Protein AF-0000000082923156 (afdb_homodimer)

Secondary structure (DSSP, 8-state):
-----S----TTTTTSEEEEETBTTTBS--HHHHHHHHTT-HHHHHHHHHHIIIIIS-HHHHHHHHHHHH---HHHHHHHHHHS---BPTTHHHHHHHHHHTT-EEEEEEEEEHHHHHHHHHHTT--GGGEEEEPP--HHHHS-S-EEEEESSHHHHHHHHTTS-SEEEEE-SSS--HHHHTT-SEEESSHHHHHHHHHH-/-----S----TTTTTSEEEEETBTTTBS--HHHHHHHHTT-HHHHHHHHHHIIIIIS-HHHHHHHHHHHH---HHHHHHHHHHS---BPTTHHHHHHHHHHTT-EEEEEEEEEHHHHHHHHHHTT--GGGEEEEPP--HHHHS-S-EEEEESSHHHHHHHHTTS-SEEEEE-SSS--HHHHTT-SEEESSHHHHHHHHHH-

pLDDT: mean 82.15, std 15.85, range [26.16, 97.19]

Structure (mmCIF, N/CA/C/O backbone):
data_AF-0000000082923156-model_v1
#
loop_
_entity.id
_entity.type
_entity.pdbx_description
1 polymer 'phosphoserine phosphatase'
#
loop_
_atom_site.group_PDB
_atom_site.id
_atom_site.type_symbol
_atom_site.label_atom_id
_atom_site.label_alt_id
_atom_site.label_comp_id
_atom_site.label_asym_id
_atom_site.label_entity_id
_atom_site.label_seq_id
_atom_site.pdbx_PDB_ins_code
_atom_site.Cartn_x
_atom_site.Cartn_y
_atom_site.Cartn_z
_atom_site.occupancy
_atom_site.B_iso_or_equiv
_atom_site.auth_seq_id
_atom_site.auth_comp_id
_atom_site.auth_asym_id
_atom_site.auth_atom_id
_atom_site.pdbx_PDB_model_num
ATOM 1 N N . MET A 1 1 ? -6.281 37.625 8.742 1 26.16 1 MET A N 1
ATOM 2 C CA . MET A 1 1 ? -6.746 36.469 9.508 1 26.16 1 MET A CA 1
ATOM 3 C C . MET A 1 1 ? -7.918 35.781 8.812 1 26.16 1 MET A C 1
ATOM 5 O O . MET A 1 1 ? -9.047 36.281 8.867 1 26.16 1 MET A O 1
ATOM 9 N N . ASN A 1 2 ? -7.758 35.375 7.543 1 34.69 2 ASN A N 1
ATOM 10 C CA . ASN A 1 2 ? -8.828 35.188 6.57 1 34.69 2 ASN A CA 1
ATOM 11 C C . ASN A 1 2 ? -9.875 34.188 7.086 1 34.69 2 ASN A C 1
ATOM 13 O O . ASN A 1 2 ? -9.531 33.188 7.695 1 34.69 2 ASN A O 1
ATOM 17 N N . ALA A 1 3 ? -10.945 34.688 7.566 1 38.62 3 ALA A N 1
ATOM 18 C CA . ALA A 1 3 ? -12.148 33.969 7.977 1 38.62 3 ALA A CA 1
ATOM 19 C C . ALA A 1 3 ? -12.328 32.688 7.152 1 38.62 3 ALA A C 1
ATOM 21 O O . ALA A 1 3 ? -11.914 32.625 5.992 1 38.62 3 ALA A O 1
ATOM 22 N N . PRO A 1 4 ? -12.406 31.562 7.812 1 43.31 4 PRO A N 1
ATOM 23 C CA . PRO A 1 4 ? -12.75 30.422 6.977 1 43.31 4 PRO A CA 1
ATOM 24 C C . PRO A 1 4 ? -13.719 30.766 5.848 1 43.31 4 PRO A C 1
ATOM 26 O O . PRO A 1 4 ? -14.609 31.609 6.035 1 43.31 4 PRO A O 1
ATOM 29 N N . PRO A 1 5 ? -13.305 31.188 4.688 1 39.22 5 PRO A N 1
ATOM 30 C CA . PRO A 1 5 ? -14.367 31.578 3.762 1 39.22 5 PRO A CA 1
ATOM 31 C C . PRO A 1 5 ? -15.734 31.016 4.156 1 39.22 5 PRO A C 1
ATOM 33 O O . PRO A 1 5 ? -15.812 30.016 4.875 1 39.22 5 PRO A O 1
ATOM 36 N N . ARG A 1 6 ? -16.812 31.828 4.223 1 36.59 6 ARG A N 1
ATOM 37 C CA . ARG A 1 6 ? -18.172 31.297 4.367 1 36.59 6 ARG A CA 1
ATOM 38 C C . ARG A 1 6 ? -18.25 29.859 3.83 1 36.59 6 ARG A C 1
ATOM 40 O O . ARG A 1 6 ? -18.531 29.656 2.646 1 36.59 6 ARG A O 1
ATOM 47 N N . PHE A 1 7 ? -17.188 29.297 3.779 1 40.59 7 PHE A N 1
ATOM 48 C CA . PHE A 1 7 ? -17 27.906 3.371 1 40.59 7 PHE A CA 1
ATOM 49 C C . PHE A 1 7 ? -18.172 27.047 3.846 1 40.59 7 PHE A C 1
ATOM 51 O O . PHE A 1 7 ? -18.438 26.969 5.043 1 40.59 7 PHE A O 1
ATOM 58 N N . LYS A 1 8 ? -19.234 27.188 3.23 1 35.59 8 LYS A N 1
ATOM 59 C CA . LYS A 1 8 ? -20.344 26.25 3.439 1 35.59 8 LYS A CA 1
ATOM 60 C C . LYS A 1 8 ? -19.844 24.938 4.043 1 35.59 8 LYS A C 1
ATOM 62 O O . LYS A 1 8 ? -19.609 23.969 3.324 1 35.59 8 LYS A O 1
ATOM 67 N N . MET A 1 9 ? -18.797 25 4.801 1 42.22 9 MET A N 1
ATOM 68 C CA . MET A 1 9 ? -18.594 23.859 5.699 1 42.22 9 MET A CA 1
ATOM 69 C C . MET A 1 9 ? -19.922 23.297 6.18 1 42.22 9 MET A C 1
ATOM 71 O O . MET A 1 9 ? -20.172 23.234 7.383 1 42.22 9 MET A O 1
ATOM 75 N N . ARG A 1 10 ? -20.828 23.891 5.637 1 38.12 10 ARG A N 1
ATOM 76 C CA . ARG A 1 10 ? -22.078 23.266 6.043 1 38.12 10 ARG A CA 1
ATOM 77 C C . ARG A 1 10 ? -21.875 21.766 6.262 1 38.12 10 ARG A C 1
ATOM 79 O O . ARG A 1 10 ? -21.125 21.109 5.531 1 38.12 10 ARG A O 1
ATOM 86 N N . ASN A 1 11 ?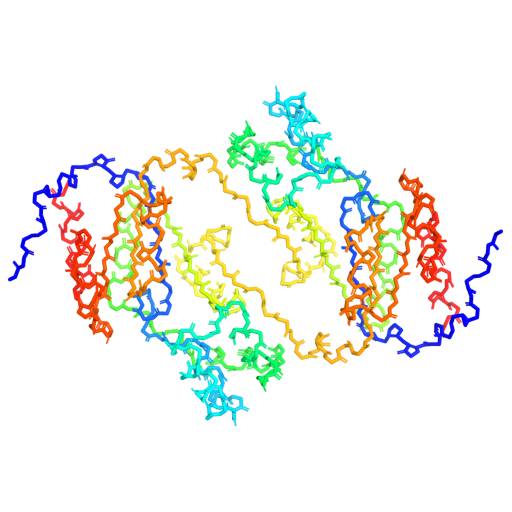 -22.281 21.359 7.41 1 43.94 11 ASN A N 1
ATOM 87 C CA . ASN A 1 11 ? -22.391 20.016 7.965 1 43.94 11 ASN A CA 1
ATOM 88 C C . ASN A 1 11 ? -22.281 18.953 6.871 1 43.94 11 ASN A C 1
ATOM 90 O O . ASN A 1 11 ? -21.766 17.859 7.113 1 43.94 11 ASN A O 1
ATOM 94 N N . THR A 1 12 ? -22.562 19.516 5.695 1 46.72 12 THR A N 1
ATOM 95 C CA . THR A 1 12 ? -22.828 18.484 4.691 1 46.72 12 THR A CA 1
ATOM 96 C C . THR A 1 12 ? -21.531 18.078 3.986 1 46.72 12 THR A C 1
ATOM 98 O O . THR A 1 12 ? -21.438 16.969 3.457 1 46.72 12 THR A O 1
ATOM 101 N N . LEU A 1 13 ? -20.641 19.047 3.885 1 45.72 13 LEU A N 1
ATOM 102 C CA . LEU A 1 13 ? -19.578 18.703 2.939 1 45.72 13 LEU A CA 1
ATOM 103 C C . LEU A 1 13 ? -18.625 17.688 3.539 1 45.72 13 LEU A C 1
ATOM 105 O O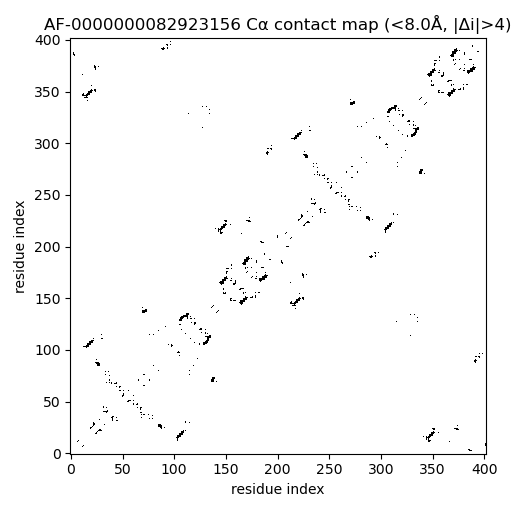 . LEU A 1 13 ? -18.125 16.812 2.834 1 45.72 13 LEU A O 1
ATOM 109 N N . ILE A 1 14 ? -18.188 18.125 4.879 1 52.34 14 ILE A N 1
ATOM 110 C CA . ILE A 1 14 ? -17.266 17.109 5.383 1 52.34 14 ILE A CA 1
ATOM 111 C C . ILE A 1 14 ? -18.062 15.852 5.773 1 52.34 14 ILE A C 1
ATOM 113 O O . ILE A 1 14 ? -18.359 15.641 6.953 1 52.34 14 ILE A O 1
ATOM 117 N N . GLN A 1 15 ? -18.906 15.578 5.035 1 57.66 15 GLN A N 1
ATOM 118 C CA . GLN A 1 15 ? -19.859 14.594 5.531 1 57.66 15 GLN A CA 1
ATOM 119 C C . GLN A 1 15 ? -19.219 13.211 5.656 1 57.66 15 GLN A C 1
ATOM 121 O O . GLN A 1 15 ? -19.609 12.414 6.504 1 57.66 15 GLN A O 1
ATOM 126 N N . HIS A 1 16 ? -17.969 13.203 5.047 1 71.19 16 HIS A N 1
ATOM 127 C CA . HIS A 1 16 ? -17.891 11.75 5.152 1 71.19 16 HIS A CA 1
ATOM 128 C C . HIS A 1 16 ? -16.469 11.305 5.48 1 71.19 16 HIS A C 1
ATOM 130 O O . HIS A 1 16 ? -16.266 10.352 6.242 1 71.19 16 HIS A O 1
ATOM 136 N N . ALA A 1 17 ? -15.445 12.172 5.078 1 84.62 17 ALA A N 1
ATOM 137 C CA . ALA A 1 17 ? -14.109 11.625 5.309 1 84.62 17 ALA A CA 1
ATOM 138 C C . ALA A 1 17 ? -13.055 12.727 5.293 1 84.62 17 ALA A C 1
ATOM 140 O O . ALA A 1 17 ? -13.188 13.711 4.559 1 84.62 17 ALA A O 1
ATOM 141 N N . VAL A 1 18 ? -12.133 12.617 6.188 1 89.69 18 VAL A N 1
ATOM 142 C CA . VAL A 1 18 ? -10.984 13.523 6.227 1 89.69 18 VAL A CA 1
ATOM 143 C C . VAL A 1 18 ? -9.703 12.727 6.008 1 89.69 18 VAL A C 1
ATOM 145 O O . VAL A 1 18 ? -9.461 11.719 6.672 1 89.69 18 VAL A O 1
ATOM 148 N N . ALA A 1 19 ? -8.93 13.117 5.027 1 89.62 19 ALA A N 1
ATOM 149 C CA . ALA A 1 19 ? -7.609 12.555 4.766 1 89.62 19 ALA A CA 1
ATOM 150 C C . ALA A 1 19 ? -6.504 13.5 5.223 1 89.62 19 ALA A C 1
ATOM 152 O O . ALA A 1 19 ? -6.555 14.703 4.941 1 89.62 19 ALA A O 1
ATOM 153 N N . PHE A 1 20 ? -5.551 12.93 5.895 1 94.88 20 PHE A N 1
ATOM 154 C CA . PHE A 1 20 ? -4.441 13.734 6.398 1 94.88 20 PHE A CA 1
ATOM 155 C C . PHE A 1 20 ? -3.129 13.32 5.742 1 94.88 20 PHE A C 1
ATOM 157 O O . PHE A 1 20 ? -2.812 12.133 5.676 1 94.88 20 PHE A O 1
ATOM 164 N N . ASP A 1 21 ? -2.41 14.336 5.277 1 93.19 21 ASP A N 1
ATOM 165 C CA . ASP A 1 21 ? -0.972 14.117 5.148 1 93.19 21 ASP A CA 1
ATOM 166 C C . ASP A 1 21 ? -0.342 13.789 6.496 1 93.19 21 ASP A C 1
ATOM 168 O O . ASP A 1 21 ? -0.844 14.211 7.543 1 93.19 21 ASP A O 1
ATOM 172 N N . VAL A 1 22 ? 0.739 13.023 6.457 1 94.75 22 VAL A N 1
ATOM 173 C CA . VAL A 1 22 ? 1.314 12.617 7.734 1 94.75 22 VAL A CA 1
ATOM 174 C C . VAL A 1 22 ? 2.461 13.555 8.109 1 94.75 22 VAL A C 1
ATOM 176 O O . VAL A 1 22 ? 2.359 14.312 9.078 1 94.75 22 VAL A O 1
ATOM 179 N N . ASP A 1 23 ? 3.504 13.586 7.27 1 91.88 23 ASP A N 1
ATOM 180 C CA . ASP A 1 23 ? 4.68 14.398 7.574 1 91.88 23 ASP A CA 1
ATOM 181 C C . ASP A 1 23 ? 4.344 15.883 7.531 1 91.88 23 ASP A C 1
ATOM 183 O O . ASP A 1 23 ? 3.742 16.359 6.57 1 91.88 23 ASP A O 1
ATOM 187 N N . SER A 1 24 ? 4.699 16.578 8.594 1 93.44 24 SER A N 1
ATOM 188 C CA . SER A 1 24 ? 4.535 18.031 8.719 1 93.44 24 SER A CA 1
ATOM 189 C C . SER A 1 24 ? 3.061 18.422 8.75 1 93.44 24 SER A C 1
ATOM 191 O O . SER A 1 24 ? 2.705 19.547 8.414 1 93.44 24 SER A O 1
ATOM 193 N N . THR A 1 25 ? 2.145 17.5 8.984 1 96.38 25 THR A N 1
ATOM 194 C CA . THR A 1 25 ? 0.715 17.75 9.109 1 96.38 25 THR A CA 1
ATOM 195 C C . THR A 1 25 ? 0.126 16.984 10.289 1 96.38 25 THR A C 1
ATOM 197 O O . THR A 1 25 ? -0.049 17.531 11.375 1 96.38 25 THR A O 1
ATOM 200 N N . PHE A 1 26 ? -0.085 15.664 10.047 1 96.94 26 PHE A N 1
ATOM 201 C CA . PHE A 1 26 ? -0.597 14.789 11.102 1 96.94 26 PHE A CA 1
ATOM 202 C C . PHE A 1 26 ? 0.431 14.625 12.211 1 96.94 26 PHE A C 1
ATOM 204 O O . PHE A 1 26 ? 0.071 14.539 13.391 1 96.94 26 PHE A O 1
ATOM 211 N N . CYS A 1 27 ? 1.636 14.57 11.883 1 96.38 27 CYS A N 1
ATOM 212 C CA . CYS A 1 27 ? 2.805 14.586 12.758 1 96.38 27 CYS A CA 1
ATOM 213 C C . CYS A 1 27 ? 3.746 15.727 12.391 1 96.38 27 CYS A C 1
ATOM 215 O O . CYS A 1 27 ? 3.791 16.156 11.242 1 96.38 27 CYS A O 1
ATOM 217 N N . GLU A 1 28 ? 4.484 16.094 13.359 1 95.69 28 GLU A N 1
ATOM 218 C CA . GLU A 1 28 ? 5.457 17.172 13.133 1 95.69 28 GLU A CA 1
ATOM 219 C C . GLU A 1 28 ? 6.707 16.641 12.438 1 95.69 28 GLU A C 1
ATOM 221 O O . GLU A 1 28 ? 7.52 17.406 11.93 1 95.69 28 GLU A O 1
ATOM 226 N N . ASP A 1 29 ? 6.781 15.414 12.281 1 92.06 29 ASP A N 1
ATOM 227 C CA . ASP A 1 29 ? 7.965 14.703 11.812 1 92.06 29 ASP A CA 1
ATOM 228 C C . ASP A 1 29 ? 8.141 14.867 10.305 1 92.06 29 ASP A C 1
ATOM 230 O O . ASP A 1 29 ? 7.199 15.234 9.602 1 92.06 29 ASP A O 1
ATOM 234 N N . GLU A 1 30 ? 9.359 14.734 9.867 1 88.69 30 GLU A N 1
ATOM 235 C CA . GLU A 1 30 ? 9.758 14.383 8.508 1 88.69 30 GLU A CA 1
ATOM 236 C C . GLU A 1 30 ? 10.391 13 8.461 1 88.69 30 GLU A C 1
ATOM 238 O O . GLU A 1 30 ? 11.609 12.867 8.586 1 88.69 30 GLU A O 1
ATOM 243 N N . SER A 1 31 ? 9.57 12.047 8.172 1 88.38 31 SER A N 1
ATOM 244 C CA . SER A 1 31 ? 9.914 10.648 8.43 1 88.38 31 SER A CA 1
ATOM 245 C C . SER A 1 31 ? 11.117 10.219 7.59 1 88.38 31 SER A C 1
ATOM 247 O O . SER A 1 31 ? 12.047 9.594 8.109 1 88.38 31 SER A O 1
ATOM 249 N N . ILE A 1 32 ? 11.094 10.547 6.344 1 86 32 ILE A N 1
ATOM 250 C CA . ILE A 1 32 ? 12.148 10.062 5.453 1 86 32 ILE A CA 1
ATOM 251 C C . ILE A 1 32 ? 13.484 10.703 5.836 1 86 32 ILE A C 1
ATOM 253 O O . ILE A 1 32 ? 14.492 10.016 5.977 1 86 32 ILE A O 1
ATOM 257 N N . ASP A 1 33 ? 13.492 12.016 6.066 1 89 33 ASP A N 1
ATOM 258 C CA . ASP A 1 33 ? 14.719 12.727 6.438 1 89 33 ASP A CA 1
ATOM 259 C C . ASP A 1 33 ? 15.25 12.242 7.785 1 89 33 ASP A C 1
ATOM 261 O O . ASP A 1 33 ? 16.453 12.086 7.965 1 89 33 ASP A O 1
ATOM 265 N N . GLU A 1 34 ? 14.344 12.047 8.664 1 93.44 34 GLU A N 1
ATOM 266 C CA . GLU A 1 34 ? 14.742 11.602 10 1 93.44 34 GLU A CA 1
ATOM 267 C C . GLU A 1 34 ? 15.297 10.18 9.969 1 93.44 34 GLU A C 1
ATOM 269 O O . GLU A 1 34 ? 16.266 9.867 10.664 1 93.44 34 GLU A O 1
ATOM 274 N N . LEU A 1 35 ? 14.672 9.336 9.203 1 93.06 35 LEU A N 1
ATOM 275 C CA . LEU A 1 35 ? 15.195 7.984 9.023 1 93.06 35 LEU A CA 1
ATOM 276 C C . LEU A 1 35 ? 16.578 8.016 8.383 1 93.06 35 LEU A C 1
ATOM 278 O O . LEU A 1 35 ? 17.484 7.289 8.812 1 93.06 35 LEU A O 1
ATOM 282 N N . ALA A 1 36 ? 16.75 8.828 7.402 1 93.5 36 ALA A N 1
ATOM 283 C CA . ALA A 1 36 ? 18.031 8.961 6.734 1 93.5 36 ALA A CA 1
ATOM 284 C C . ALA A 1 36 ? 19.125 9.406 7.715 1 93.5 36 ALA A C 1
ATOM 286 O O . ALA A 1 36 ? 20.234 8.867 7.703 1 93.5 36 ALA A O 1
ATOM 287 N N . ALA A 1 37 ? 18.797 10.344 8.539 1 94.31 37 ALA A N 1
ATOM 288 C CA . ALA A 1 37 ? 19.734 10.828 9.555 1 94.31 37 ALA A CA 1
ATOM 289 C C . ALA A 1 37 ? 20.094 9.711 10.539 1 94.31 37 ALA A C 1
ATOM 291 O O . ALA A 1 37 ? 21.266 9.547 10.891 1 94.31 37 ALA A O 1
ATOM 292 N N . PHE A 1 38 ? 19.141 9.008 10.922 1 95 38 PHE A N 1
ATOM 293 C CA . PHE A 1 38 ? 19.328 7.902 11.859 1 95 38 PHE A CA 1
ATOM 294 C C . PHE A 1 38 ? 20.25 6.848 11.258 1 95 38 PHE A C 1
ATOM 296 O O . PHE A 1 38 ? 21.062 6.234 11.969 1 95 38 PHE A O 1
ATOM 303 N N . LEU A 1 39 ? 20.156 6.637 9.953 1 93.75 39 LEU A N 1
ATOM 304 C CA . LEU A 1 39 ? 20.938 5.629 9.242 1 93.75 39 LEU A CA 1
ATOM 305 C C . LEU A 1 39 ? 22.312 6.168 8.883 1 93.75 39 LEU A C 1
ATOM 307 O O . LEU A 1 39 ? 23.141 5.441 8.32 1 93.75 39 LEU A O 1
ATOM 311 N N . GLY A 1 40 ? 22.547 7.461 9.109 1 94.31 40 GLY A N 1
ATOM 312 C CA . GLY A 1 40 ? 23.844 8.062 8.883 1 94.31 40 GLY A CA 1
ATOM 313 C C . GLY A 1 40 ? 24.031 8.586 7.473 1 94.31 40 GLY A C 1
ATOM 314 O O . GLY A 1 40 ? 25.156 8.883 7.055 1 94.31 40 GLY A O 1
ATOM 315 N N . VAL A 1 41 ? 22.922 8.648 6.73 1 93.69 41 VAL A N 1
ATOM 316 C CA . VAL A 1 41 ? 23.031 9.102 5.348 1 93.69 41 VAL A CA 1
ATOM 317 C C . VAL A 1 41 ? 22.172 10.344 5.145 1 93.69 41 VAL A C 1
ATOM 319 O O . VAL A 1 41 ? 21.688 10.602 4.039 1 93.69 41 VAL A O 1
ATOM 322 N N . GLY A 1 42 ? 21.938 11.062 6.172 1 93 42 GLY A N 1
ATOM 323 C CA . GLY A 1 42 ? 21.094 12.25 6.133 1 93 42 GLY A CA 1
ATOM 324 C C . GLY A 1 42 ? 21.547 13.266 5.102 1 93 42 GLY A C 1
ATOM 325 O O . GLY A 1 42 ? 20.734 13.789 4.344 1 93 42 GLY A O 1
ATOM 326 N N . ALA A 1 43 ? 22.781 13.477 5.039 1 91.81 43 ALA A N 1
ATOM 327 C CA . ALA A 1 43 ? 23.328 14.477 4.125 1 91.81 43 ALA A CA 1
ATOM 328 C C . ALA A 1 43 ? 23.125 14.062 2.672 1 91.81 43 ALA A C 1
ATOM 330 O O . ALA A 1 43 ? 22.781 14.891 1.825 1 91.81 43 ALA A O 1
ATOM 331 N N . GLN A 1 44 ? 23.391 12.852 2.426 1 90.81 44 GLN A N 1
ATOM 332 C CA . GLN A 1 44 ? 23.219 12.336 1.071 1 90.81 44 GLN A CA 1
ATOM 333 C 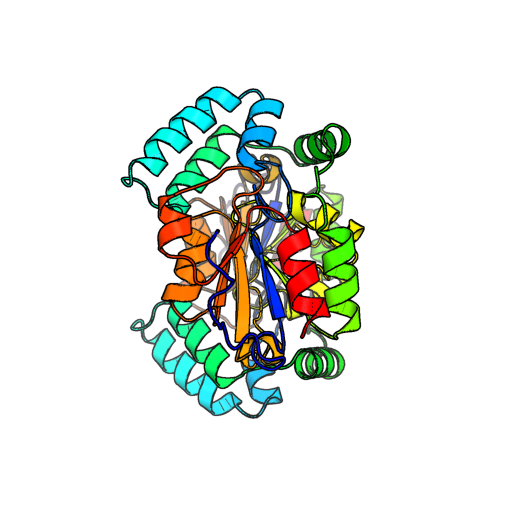C . GLN A 1 44 ? 21.766 12.445 0.624 1 90.81 44 GLN A C 1
ATOM 335 O O . GLN A 1 44 ? 21.484 12.859 -0.505 1 90.81 44 GLN A O 1
ATOM 340 N N . VAL A 1 45 ? 20.859 12.078 1.5 1 88.94 45 VAL A N 1
ATOM 341 C CA . VAL A 1 45 ? 19.438 12.125 1.182 1 88.94 45 VAL A CA 1
ATOM 342 C C . VAL A 1 45 ? 19 13.578 1.017 1 88.94 45 VAL A C 1
ATOM 344 O O . VAL A 1 45 ? 18.203 13.891 0.136 1 88.94 45 VAL A O 1
ATOM 347 N N . ALA A 1 46 ? 19.531 14.453 1.833 1 86.06 46 ALA A N 1
ATOM 348 C CA . ALA A 1 46 ? 19.203 15.875 1.719 1 86.06 46 ALA A CA 1
ATOM 349 C C . ALA A 1 46 ? 19.641 16.422 0.361 1 86.06 46 ALA A C 1
ATOM 351 O O . ALA A 1 46 ? 18.922 17.234 -0.237 1 86.06 46 ALA A O 1
ATOM 352 N N . ALA A 1 47 ? 20.734 16.047 -0.092 1 84.25 47 ALA A N 1
ATOM 353 C CA . ALA A 1 47 ? 21.234 16.484 -1.393 1 84.25 47 ALA A CA 1
ATOM 354 C C . ALA A 1 47 ? 20.312 16.016 -2.52 1 84.25 47 ALA A C 1
ATOM 356 O O . ALA A 1 47 ? 20.047 16.766 -3.463 1 84.25 47 ALA A O 1
ATOM 357 N N . LEU A 1 48 ? 19.891 14.797 -2.361 1 82 48 LEU A N 1
ATOM 358 C CA . LEU A 1 48 ? 18.984 14.242 -3.359 1 82 48 LEU A CA 1
ATOM 359 C C . LEU A 1 48 ? 17.641 14.977 -3.346 1 82 48 LEU A C 1
ATOM 361 O O . LEU A 1 48 ? 17.062 15.211 -4.402 1 82 48 LEU A O 1
ATOM 365 N N . THR A 1 49 ? 17.172 15.312 -2.121 1 74.25 49 THR A N 1
ATOM 366 C CA . THR A 1 49 ? 15.922 16.031 -1.973 1 74.25 49 THR A CA 1
ATOM 367 C C . THR A 1 49 ? 16.016 17.422 -2.609 1 74.25 49 THR A C 1
ATOM 369 O O . THR A 1 49 ? 15.086 17.859 -3.293 1 74.25 49 THR A O 1
ATOM 372 N N . ALA A 1 50 ? 17.047 18.047 -2.375 1 74.94 50 ALA A N 1
ATOM 373 C CA . ALA A 1 50 ? 17.281 19.375 -2.941 1 74.94 50 ALA A CA 1
ATOM 374 C C . ALA A 1 50 ? 17.297 19.328 -4.465 1 74.94 50 ALA A C 1
ATOM 376 O O . ALA A 1 50 ? 16.781 20.219 -5.129 1 74.94 50 ALA A O 1
ATOM 377 N N . GLN A 1 51 ? 17.797 18.312 -4.984 1 72.44 51 GLN A N 1
ATOM 378 C CA . GLN A 1 51 ? 17.812 18.109 -6.43 1 72.44 51 GLN A CA 1
ATOM 379 C C . GLN A 1 51 ? 16.422 17.859 -6.98 1 72.44 51 GLN A C 1
ATOM 381 O O . GLN A 1 51 ? 16.078 18.359 -8.055 1 72.44 51 GLN A O 1
ATOM 386 N N . ALA A 1 52 ? 15.711 17.156 -6.223 1 66.38 52 ALA A N 1
ATOM 387 C CA . ALA A 1 52 ? 14.367 16.797 -6.656 1 66.38 52 ALA A CA 1
ATOM 388 C C . ALA A 1 52 ? 13.43 18 -6.582 1 66.38 52 ALA A C 1
ATOM 390 O O . ALA A 1 52 ? 12.57 18.172 -7.449 1 66.38 52 ALA A O 1
ATOM 391 N N . MET A 1 53 ? 13.461 18.781 -5.531 1 64.62 53 MET A N 1
ATOM 392 C CA . MET A 1 53 ? 12.609 19.953 -5.336 1 64.62 53 MET A CA 1
ATOM 393 C C . MET A 1 53 ? 12.836 20.984 -6.441 1 64.62 53 MET A C 1
ATOM 395 O O . MET A 1 53 ? 11.961 21.797 -6.723 1 64.62 53 MET A O 1
ATOM 399 N N . GLY A 1 54 ? 13.93 20.906 -7.055 1 58.69 54 GLY A N 1
ATOM 400 C CA . GLY A 1 54 ? 14.203 21.797 -8.172 1 58.69 54 GLY A CA 1
ATOM 401 C C . GLY A 1 54 ? 13.43 21.422 -9.43 1 58.69 54 GLY A C 1
ATOM 402 O O . GLY A 1 54 ? 13.547 22.094 -10.453 1 58.69 54 GLY A O 1
ATOM 403 N N . GLY A 1 55 ? 12.516 20.516 -9.273 1 58.75 55 GLY A N 1
ATOM 404 C CA . GLY A 1 55 ? 11.531 20.219 -10.297 1 58.75 55 GLY A CA 1
ATOM 405 C C . GLY A 1 55 ? 12.047 19.266 -11.359 1 58.75 55 GLY A C 1
ATOM 406 O O . GLY A 1 55 ? 11.305 18.859 -12.258 1 58.75 55 GLY A O 1
ATOM 407 N N . SER A 1 56 ? 13.211 18.828 -11.305 1 60.38 56 SER A N 1
ATOM 408 C CA . SER A 1 56 ? 13.773 18.078 -12.422 1 60.38 56 SER A CA 1
ATOM 409 C C . SER A 1 56 ? 13.492 16.578 -12.273 1 60.38 56 SER A C 1
ATOM 411 O O . SER A 1 56 ? 13.531 15.836 -13.25 1 60.38 56 SER A O 1
ATOM 413 N N . VAL A 1 57 ? 13.164 16.188 -11.094 1 66.25 57 VAL A N 1
ATOM 414 C CA . VAL A 1 57 ? 13.008 14.75 -10.844 1 66.25 57 VAL A CA 1
ATOM 415 C C . VAL A 1 57 ? 11.609 14.469 -10.305 1 66.25 57 VAL A C 1
ATOM 417 O O . VAL A 1 57 ? 11.109 15.188 -9.438 1 66.25 57 VAL A O 1
ATOM 420 N N . ASP A 1 58 ? 10.969 13.633 -11.016 1 70.94 58 ASP A N 1
ATOM 421 C CA . ASP A 1 58 ? 9.641 13.281 -10.523 1 70.94 58 ASP A CA 1
ATOM 422 C C . ASP A 1 58 ? 9.734 12.594 -9.156 1 70.94 58 ASP A C 1
ATOM 424 O O . ASP A 1 58 ? 10.789 12.086 -8.781 1 70.94 58 ASP A O 1
ATOM 428 N N . PHE A 1 59 ? 8.703 12.656 -8.398 1 67.69 59 PHE A N 1
ATOM 429 C CA . PHE A 1 59 ? 8.641 12.195 -7.016 1 67.69 59 PHE A CA 1
ATOM 430 C C . PHE A 1 59 ? 9.094 10.742 -6.91 1 67.69 59 PHE A C 1
ATOM 432 O O . PHE A 1 59 ? 9.859 10.398 -6.012 1 67.69 59 PHE A O 1
ATOM 439 N N . LYS A 1 60 ? 8.531 9.922 -7.809 1 68 60 LYS A N 1
ATOM 440 C CA . LYS A 1 60 ? 8.844 8.5 -7.77 1 68 60 LYS A CA 1
ATOM 441 C C . LYS A 1 60 ? 10.344 8.258 -7.918 1 68 60 LYS A C 1
ATOM 443 O O . LYS A 1 60 ? 10.93 7.477 -7.164 1 68 60 LYS A O 1
ATOM 448 N N . THR A 1 61 ? 10.914 8.922 -8.836 1 73.12 61 THR A N 1
ATOM 449 C CA . THR A 1 61 ? 12.352 8.805 -9.062 1 73.12 61 THR A CA 1
ATOM 450 C C . THR A 1 61 ? 13.133 9.312 -7.852 1 73.12 61 THR A C 1
ATOM 452 O O . THR A 1 61 ? 14.094 8.672 -7.414 1 73.12 61 THR A O 1
ATOM 455 N N . ALA A 1 62 ? 12.672 10.445 -7.352 1 75.75 62 ALA A N 1
ATOM 456 C CA . ALA A 1 62 ? 13.336 11.023 -6.188 1 75.75 62 ALA A CA 1
ATOM 457 C C . ALA A 1 62 ? 13.289 10.07 -4.996 1 75.75 62 ALA A C 1
ATOM 459 O O . ALA A 1 62 ? 14.297 9.883 -4.305 1 75.75 62 ALA A O 1
ATOM 460 N N . LEU A 1 63 ? 12.172 9.492 -4.828 1 78.5 63 LEU A N 1
ATOM 461 C CA . LEU A 1 63 ? 12.008 8.57 -3.709 1 78.5 63 LEU A CA 1
ATOM 462 C C . LEU A 1 63 ? 12.883 7.332 -3.891 1 78.5 63 LEU A C 1
ATOM 464 O O . LEU A 1 63 ? 13.523 6.871 -2.941 1 78.5 63 LEU A O 1
ATOM 468 N N . THR A 1 64 ? 12.945 6.812 -5.078 1 74.94 64 THR A N 1
ATOM 469 C CA . THR A 1 64 ? 13.75 5.637 -5.395 1 74.94 64 THR A CA 1
ATOM 470 C C . THR A 1 64 ? 15.227 5.906 -5.113 1 74.94 64 THR A C 1
ATOM 472 O O . THR A 1 64 ? 15.922 5.055 -4.551 1 74.94 64 THR A O 1
ATOM 475 N N . GLN A 1 65 ? 15.617 7.039 -5.461 1 79 65 GLN A N 1
ATOM 476 C CA . GLN A 1 65 ? 17.016 7.41 -5.246 1 79 65 GLN A CA 1
ATOM 477 C C . GLN A 1 65 ? 17.328 7.516 -3.756 1 79 65 GLN A C 1
ATOM 479 O O . GLN A 1 65 ? 18.391 7.07 -3.309 1 79 65 GLN A O 1
ATOM 484 N N . ARG A 1 66 ? 16.422 8.094 -3.078 1 82.81 66 ARG A N 1
ATOM 485 C CA . ARG A 1 66 ? 16.594 8.227 -1.638 1 82.81 66 ARG A CA 1
ATOM 486 C C . ARG A 1 66 ? 16.641 6.855 -0.964 1 82.81 66 ARG A C 1
ATOM 488 O O . ARG A 1 66 ? 17.484 6.613 -0.096 1 82.81 66 ARG A O 1
ATOM 495 N N . LEU A 1 67 ? 15.875 6 -1.435 1 80.06 67 LEU A N 1
ATOM 496 C CA . LEU A 1 67 ? 15.82 4.664 -0.857 1 80.06 67 LEU A CA 1
ATOM 497 C C . LEU A 1 67 ? 17.094 3.881 -1.174 1 80.06 67 LEU A C 1
ATOM 499 O O . LEU A 1 67 ? 17.562 3.088 -0.352 1 80.06 67 LEU A O 1
ATOM 503 N N . ALA A 1 68 ? 17.578 4.109 -2.324 1 78.44 68 ALA A N 1
ATOM 504 C CA . ALA A 1 68 ? 18.781 3.42 -2.752 1 78.44 68 ALA A CA 1
ATOM 505 C C . ALA A 1 68 ? 19.969 3.795 -1.868 1 78.44 68 ALA A C 1
ATOM 507 O O . ALA A 1 68 ? 20.859 2.975 -1.633 1 78.44 68 ALA A O 1
ATOM 508 N N . VAL A 1 69 ? 19.891 4.949 -1.384 1 84.56 69 VAL A N 1
ATOM 509 C CA . VAL A 1 69 ? 20.969 5.441 -0.519 1 84.56 69 VAL A CA 1
ATOM 510 C C . VAL A 1 69 ? 20.75 4.934 0.906 1 84.56 69 VAL A C 1
ATOM 512 O O . VAL A 1 69 ? 21.703 4.559 1.59 1 84.56 69 VAL A O 1
ATOM 515 N N . MET A 1 70 ? 19.562 4.902 1.398 1 87.38 70 MET A N 1
ATOM 516 C CA . MET A 1 70 ? 19.25 4.574 2.785 1 87.38 70 MET A CA 1
ATOM 517 C C . MET A 1 70 ? 19.406 3.08 3.043 1 87.38 70 MET A C 1
ATOM 519 O O . MET A 1 70 ? 20.016 2.676 4.027 1 87.38 70 MET A O 1
ATOM 523 N N . GLN A 1 71 ? 18.844 2.207 2.191 1 80.38 71 GLN A N 1
ATOM 524 C CA . GLN A 1 71 ? 18.875 0.752 2.297 1 80.38 71 GLN A CA 1
ATOM 525 C C . GLN A 1 71 ? 18.594 0.3 3.729 1 80.38 71 GLN A C 1
ATOM 527 O O . GLN A 1 71 ? 19.406 -0.423 4.32 1 80.38 71 GLN A O 1
ATOM 532 N N . PRO A 1 72 ? 17.516 0.793 4.207 1 86.69 72 PRO A N 1
ATOM 533 C CA . PRO A 1 72 ? 17.234 0.464 5.605 1 86.69 72 PRO A CA 1
ATOM 534 C C . PRO A 1 72 ? 16.906 -1.015 5.812 1 86.69 72 PRO A C 1
ATOM 536 O O . PRO A 1 72 ? 16.266 -1.632 4.965 1 86.69 72 PRO A O 1
ATOM 539 N N . SER A 1 73 ? 17.438 -1.558 6.977 1 82.25 73 SER A N 1
ATOM 540 C CA . SER A 1 73 ? 17 -2.885 7.406 1 82.25 73 SER A CA 1
ATOM 541 C C . SER A 1 73 ? 15.758 -2.811 8.273 1 82.25 73 SER A C 1
ATOM 543 O O . SER A 1 73 ? 15.438 -1.754 8.82 1 82.25 73 SER A O 1
ATOM 545 N N . ARG A 1 74 ? 15.031 -3.91 8.359 1 81.88 74 ARG A N 1
ATOM 546 C CA . ARG A 1 74 ? 13.875 -3.984 9.242 1 81.88 74 ARG A CA 1
ATOM 547 C C . ARG A 1 74 ? 14.258 -3.639 10.68 1 81.88 74 ARG A C 1
ATOM 549 O O . ARG A 1 74 ? 13.547 -2.883 11.352 1 81.88 74 ARG A O 1
ATOM 556 N N . ALA A 1 75 ? 15.32 -4.223 11.039 1 87.12 75 ALA A N 1
ATOM 557 C CA . ALA A 1 75 ? 15.797 -3.975 12.398 1 87.12 75 ALA A CA 1
ATOM 558 C C . ALA A 1 75 ? 16.109 -2.496 12.609 1 87.12 75 ALA A C 1
ATOM 560 O O . ALA A 1 75 ? 15.836 -1.942 13.68 1 87.12 75 ALA A O 1
ATOM 561 N N . ALA A 1 76 ? 16.703 -1.9 11.672 1 89.69 76 ALA A N 1
ATOM 562 C CA . ALA A 1 76 ? 17.062 -0.486 11.766 1 89.69 76 ALA A CA 1
ATOM 563 C C . ALA A 1 76 ? 15.812 0.387 11.859 1 89.69 76 ALA A C 1
ATOM 565 O O . ALA A 1 76 ? 15.773 1.342 12.641 1 89.69 76 ALA A O 1
ATOM 566 N N . VAL A 1 77 ? 14.836 0.052 11.086 1 90.12 77 VAL A N 1
ATOM 567 C CA . VAL A 1 77 ? 13.602 0.828 11.094 1 90.12 77 VAL A CA 1
ATOM 568 C C . VAL A 1 77 ? 12.883 0.644 12.43 1 90.12 77 VAL A C 1
ATOM 570 O O . VAL A 1 77 ? 12.367 1.606 13.008 1 90.12 77 VAL A O 1
ATOM 573 N N . ALA A 1 78 ? 12.875 -0.571 12.891 1 90 78 ALA A N 1
ATOM 574 C CA . ALA A 1 78 ? 12.273 -0.833 14.203 1 90 78 ALA A CA 1
ATOM 575 C C . ALA A 1 78 ? 12.984 -0.044 15.297 1 90 78 ALA A C 1
ATOM 577 O O . ALA A 1 78 ? 12.336 0.545 16.172 1 90 78 ALA A O 1
ATOM 578 N N . LYS A 1 79 ? 14.25 -0.107 15.242 1 94.31 79 LYS A N 1
ATOM 579 C CA . LYS A 1 79 ? 15.047 0.639 16.219 1 94.31 79 LYS A CA 1
ATOM 580 C C . LYS A 1 79 ? 14.781 2.139 16.094 1 94.31 79 LYS A C 1
ATOM 582 O O . LYS A 1 79 ? 14.68 2.832 17.109 1 94.31 79 LYS A O 1
ATOM 587 N N . PHE A 1 80 ? 14.727 2.588 14.938 1 94.94 80 PHE A N 1
ATOM 588 C CA . PHE A 1 80 ? 14.43 3.99 14.688 1 94.94 80 PHE A CA 1
ATOM 589 C C . PHE A 1 80 ? 13.109 4.387 15.336 1 94.94 80 PHE A C 1
ATOM 591 O O . PHE A 1 80 ? 13.023 5.414 16.016 1 94.94 80 PHE A O 1
ATOM 598 N N . LEU A 1 81 ? 12.109 3.564 15.164 1 93.44 81 LEU A N 1
ATOM 599 C CA . LEU A 1 81 ? 10.773 3.873 15.664 1 93.44 81 LEU A CA 1
ATOM 600 C C . LEU A 1 81 ? 10.742 3.865 17.188 1 93.44 81 LEU A C 1
ATOM 602 O O . LEU A 1 81 ? 10 4.633 17.812 1 93.44 81 LEU A O 1
ATOM 606 N N . ILE A 1 82 ? 11.531 3.025 17.797 1 93.81 82 ILE A N 1
ATOM 607 C CA . ILE A 1 82 ? 11.625 2.953 19.25 1 93.81 82 ILE A CA 1
ATOM 608 C C . ILE A 1 82 ? 12.32 4.203 19.781 1 93.81 82 ILE A C 1
ATOM 610 O O . ILE A 1 82 ? 11.859 4.809 20.75 1 93.81 82 ILE A O 1
ATOM 614 N N . GLU A 1 83 ? 13.359 4.598 19.141 1 95.25 83 GLU A N 1
ATOM 615 C CA . GLU A 1 83 ? 14.188 5.699 19.625 1 95.25 83 GLU A CA 1
ATOM 616 C C . GLU A 1 83 ? 13.586 7.051 19.234 1 95.25 83 GLU A C 1
ATOM 618 O O . GLU A 1 83 ? 13.891 8.07 19.859 1 95.25 83 GLU A O 1
ATOM 623 N N . HIS A 1 84 ? 12.766 7.051 18.203 1 93.69 84 HIS A N 1
ATOM 624 C CA . HIS A 1 84 ? 12.172 8.281 17.688 1 93.69 84 HIS A CA 1
ATOM 625 C C . HIS A 1 84 ? 10.664 8.141 17.516 1 93.69 84 HIS A C 1
ATOM 627 O O . HIS A 1 84 ? 10.156 8.172 16.406 1 93.69 84 HIS A O 1
ATOM 633 N N . PRO A 1 85 ? 10 8.094 18.609 1 93.06 85 PRO A N 1
ATOM 634 C CA . PRO A 1 85 ? 8.539 8 18.484 1 93.06 85 PRO A CA 1
ATOM 635 C C . PRO A 1 85 ? 7.93 9.18 17.734 1 93.06 85 PRO A C 1
ATOM 637 O O . PRO A 1 85 ? 8.492 10.281 17.734 1 93.06 85 PRO A O 1
ATOM 640 N N . HIS A 1 86 ? 6.812 8.93 17.109 1 94.19 86 HIS A N 1
ATOM 641 C CA . HIS A 1 86 ? 6.137 9.961 16.328 1 94.19 86 HIS A CA 1
ATOM 642 C C . HIS A 1 86 ? 5.766 11.156 17.203 1 94.19 86 HIS A C 1
ATOM 644 O O . HIS A 1 86 ? 5.332 10.984 18.344 1 94.19 86 HIS A O 1
ATOM 650 N N . ARG A 1 87 ? 6.031 12.305 16.719 1 96.06 87 ARG A N 1
ATOM 651 C CA . ARG A 1 87 ? 5.559 13.531 17.344 1 96.06 87 ARG A CA 1
ATOM 652 C C . ARG A 1 87 ? 4.238 13.984 16.719 1 96.06 87 ARG A C 1
ATOM 654 O O . ARG A 1 87 ? 4.223 14.773 15.773 1 96.06 87 ARG A O 1
ATOM 661 N N . ILE A 1 88 ? 3.205 13.586 17.297 1 96.81 88 ILE A N 1
ATOM 662 C CA . ILE A 1 88 ? 1.867 13.891 16.797 1 96.81 88 ILE A CA 1
ATOM 663 C C . ILE A 1 88 ? 1.588 15.383 16.953 1 96.81 88 ILE A C 1
ATOM 665 O O . ILE A 1 88 ? 1.856 15.969 18 1 96.81 88 ILE A O 1
ATOM 669 N N . SER A 1 89 ? 1.055 16 15.859 1 96.62 89 SER A N 1
ATOM 670 C CA . SER A 1 89 ? 0.739 17.422 15.93 1 96.62 89 SER A CA 1
ATOM 671 C C . SER A 1 89 ? -0.273 17.719 17.031 1 96.62 89 SER A C 1
ATOM 673 O O . SER A 1 89 ? -1.249 16.984 17.188 1 96.62 89 SER A O 1
ATOM 675 N N . PRO A 1 90 ? -0.054 18.766 17.75 1 96.88 90 PRO A N 1
ATOM 676 C CA . PRO A 1 90 ? -1 19.109 18.812 1 96.88 90 PRO A CA 1
ATOM 677 C C . PRO A 1 90 ? -2.428 19.281 18.297 1 96.88 90 PRO A C 1
ATOM 679 O O . PRO A 1 90 ? -2.646 19.938 17.281 1 96.88 90 PRO A O 1
ATOM 682 N N . GLY A 1 91 ? -3.377 18.625 19.031 1 97.19 91 GLY A N 1
ATOM 683 C CA . GLY A 1 91 ? -4.781 18.75 18.672 1 97.19 91 GLY A CA 1
ATOM 684 C C . GLY A 1 91 ? -5.305 17.578 17.875 1 97.19 91 GLY A C 1
ATOM 685 O O . GLY A 1 91 ? -6.516 17.391 17.75 1 97.19 91 GLY A O 1
ATOM 686 N N . ILE A 1 92 ? -4.395 16.734 17.266 1 97.06 92 ILE A N 1
ATOM 687 C CA . ILE A 1 92 ? -4.793 15.641 16.375 1 97.06 92 ILE A CA 1
ATOM 688 C C . ILE A 1 92 ? -5.621 14.625 17.156 1 97.06 92 ILE A C 1
ATOM 690 O O . ILE A 1 92 ? -6.695 14.219 16.719 1 97.06 92 ILE A O 1
ATOM 694 N N . PRO A 1 93 ? -5.133 14.234 18.406 1 96.69 93 PRO A N 1
ATOM 695 C CA . PRO A 1 93 ? -5.941 13.258 19.141 1 96.69 93 PRO A CA 1
ATOM 696 C C . PRO A 1 93 ? -7.359 13.758 19.406 1 96.69 93 PRO A C 1
ATOM 698 O O . PRO A 1 93 ? -8.32 13.008 19.25 1 96.69 93 PRO A O 1
ATOM 701 N N . GLU A 1 94 ? -7.504 15.016 19.781 1 96.56 94 GLU A N 1
ATOM 702 C CA . GLU A 1 94 ? -8.812 15.617 20.016 1 96.56 94 GLU A CA 1
ATOM 703 C C . GLU A 1 94 ? -9.641 15.672 18.734 1 96.56 94 GLU A C 1
ATOM 705 O O . GLU A 1 94 ? -10.828 15.367 18.734 1 96.56 94 GLU A O 1
ATOM 710 N N . LEU A 1 95 ? -9.023 16.078 17.688 1 96.44 95 LEU A N 1
ATOM 711 C CA . LEU A 1 95 ? -9.703 16.141 16.391 1 96.44 95 LEU A CA 1
ATOM 712 C C . LEU A 1 95 ? -10.203 14.758 15.977 1 96.44 95 LEU A C 1
ATOM 714 O O . LEU A 1 95 ? -11.328 14.625 15.5 1 96.44 95 LEU A O 1
ATOM 718 N N . LEU A 1 96 ? -9.328 13.734 16.141 1 96.31 96 LEU A N 1
ATOM 719 C CA . LEU A 1 96 ? -9.703 12.375 15.781 1 96.31 96 LEU A CA 1
ATOM 720 C C . LEU A 1 96 ? -10.938 11.93 16.562 1 96.31 96 LEU A C 1
ATOM 722 O O . LEU A 1 96 ? -11.844 11.305 16 1 96.31 96 LEU A O 1
ATOM 726 N N . THR A 1 97 ? -10.93 12.227 17.828 1 95.56 97 THR A N 1
ATOM 727 C CA . THR A 1 97 ? -12.07 11.883 18.672 1 95.56 97 THR A CA 1
ATOM 728 C C . THR A 1 97 ? -13.336 12.547 18.156 1 95.56 97 THR A C 1
ATOM 730 O O . THR A 1 97 ? -14.383 11.898 18.031 1 95.56 97 THR A O 1
ATOM 733 N N . LEU A 1 98 ? -13.25 13.812 17.859 1 94.06 98 LEU A N 1
ATOM 734 C CA . LEU A 1 98 ? -14.391 14.57 17.344 1 94.06 98 LEU A CA 1
ATOM 735 C C . LEU A 1 98 ? -14.883 14 16.031 1 94.06 98 LEU A C 1
ATOM 737 O O . LEU A 1 98 ? -16.094 13.844 15.812 1 94.06 98 LEU A O 1
ATOM 741 N N . LEU A 1 99 ? -13.961 13.703 15.117 1 92.81 99 LEU A N 1
ATOM 742 C CA . LEU A 1 99 ? -14.32 13.141 13.82 1 92.81 99 LEU A CA 1
ATOM 743 C C . LEU A 1 99 ? -15.031 11.805 13.984 1 92.81 99 LEU A C 1
ATOM 745 O O . LEU A 1 99 ? -16.031 11.539 13.312 1 92.81 99 LEU A O 1
ATOM 749 N N . ARG A 1 100 ? -14.523 11 14.859 1 91.06 100 ARG A N 1
ATOM 750 C CA . ARG A 1 100 ? -15.141 9.703 15.133 1 91.06 100 ARG A CA 1
ATOM 751 C C . ARG A 1 100 ? -16.547 9.875 15.703 1 91.06 100 ARG A C 1
ATOM 753 O O . ARG A 1 100 ? -17.469 9.164 15.297 1 91.06 100 ARG A O 1
ATOM 760 N N . GLN A 1 101 ? -16.688 10.789 16.594 1 91.75 101 GLN A N 1
ATOM 761 C CA . GLN A 1 101 ? -17.984 11.07 17.188 1 91.75 101 GLN A CA 1
ATOM 762 C C . GLN A 1 101 ? -19 11.508 16.125 1 91.75 101 GLN A C 1
ATOM 764 O O . GLN A 1 101 ? -20.188 11.211 16.234 1 91.75 101 GLN A O 1
ATOM 769 N N . GLN A 1 102 ? -18.516 12.094 15.156 1 88.31 102 GLN A N 1
ATOM 770 C CA . GLN A 1 102 ? -19.375 12.602 14.102 1 88.31 102 GLN A CA 1
ATOM 771 C C . GLN A 1 102 ? -19.516 11.586 12.977 1 88.31 102 GLN A C 1
ATOM 773 O O . GLN A 1 102 ? -20.094 11.891 11.922 1 88.31 102 GLN A O 1
ATOM 778 N N . GLY A 1 103 ? -18.891 10.461 13.156 1 85.31 103 GLY A N 1
ATOM 779 C CA . GLY A 1 103 ? -19.047 9.375 12.203 1 85.31 103 GLY A CA 1
ATOM 780 C C . GLY A 1 103 ? -18.219 9.555 10.945 1 85.31 103 GLY A C 1
ATOM 781 O O . GLY A 1 103 ? -18.547 9.008 9.898 1 85.31 103 GLY A O 1
ATOM 782 N N . LYS A 1 104 ? -17.219 10.391 11.039 1 85.75 104 LYS A N 1
ATOM 783 C CA . LYS A 1 104 ? -16.375 10.641 9.875 1 85.75 104 LYS A CA 1
ATOM 784 C C . LYS A 1 104 ? -15.211 9.664 9.82 1 85.75 104 LYS A C 1
ATOM 786 O O . LYS A 1 104 ? -14.617 9.336 10.852 1 85.75 104 LYS A O 1
ATOM 791 N N . GLU A 1 105 ? -14.859 9.266 8.633 1 85.69 105 GLU A N 1
ATOM 792 C CA . GLU A 1 105 ? -13.711 8.383 8.43 1 85.69 105 GLU A CA 1
ATOM 793 C C . GLU A 1 105 ? -12.414 9.18 8.297 1 85.69 105 GLU A C 1
ATOM 795 O O . GLU A 1 105 ? -12.398 10.258 7.699 1 85.69 105 GLU A O 1
ATOM 800 N N . VAL A 1 106 ? -11.461 8.555 8.875 1 91 106 VAL A N 1
ATOM 801 C CA . VAL A 1 106 ? -10.156 9.211 8.828 1 91 106 VAL A CA 1
ATOM 802 C C . VAL A 1 106 ? -9.188 8.383 7.996 1 91 106 VAL A C 1
ATOM 804 O O . VAL A 1 106 ? -9.102 7.16 8.164 1 91 106 VAL A O 1
ATOM 807 N N . PHE A 1 107 ? -8.477 9.086 7.117 1 86.81 107 PHE A N 1
ATOM 808 C CA . PHE A 1 107 ? -7.449 8.453 6.297 1 86.81 107 PHE A CA 1
ATOM 809 C C . PHE A 1 107 ? -6.102 9.141 6.48 1 86.81 107 PHE A C 1
ATOM 811 O O . PHE A 1 107 ? -6.043 10.352 6.68 1 86.81 107 PHE A O 1
ATOM 818 N N . LEU A 1 108 ? -5.035 8.32 6.469 1 91.62 108 LEU A N 1
ATOM 819 C CA . LEU A 1 108 ? -3.674 8.836 6.398 1 91.62 108 LEU A CA 1
ATOM 820 C C . LEU A 1 108 ? -3.076 8.602 5.016 1 91.62 108 LEU A C 1
ATOM 822 O O . LEU A 1 108 ? -3.064 7.469 4.523 1 91.62 108 LEU A O 1
ATOM 826 N N . VAL A 1 109 ? -2.625 9.695 4.395 1 86.94 109 VAL A N 1
ATOM 827 C CA . VAL A 1 109 ? -2.006 9.633 3.076 1 86.94 109 VAL A CA 1
ATOM 828 C C . VAL A 1 109 ? -0.594 10.219 3.141 1 86.94 109 VAL A C 1
ATOM 830 O O . VAL A 1 109 ? -0.409 11.367 3.533 1 86.94 109 VAL A O 1
ATOM 833 N N . SER A 1 110 ? 0.349 9.398 2.748 1 87.12 110 SER A N 1
ATOM 834 C CA . SER A 1 110 ? 1.723 9.859 2.91 1 87.12 110 SER A CA 1
ATOM 835 C C . SER A 1 110 ? 2.633 9.281 1.831 1 87.12 110 SER A C 1
ATOM 837 O O . SER A 1 110 ? 2.432 8.156 1.382 1 87.12 110 SER A O 1
ATOM 839 N N . GLY A 1 111 ? 3.592 10.117 1.467 1 77.06 111 GLY A N 1
ATOM 840 C CA . GLY A 1 111 ? 4.664 9.602 0.629 1 77.06 111 GLY A CA 1
ATOM 841 C C . GLY A 1 111 ? 5.688 8.789 1.399 1 77.06 111 GLY A C 1
ATOM 842 O O . GLY A 1 111 ? 6.59 8.195 0.806 1 77.06 111 GLY A O 1
ATOM 843 N N . GLY A 1 112 ? 5.523 8.711 2.615 1 82.19 112 GLY A N 1
ATOM 844 C CA . GLY A 1 112 ? 6.422 7.914 3.436 1 82.19 112 GLY A CA 1
ATOM 845 C C . GLY A 1 112 ? 6.094 6.434 3.412 1 82.19 112 GLY A C 1
ATOM 846 O O . GLY A 1 112 ? 5.453 5.949 2.479 1 82.19 112 GLY A O 1
ATOM 847 N N . PHE A 1 113 ? 6.602 5.75 4.477 1 84.56 113 PHE A N 1
ATOM 848 C CA . PHE A 1 113 ? 6.547 4.293 4.402 1 84.56 113 PHE A CA 1
ATOM 849 C C . PHE A 1 113 ? 5.535 3.738 5.398 1 84.56 113 PHE A C 1
ATOM 851 O O . PHE A 1 113 ? 5.457 4.207 6.535 1 84.56 113 PHE A O 1
ATOM 858 N N . ARG A 1 114 ? 4.828 2.727 4.887 1 85.81 114 ARG A N 1
ATOM 859 C CA . ARG A 1 114 ? 3.789 2.1 5.699 1 85.81 114 ARG A CA 1
ATOM 860 C C . ARG A 1 114 ? 4.363 1.576 7.012 1 85.81 114 ARG A C 1
ATOM 862 O O . ARG A 1 114 ? 3.711 1.653 8.055 1 85.81 114 ARG A O 1
ATOM 869 N N . GLN A 1 115 ? 5.547 1.032 6.945 1 85.19 115 GLN A N 1
ATOM 870 C CA . GLN A 1 115 ? 6.176 0.444 8.125 1 85.19 115 GLN A CA 1
ATOM 871 C C . GLN A 1 115 ? 6.414 1.496 9.203 1 85.19 115 GLN A C 1
ATOM 873 O O . GLN A 1 115 ? 6.488 1.169 10.391 1 85.19 115 GLN A O 1
ATOM 878 N N . ILE A 1 116 ? 6.523 2.676 8.797 1 89.88 116 ILE A N 1
ATOM 879 C CA . ILE A 1 116 ? 6.734 3.777 9.727 1 89.88 116 ILE A CA 1
ATOM 880 C C . ILE A 1 116 ? 5.387 4.324 10.195 1 89.88 116 ILE A C 1
ATOM 882 O O . ILE A 1 116 ? 5.234 4.711 11.352 1 89.88 116 ILE A O 1
ATOM 886 N N . ILE A 1 117 ? 4.406 4.285 9.328 1 92.06 117 ILE A N 1
ATOM 887 C CA . ILE A 1 117 ? 3.143 4.973 9.578 1 92.06 117 ILE A CA 1
ATOM 888 C C . ILE A 1 117 ? 2.176 4.031 10.297 1 92.06 117 ILE A C 1
ATOM 890 O O . ILE A 1 117 ? 1.333 4.477 11.078 1 92.06 117 ILE A O 1
ATOM 894 N N . HIS A 1 118 ? 2.268 2.725 10.07 1 90.88 118 HIS A N 1
ATOM 895 C CA . HIS A 1 118 ? 1.328 1.758 10.625 1 90.88 118 HIS A CA 1
ATOM 896 C C . HIS A 1 118 ? 1.33 1.803 12.148 1 90.88 118 HIS A C 1
ATOM 898 O O . HIS A 1 118 ? 0.268 1.828 12.781 1 90.88 118 HIS A O 1
ATOM 904 N N . PRO A 1 119 ? 2.49 1.81 12.758 1 91.81 119 PRO A N 1
ATOM 905 C CA . PRO A 1 119 ? 2.469 1.918 14.219 1 91.81 119 PRO A CA 1
ATOM 906 C C . PRO A 1 119 ? 1.739 3.168 14.703 1 91.81 119 PRO A C 1
ATOM 908 O O . PRO A 1 119 ? 1.067 3.131 15.742 1 91.81 119 PRO A O 1
ATOM 911 N N . LEU A 1 120 ? 1.873 4.246 14.023 1 94.25 120 LEU A N 1
ATOM 912 C CA . LEU A 1 120 ? 1.159 5.48 14.328 1 94.25 120 LEU A CA 1
ATOM 913 C C . LEU A 1 120 ? -0.349 5.273 14.234 1 94.25 120 LEU A C 1
ATOM 915 O O . LEU A 1 120 ? -1.092 5.656 15.141 1 94.25 120 LEU A O 1
ATOM 919 N N . ALA A 1 121 ? -0.777 4.703 13.125 1 94.75 121 ALA A N 1
ATOM 920 C CA . ALA A 1 121 ? -2.197 4.445 12.898 1 94.75 121 ALA A CA 1
ATOM 921 C C . ALA A 1 121 ? -2.771 3.537 13.977 1 94.75 121 ALA A C 1
ATOM 923 O O . ALA A 1 121 ? -3.85 3.807 14.516 1 94.75 121 ALA A O 1
ATOM 924 N N . GLN A 1 122 ? -2.051 2.506 14.289 1 92.38 122 GLN A N 1
ATOM 925 C CA . GLN A 1 122 ? -2.486 1.573 15.328 1 92.38 122 GLN A CA 1
ATOM 926 C C . GLN A 1 122 ? -2.619 2.27 16.672 1 92.38 122 GLN A C 1
ATOM 928 O O . GLN A 1 122 ? -3.596 2.059 17.391 1 92.38 122 GLN A O 1
ATOM 933 N N . HIS A 1 123 ? -1.669 3.092 17 1 93.44 123 HIS A N 1
ATOM 934 C CA . HIS A 1 123 ? -1.664 3.834 18.25 1 93.44 123 HIS A CA 1
ATOM 935 C C . HIS A 1 123 ? -2.896 4.727 18.375 1 93.44 123 HIS A C 1
ATOM 937 O O . HIS A 1 123 ? -3.424 4.922 19.469 1 93.44 123 HIS A O 1
ATOM 943 N N . LEU A 1 124 ? -3.377 5.203 17.312 1 96.19 124 LEU A N 1
ATOM 944 C CA . LEU A 1 124 ? -4.477 6.164 17.312 1 96.19 124 LEU A CA 1
ATOM 945 C C . LEU A 1 124 ? -5.781 5.496 16.891 1 96.19 124 LEU A C 1
ATOM 947 O O . LEU A 1 124 ? -6.77 6.18 16.609 1 96.19 124 LEU A O 1
ATOM 951 N N . ASP A 1 125 ? -5.727 4.191 16.703 1 94.31 125 ASP A N 1
ATOM 952 C CA . ASP A 1 125 ? -6.887 3.365 16.375 1 94.31 125 ASP A CA 1
ATOM 953 C C . ASP A 1 125 ? -7.438 3.713 15 1 94.31 125 ASP A C 1
ATOM 955 O O . ASP A 1 125 ? -8.656 3.797 14.812 1 94.31 125 ASP A O 1
ATOM 959 N N . ILE A 1 126 ? -6.613 4.027 14.125 1 92.44 126 ILE A N 1
ATOM 960 C CA . ILE A 1 126 ? -6.965 4.18 12.719 1 92.44 126 ILE A CA 1
ATOM 961 C C . ILE A 1 126 ? -6.754 2.854 11.992 1 92.44 126 ILE A C 1
ATOM 963 O O . ILE A 1 126 ? -5.676 2.262 12.062 1 92.44 126 ILE A O 1
ATOM 967 N N . PRO A 1 127 ? -7.773 2.393 11.312 1 85.19 127 PRO A N 1
ATOM 968 C CA . PRO A 1 127 ? -7.605 1.125 10.602 1 85.19 127 PRO A CA 1
ATOM 969 C C . PRO A 1 127 ? -6.457 1.164 9.594 1 85.19 127 PRO A C 1
ATOM 971 O O . PRO A 1 127 ? -6.289 2.154 8.875 1 85.19 127 PRO A O 1
ATOM 974 N N . LEU A 1 128 ? -5.699 0.081 9.523 1 83.25 128 LEU A N 1
ATOM 975 C CA . LEU A 1 128 ? -4.555 0.02 8.625 1 83.25 128 LEU A CA 1
ATOM 976 C C . LEU A 1 128 ? -4.996 0.122 7.168 1 83.25 128 LEU A C 1
ATOM 978 O O . LEU A 1 128 ? -4.258 0.635 6.324 1 83.25 128 LEU A O 1
ATOM 982 N N . ASP A 1 129 ? -6.195 -0.244 6.871 1 75.25 129 ASP A N 1
ATOM 983 C CA . ASP A 1 129 ? -6.738 -0.145 5.523 1 75.25 129 ASP A CA 1
ATOM 984 C C . ASP A 1 129 ? -6.961 1.312 5.125 1 75.25 129 ASP A C 1
ATOM 986 O O . ASP A 1 129 ? -7.141 1.619 3.943 1 75.25 129 ASP A O 1
ATOM 990 N N . ASN A 1 130 ? -6.953 2.213 6.121 1 82.69 130 ASN A N 1
ATOM 991 C CA . ASN A 1 130 ? -7.145 3.633 5.852 1 82.69 130 ASN A CA 1
ATOM 992 C C . ASN A 1 130 ? -5.816 4.363 5.691 1 82.69 130 ASN A C 1
ATOM 994 O O . ASN A 1 130 ? -5.781 5.59 5.598 1 82.69 130 ASN A O 1
ATOM 998 N N . VAL A 1 131 ? -4.75 3.537 5.656 1 86.44 131 VAL A N 1
ATOM 999 C CA . VAL A 1 131 ? -3.424 4.125 5.484 1 86.44 131 VAL A CA 1
ATOM 1000 C C . VAL A 1 131 ? -2.943 3.906 4.055 1 86.44 131 VAL A C 1
ATOM 1002 O O . VAL A 1 131 ? -2.84 2.766 3.594 1 86.44 131 VAL A O 1
ATOM 1005 N N . PHE A 1 132 ? -2.693 5.031 3.424 1 80.5 132 PHE A N 1
ATOM 1006 C CA . PHE A 1 132 ? -2.156 5.02 2.068 1 80.5 132 PHE A CA 1
ATOM 1007 C C . PHE A 1 132 ? -0.737 5.574 2.041 1 80.5 132 PHE A C 1
ATOM 1009 O O . PHE A 1 132 ? -0.54 6.789 2.092 1 80.5 132 PHE A O 1
ATOM 1016 N N . ALA A 1 133 ? 0.188 4.672 2.039 1 83.38 133 ALA A N 1
ATOM 1017 C CA . ALA A 1 133 ? 1.61 5.004 2.07 1 83.38 133 ALA A CA 1
ATOM 1018 C C . ALA A 1 133 ? 2.424 4.016 1.239 1 83.38 133 ALA A C 1
ATOM 1020 O O . ALA A 1 133 ? 1.883 3.031 0.731 1 83.38 133 ALA A O 1
ATOM 1021 N N . ASN A 1 134 ? 3.643 4.344 1.069 1 74.81 134 ASN A N 1
ATOM 1022 C CA . ASN A 1 134 ? 4.516 3.502 0.258 1 74.81 134 ASN A CA 1
ATOM 1023 C C . ASN A 1 134 ? 5.098 2.348 1.07 1 74.81 134 ASN A C 1
ATOM 1025 O O . ASN A 1 134 ? 5.199 2.436 2.295 1 74.81 134 ASN A O 1
ATOM 1029 N N . ASN A 1 135 ? 5.391 1.251 0.328 1 70.62 135 ASN A N 1
ATOM 1030 C CA . ASN A 1 135 ? 6.078 0.124 0.952 1 70.62 135 ASN A CA 1
ATOM 1031 C C . ASN A 1 135 ? 7.594 0.297 0.912 1 70.62 135 ASN A C 1
ATOM 1033 O O . ASN A 1 135 ? 8.148 0.685 -0.117 1 70.62 135 ASN A O 1
ATOM 1037 N N . LEU A 1 136 ? 8.156 0.126 2.094 1 70.25 136 LEU A N 1
ATOM 1038 C CA . LEU A 1 136 ? 9.609 0.158 2.182 1 70.25 136 LEU A CA 1
ATOM 1039 C C . LEU A 1 136 ? 10.211 -1.194 1.807 1 70.25 136 LEU A C 1
ATOM 1041 O O . LEU A 1 136 ? 9.812 -2.227 2.354 1 70.25 136 LEU A O 1
ATOM 1045 N N . LEU A 1 137 ? 11.07 -1.106 0.745 1 65.25 137 LEU A N 1
ATOM 1046 C CA . LEU A 1 137 ? 11.844 -2.307 0.454 1 65.25 137 LEU A CA 1
ATOM 1047 C C . LEU A 1 137 ? 13.102 -2.365 1.319 1 65.25 137 LEU A C 1
ATOM 1049 O O . LEU A 1 137 ? 13.977 -1.504 1.208 1 65.25 137 LEU A O 1
ATOM 1053 N N . PHE A 1 138 ? 13.156 -3.289 2.162 1 66.19 138 PHE A N 1
ATOM 1054 C CA . PHE A 1 138 ? 14.258 -3.4 3.109 1 66.19 138 PHE A CA 1
ATOM 1055 C C . PHE A 1 138 ? 15.516 -3.916 2.42 1 66.19 138 PHE A C 1
ATOM 1057 O O . PHE A 1 138 ? 15.438 -4.574 1.381 1 66.19 138 PHE A O 1
ATOM 1064 N N . GLN A 1 139 ? 16.547 -3.471 3.004 1 61.44 139 GLN A N 1
ATOM 1065 C CA . GLN A 1 139 ? 17.859 -3.922 2.539 1 61.44 139 GLN A CA 1
ATOM 1066 C C . GLN A 1 139 ? 17.891 -5.441 2.387 1 61.44 139 GLN A C 1
ATOM 1068 O O . GLN A 1 139 ? 18.5 -5.961 1.453 1 61.44 139 GLN A O 1
ATOM 1073 N N . GLU A 1 140 ? 17.266 -6.012 3.4 1 60.44 140 GLU A N 1
ATOM 1074 C CA . GLU A 1 140 ? 17.203 -7.469 3.332 1 60.44 140 GLU A CA 1
ATOM 1075 C C . GLU A 1 140 ? 16.594 -7.93 2.016 1 60.44 140 GLU A C 1
ATOM 1077 O O . GLU A 1 140 ? 16.984 -8.961 1.464 1 60.44 140 GLU A O 1
ATOM 1082 N N . THR A 1 141 ? 15.711 -7.023 1.645 1 57.66 141 THR A N 1
ATOM 1083 C CA . THR A 1 141 ? 15.039 -7.344 0.389 1 57.66 141 THR A CA 1
ATOM 1084 C C . THR A 1 141 ? 15.898 -6.926 -0.803 1 57.66 141 THR A C 1
ATOM 1086 O O . THR A 1 141 ? 15.938 -7.621 -1.819 1 57.66 141 THR A O 1
ATOM 1089 N N . TRP A 1 142 ? 16.469 -5.77 -0.54 1 53.5 142 TRP A N 1
ATOM 1090 C CA . TRP A 1 142 ? 17.359 -5.266 -1.583 1 53.5 142 TRP A CA 1
ATOM 1091 C C . TRP A 1 142 ? 18.594 -6.156 -1.727 1 53.5 142 TRP A C 1
ATOM 1093 O O . TRP A 1 142 ? 19.078 -6.375 -2.838 1 53.5 142 TRP A O 1
ATOM 1103 N N . GLY A 1 143 ? 19.078 -6.309 -0.562 1 53.06 143 GLY A N 1
ATOM 1104 C CA . GLY A 1 143 ? 20.25 -7.18 -0.566 1 53.06 143 GLY A CA 1
ATOM 1105 C C . GLY A 1 143 ? 19.938 -8.586 -1.048 1 53.06 143 GLY A C 1
ATOM 1106 O O . GLY A 1 143 ? 20.844 -9.406 -1.203 1 53.06 143 GLY A O 1
ATOM 1107 N N . LEU A 1 144 ? 18.656 -8.648 -1.018 1 53 144 LEU A N 1
ATOM 1108 C CA . LEU A 1 144 ? 18.328 -9.969 -1.53 1 53 144 LEU A CA 1
ATOM 1109 C C . LEU A 1 144 ? 18.734 -10.109 -2.992 1 53 144 LEU A C 1
ATOM 1111 O O . LEU A 1 144 ? 18.125 -9.492 -3.873 1 53 144 LEU A O 1
ATOM 1115 N N . ARG A 1 145 ? 20 -10 -3.166 1 53.56 145 ARG A N 1
ATOM 1116 C CA . ARG A 1 145 ? 20.656 -10.18 -4.465 1 53.56 145 ARG A CA 1
ATOM 1117 C C . ARG A 1 145 ? 19.922 -11.234 -5.289 1 53.56 145 ARG A C 1
ATOM 1119 O O . ARG A 1 145 ? 20.094 -11.305 -6.508 1 53.56 145 ARG A O 1
ATOM 1126 N N . GLN A 1 146 ? 19.078 -11.992 -4.609 1 66.25 146 GLN A N 1
ATOM 1127 C CA . GLN A 1 146 ? 18.547 -13.07 -5.434 1 66.25 146 GLN A CA 1
ATOM 1128 C C . GLN A 1 146 ? 17.094 -13.367 -5.098 1 66.25 146 GLN A C 1
ATOM 1130 O O . GLN A 1 146 ? 16.812 -14.156 -4.191 1 66.25 146 GLN A O 1
ATOM 1135 N N . ILE A 1 147 ? 16.188 -12.562 -5.723 1 77.88 147 ILE A N 1
ATOM 1136 C CA . ILE A 1 147 ? 14.773 -12.836 -5.555 1 77.88 147 ILE A CA 1
ATOM 1137 C C . ILE A 1 147 ? 14.281 -13.727 -6.691 1 77.88 147 ILE A C 1
ATOM 1139 O O . ILE A 1 147 ? 14.633 -13.508 -7.852 1 77.88 147 ILE A O 1
ATOM 1143 N N . VAL A 1 148 ? 13.617 -14.766 -6.23 1 87.44 148 VAL A N 1
ATOM 1144 C CA . VAL A 1 148 ? 12.938 -15.594 -7.215 1 87.44 148 VAL A CA 1
ATOM 1145 C C . VAL A 1 148 ? 11.492 -15.148 -7.359 1 87.44 148 VAL A C 1
ATOM 1147 O O . VAL A 1 148 ? 10.758 -15.047 -6.371 1 87.44 148 VAL A O 1
ATOM 1150 N N . MET A 1 149 ? 11.141 -14.781 -8.531 1 89.88 149 MET A N 1
ATOM 1151 C CA . MET A 1 149 ? 9.75 -14.445 -8.812 1 89.88 149 MET A CA 1
ATOM 1152 C C . MET A 1 149 ? 9.008 -15.648 -9.383 1 89.88 149 MET A C 1
ATOM 1154 O O . MET A 1 149 ? 9.5 -16.312 -10.305 1 89.88 149 MET A O 1
ATOM 1158 N N . VAL A 1 150 ? 7.871 -16 -8.758 1 94.5 150 VAL A N 1
ATOM 1159 C CA . VAL A 1 150 ? 6.996 -17.047 -9.273 1 94.5 150 VAL A CA 1
ATOM 1160 C C . VAL A 1 150 ? 5.68 -16.422 -9.75 1 94.5 150 VAL A C 1
ATOM 1162 O O . VAL A 1 150 ? 4.996 -15.75 -8.977 1 94.5 150 VAL A O 1
ATOM 1165 N N . GLY A 1 151 ? 5.344 -16.594 -10.953 1 94.81 151 GLY A N 1
ATOM 1166 C CA . GLY A 1 151 ? 4.117 -15.992 -11.461 1 94.81 151 GLY A CA 1
ATOM 1167 C C . GLY A 1 151 ? 3.67 -16.594 -12.781 1 94.81 151 GLY A C 1
ATOM 1168 O O . GLY A 1 151 ? 4.395 -17.375 -13.391 1 94.81 151 GLY A O 1
ATOM 1169 N N . ASP A 1 152 ? 2.477 -16.156 -13.195 1 93.44 152 ASP A N 1
ATOM 1170 C CA . ASP A 1 152 ? 1.899 -16.781 -14.375 1 93.44 152 ASP A CA 1
ATOM 1171 C C . ASP A 1 152 ? 1.885 -15.828 -15.562 1 93.44 152 ASP A C 1
ATOM 1173 O O . ASP A 1 152 ? 1.606 -16.219 -16.688 1 93.44 152 ASP A O 1
ATOM 1177 N N . GLY A 1 153 ? 2.199 -14.594 -15.305 1 88.19 153 GLY A N 1
ATOM 1178 C CA . GLY A 1 153 ? 1.913 -13.633 -16.359 1 88.19 153 GLY A CA 1
ATOM 1179 C C . GLY A 1 153 ? 3.125 -12.82 -16.766 1 88.19 153 GLY A C 1
ATOM 1180 O O . GLY A 1 153 ? 4.219 -13.008 -16.234 1 88.19 153 GLY A O 1
ATOM 1181 N N . ALA A 1 154 ? 2.807 -11.898 -17.703 1 81.5 154 ALA A N 1
ATOM 1182 C CA . ALA A 1 154 ? 3.844 -11.055 -18.281 1 81.5 154 ALA A CA 1
ATOM 1183 C C . ALA A 1 154 ? 4.398 -10.07 -17.266 1 81.5 154 ALA A C 1
ATOM 1185 O O . ALA A 1 154 ? 5.594 -9.773 -17.266 1 81.5 154 ALA A O 1
ATOM 1186 N N . THR A 1 155 ? 3.553 -9.625 -16.438 1 78.38 155 THR A N 1
ATOM 1187 C CA . THR A 1 155 ? 3.998 -8.656 -15.438 1 78.38 155 THR A CA 1
ATOM 1188 C C . THR A 1 155 ? 4.996 -9.297 -14.469 1 78.38 155 THR A C 1
ATOM 1190 O O . THR A 1 155 ? 5.941 -8.641 -14.023 1 78.38 155 THR A O 1
ATOM 1193 N N . ASP A 1 156 ? 4.793 -10.461 -14.156 1 85.88 156 ASP A N 1
ATOM 1194 C CA . ASP A 1 156 ? 5.738 -11.188 -13.312 1 85.88 156 ASP A CA 1
ATOM 1195 C C . ASP A 1 156 ? 7.082 -11.359 -14.016 1 85.88 156 ASP A C 1
ATOM 1197 O O . ASP A 1 156 ? 8.133 -11.172 -13.406 1 85.88 156 ASP A O 1
ATOM 1201 N N . LEU A 1 157 ? 6.977 -11.703 -15.258 1 82.5 157 LEU A N 1
ATOM 1202 C CA . LEU A 1 157 ? 8.172 -11.852 -16.078 1 82.5 157 LEU A CA 1
ATOM 1203 C C . LEU A 1 157 ? 8.953 -10.547 -16.156 1 82.5 157 LEU A C 1
ATOM 1205 O O . LEU A 1 157 ? 10.188 -10.562 -16.109 1 82.5 157 LEU A O 1
ATOM 1209 N N . GLU A 1 158 ? 8.281 -9.484 -16.219 1 76.06 158 GLU A N 1
ATOM 1210 C CA . GLU A 1 158 ? 8.906 -8.172 -16.328 1 76.06 158 GLU A CA 1
ATOM 1211 C C . GLU A 1 158 ? 9.75 -7.863 -15.094 1 76.06 158 GLU A C 1
ATOM 1213 O O . GLU A 1 158 ? 10.781 -7.195 -15.188 1 76.06 158 GLU A O 1
ATOM 1218 N N . ALA A 1 159 ? 9.359 -8.375 -13.961 1 71.38 159 ALA A N 1
ATOM 1219 C CA . ALA A 1 159 ? 10.141 -8.195 -12.742 1 71.38 159 ALA A CA 1
ATOM 1220 C C . ALA A 1 159 ? 11.555 -8.75 -12.914 1 71.38 159 ALA A C 1
ATOM 1222 O O . ALA A 1 159 ? 12.523 -8.172 -12.422 1 71.38 159 ALA A O 1
ATOM 1223 N N . ARG A 1 160 ? 11.68 -9.852 -13.609 1 69.31 160 ARG A N 1
ATOM 1224 C CA . ARG A 1 160 ? 12.977 -10.453 -13.914 1 69.31 160 ARG A CA 1
ATOM 1225 C C . ARG A 1 160 ? 13.719 -9.656 -14.977 1 69.31 160 ARG A C 1
ATOM 1227 O O . ARG A 1 160 ? 14.914 -9.398 -14.844 1 69.31 160 ARG A O 1
ATOM 1234 N N . LEU A 1 161 ? 12.953 -9.219 -15.906 1 65.5 161 LEU A N 1
ATOM 1235 C CA . LEU A 1 161 ? 13.562 -8.516 -17.031 1 65.5 161 LEU A CA 1
ATOM 1236 C C . LEU A 1 161 ? 14.094 -7.152 -16.594 1 65.5 161 LEU A C 1
ATOM 1238 O O . LEU A 1 161 ? 15.125 -6.691 -17.094 1 65.5 161 LEU A O 1
ATOM 1242 N N . GLU A 1 162 ? 13.461 -6.641 -15.602 1 62.53 162 GLU A N 1
ATOM 1243 C CA . GLU A 1 162 ? 13.852 -5.32 -15.117 1 62.53 162 GLU A CA 1
ATOM 1244 C C . GLU A 1 162 ? 14.875 -5.422 -13.992 1 62.53 162 GLU A C 1
ATOM 1246 O O . GLU A 1 162 ? 15.305 -4.406 -13.445 1 62.53 162 GLU A O 1
ATOM 1251 N N . GLY A 1 163 ? 15.242 -6.629 -13.695 1 66.69 163 GLY A N 1
ATOM 1252 C CA . GLY A 1 163 ? 16.312 -6.828 -12.734 1 66.69 163 GLY A CA 1
ATOM 1253 C C . GLY A 1 163 ? 15.828 -6.906 -11.297 1 66.69 163 GLY A C 1
ATOM 1254 O O . GLY A 1 163 ? 16.625 -6.961 -10.367 1 66.69 163 GLY A O 1
ATOM 1255 N N . ALA A 1 164 ? 14.562 -6.91 -11.117 1 66.06 164 ALA A N 1
ATOM 1256 C CA . ALA A 1 164 ? 14 -6.988 -9.773 1 66.06 164 ALA A CA 1
ATOM 1257 C C . ALA A 1 164 ? 14.094 -8.406 -9.219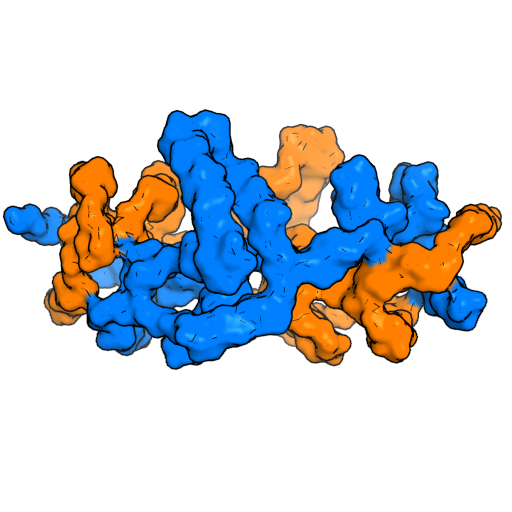 1 66.06 164 ALA A C 1
ATOM 1259 O O . ALA A 1 164 ? 14.164 -8.609 -8.008 1 66.06 164 ALA A O 1
ATOM 1260 N N . ALA A 1 165 ? 14.102 -9.32 -10.117 1 76.62 165 ALA A N 1
ATOM 1261 C CA . ALA A 1 165 ? 14.242 -10.727 -9.734 1 76.62 165 ALA A CA 1
ATOM 1262 C C . ALA A 1 165 ? 15.445 -11.359 -10.422 1 76.62 165 ALA A C 1
ATOM 1264 O O . ALA A 1 165 ? 15.766 -11.023 -11.562 1 76.62 165 ALA A O 1
ATOM 1265 N N . SER A 1 166 ? 16.109 -12.211 -9.688 1 79.31 166 SER A N 1
ATOM 1266 C CA . SER A 1 166 ? 17.25 -12.922 -10.25 1 79.31 166 SER A CA 1
ATOM 1267 C C . SER A 1 166 ? 16.812 -14.125 -11.07 1 79.31 166 SER A C 1
ATOM 1269 O O . SER A 1 166 ? 17.516 -14.547 -11.992 1 79.31 166 SER A O 1
ATOM 1271 N N . LEU A 1 167 ? 15.711 -14.68 -10.727 1 84 167 LEU A N 1
ATOM 1272 C CA . LEU A 1 167 ? 15.141 -15.836 -11.391 1 84 167 LEU A CA 1
ATOM 1273 C C . LEU A 1 167 ? 13.625 -15.711 -11.5 1 84 167 LEU A C 1
ATOM 1275 O O . LEU A 1 167 ? 12.969 -15.234 -10.57 1 84 167 LEU A O 1
ATOM 1279 N N . PHE A 1 168 ? 13.125 -16.109 -12.602 1 90 168 PHE A N 1
ATOM 1280 C CA . PHE A 1 168 ? 11.688 -16.156 -12.805 1 90 168 PHE A CA 1
ATOM 1281 C C . PHE A 1 168 ? 11.219 -17.594 -13.047 1 90 168 PHE A C 1
ATOM 1283 O O . PHE A 1 168 ? 11.641 -18.234 -14.008 1 90 168 PHE A O 1
ATOM 1290 N N . ILE A 1 169 ? 10.398 -18.031 -12.18 1 93.19 169 ILE A N 1
ATOM 1291 C CA . ILE A 1 169 ? 9.719 -19.312 -12.352 1 93.19 169 ILE A CA 1
ATOM 1292 C C . ILE A 1 169 ? 8.297 -19.078 -12.859 1 93.19 169 ILE A C 1
ATOM 1294 O O . ILE A 1 169 ? 7.434 -18.609 -12.117 1 93.19 169 ILE A O 1
ATOM 1298 N N . GLY A 1 170 ? 8.109 -19.344 -14.094 1 95.19 170 GLY A N 1
ATOM 1299 C CA . GLY A 1 170 ? 6.762 -19.312 -14.625 1 95.19 170 GLY A CA 1
ATOM 1300 C C . GLY A 1 170 ? 5.879 -20.422 -14.109 1 95.19 170 GLY A C 1
ATOM 1301 O O . GLY A 1 170 ? 6.324 -21.562 -13.977 1 95.19 170 GLY A O 1
ATOM 1302 N N . TYR A 1 171 ? 4.648 -20.062 -13.781 1 96.06 171 TYR A N 1
ATOM 1303 C CA . TYR A 1 171 ? 3.719 -21.047 -13.266 1 96.06 171 TYR A CA 1
ATOM 1304 C C . TYR A 1 171 ? 2.541 -21.25 -14.211 1 96.06 171 TYR A C 1
ATOM 1306 O O . TYR A 1 171 ? 1.812 -20.297 -14.508 1 96.06 171 TYR A O 1
ATOM 1314 N N . GLY A 1 172 ? 2.334 -22.453 -14.641 1 96.12 172 GLY A N 1
ATOM 1315 C CA . GLY A 1 172 ? 1.253 -22.797 -15.555 1 96.12 172 GLY A CA 1
ATOM 1316 C C . GLY A 1 172 ? 0.273 -23.797 -14.969 1 96.12 172 GLY A C 1
ATOM 1317 O O . GLY A 1 172 ? -0.402 -24.516 -15.711 1 96.12 172 GLY A O 1
ATOM 1318 N N . GLY A 1 173 ? 0.275 -23.906 -13.641 1 95 173 GLY A N 1
ATOM 1319 C CA . GLY A 1 173 ? -0.583 -24.891 -12.992 1 95 173 GLY A CA 1
ATOM 1320 C C . GLY A 1 173 ? -2.057 -24.547 -13.086 1 95 173 GLY A C 1
ATOM 1321 O O . GLY A 1 173 ? -2.912 -25.438 -13.047 1 95 173 GLY A O 1
ATOM 1322 N N . VAL A 1 174 ? -2.393 -23.297 -13.156 1 93.44 174 VAL A N 1
ATOM 1323 C CA . VAL A 1 174 ? -3.781 -22.875 -13.305 1 93.44 174 VAL A CA 1
ATOM 1324 C C . VAL A 1 174 ? -4.098 -22.641 -14.781 1 93.44 174 VAL A C 1
ATOM 1326 O O . VAL A 1 174 ? -5.047 -23.219 -15.312 1 93.44 174 VAL A O 1
ATOM 1329 N N . VAL A 1 175 ? -3.35 -21.828 -15.422 1 91.5 175 VAL A N 1
ATOM 1330 C CA . VAL A 1 175 ? -3.471 -21.578 -16.859 1 91.5 175 VAL A CA 1
ATOM 1331 C C . VAL A 1 175 ? -2.09 -21.625 -17.5 1 91.5 175 VAL A C 1
ATOM 1333 O O . VAL A 1 175 ? -1.182 -20.891 -17.094 1 91.5 175 VAL A O 1
ATOM 1336 N N . MET A 1 176 ? -1.897 -22.422 -18.422 1 94.06 176 MET A N 1
ATOM 1337 C CA . MET A 1 176 ? -0.641 -22.484 -19.156 1 94.06 176 MET A CA 1
ATOM 1338 C C . MET A 1 176 ? -0.562 -21.375 -20.188 1 94.06 176 MET A C 1
ATOM 1340 O O . MET A 1 176 ? -1.502 -21.156 -20.969 1 94.06 176 MET A O 1
ATOM 1344 N N . ARG A 1 177 ? 0.51 -20.672 -20.172 1 93.06 177 ARG A N 1
ATOM 1345 C CA . ARG A 1 177 ? 0.755 -19.594 -21.109 1 93.06 177 ARG A CA 1
ATOM 1346 C C . ARG A 1 177 ? 2.072 -19.797 -21.859 1 93.06 177 ARG A C 1
ATOM 1348 O O . ARG A 1 177 ? 3.141 -19.469 -21.344 1 93.06 177 ARG A O 1
ATOM 1355 N N . PRO A 1 178 ? 1.948 -20.234 -23.078 1 94.19 178 PRO A N 1
ATOM 1356 C CA . PRO A 1 178 ? 3.146 -20.609 -23.828 1 94.19 178 PRO A CA 1
ATOM 1357 C C . PRO A 1 178 ? 4.141 -19.469 -23.969 1 94.19 178 PRO A C 1
ATOM 1359 O O . PRO A 1 178 ? 5.355 -19.688 -23.938 1 94.19 178 PRO A O 1
ATOM 1362 N N . ASN A 1 179 ? 3.596 -18.281 -24.156 1 91.88 179 ASN A N 1
ATOM 1363 C CA . ASN A 1 179 ? 4.48 -17.125 -24.297 1 91.88 179 ASN A CA 1
ATOM 1364 C C . ASN A 1 179 ? 5.273 -16.875 -23.016 1 91.88 179 ASN A C 1
ATOM 1366 O O . ASN A 1 179 ? 6.398 -16.375 -23.078 1 91.88 179 ASN A O 1
ATOM 1370 N N . ILE A 1 180 ? 4.695 -17.156 -21.938 1 92.19 180 ILE A N 1
ATOM 1371 C CA . ILE A 1 180 ? 5.387 -17.016 -20.656 1 92.19 180 ILE A CA 1
ATOM 1372 C C . ILE A 1 180 ? 6.363 -18.172 -20.453 1 92.19 180 ILE A C 1
ATOM 1374 O O . ILE A 1 180 ? 7.5 -17.953 -20.031 1 92.19 180 ILE A O 1
ATOM 1378 N N . ALA A 1 181 ? 5.938 -19.312 -20.828 1 93.94 181 ALA A N 1
ATOM 1379 C CA . ALA A 1 181 ? 6.77 -20.516 -20.703 1 93.94 181 ALA A CA 1
ATOM 1380 C C . ALA A 1 181 ? 8.07 -20.359 -21.5 1 93.94 181 ALA A C 1
ATOM 1382 O O . ALA A 1 181 ? 9.141 -20.75 -21.031 1 93.94 181 ALA A O 1
ATOM 1383 N N . ALA A 1 182 ? 8.016 -19.781 -22.609 1 93.94 182 ALA A N 1
ATOM 1384 C CA . ALA A 1 182 ? 9.148 -19.625 -23.516 1 93.94 182 ALA A CA 1
ATOM 1385 C C . ALA A 1 182 ? 10.195 -18.672 -22.938 1 93.94 182 ALA A C 1
ATOM 1387 O O . ALA A 1 182 ? 11.375 -18.766 -23.281 1 93.94 182 ALA A O 1
ATOM 1388 N N . LYS A 1 183 ? 9.773 -17.844 -22.109 1 92.19 183 LYS A N 1
ATOM 1389 C CA . LYS A 1 183 ? 10.672 -16.797 -21.641 1 92.19 183 LYS A CA 1
ATOM 1390 C C . LYS A 1 183 ? 11.102 -17.031 -20.188 1 92.19 183 LYS A C 1
ATOM 1392 O O . LYS A 1 183 ? 12.008 -16.359 -19.688 1 92.19 183 LYS A O 1
ATOM 1397 N N . ALA A 1 184 ? 10.453 -17.906 -19.531 1 93.12 184 ALA A N 1
ATOM 1398 C CA . ALA A 1 184 ? 10.75 -18.156 -18.125 1 93.12 184 ALA A CA 1
ATOM 1399 C C . ALA A 1 184 ? 12.094 -18.875 -17.969 1 93.12 184 ALA A C 1
ATOM 1401 O O . ALA A 1 184 ? 12.516 -19.625 -18.859 1 93.12 184 ALA A O 1
ATOM 1402 N N . ASP A 1 185 ? 12.82 -18.609 -16.859 1 89.88 185 ASP A N 1
ATOM 1403 C CA . ASP A 1 185 ? 14.031 -19.359 -16.547 1 89.88 185 ASP A CA 1
ATOM 1404 C C . ASP A 1 185 ? 13.711 -20.812 -16.234 1 89.88 185 ASP A C 1
ATOM 1406 O O . ASP A 1 185 ? 14.5 -21.719 -16.531 1 89.88 185 ASP A O 1
ATOM 1410 N N . TRP A 1 186 ? 12.625 -21.031 -15.586 1 92.56 186 TRP A N 1
ATOM 1411 C CA . TRP A 1 186 ? 12.031 -22.312 -15.25 1 92.56 186 TRP A CA 1
ATOM 1412 C C . TRP A 1 186 ? 10.508 -22.25 -15.297 1 92.56 186 TRP A C 1
ATOM 1414 O O . TRP A 1 186 ? 9.914 -21.266 -14.836 1 92.56 186 TRP A O 1
ATOM 1424 N N . TYR A 1 187 ? 9.922 -23.141 -15.992 1 95.44 187 TYR A N 1
ATOM 1425 C CA . TYR A 1 187 ? 8.469 -23.156 -16.109 1 95.44 187 TYR A CA 1
ATOM 1426 C C . TYR A 1 187 ? 7.895 -24.422 -15.477 1 95.44 187 TYR A C 1
ATOM 1428 O O . TYR A 1 187 ? 8.219 -25.531 -15.906 1 95.44 187 TYR A O 1
ATOM 1436 N N . ILE A 1 188 ? 7.078 -24.25 -14.5 1 95.94 188 ILE A N 1
ATOM 1437 C CA . ILE A 1 188 ? 6.535 -25.406 -13.781 1 95.94 188 ILE A CA 1
ATOM 1438 C C . ILE A 1 188 ? 5.016 -25.438 -13.938 1 95.94 188 ILE A C 1
ATOM 1440 O O . ILE A 1 188 ? 4.383 -24.391 -14.148 1 95.94 188 ILE A O 1
ATOM 1444 N N . THR A 1 189 ? 4.398 -26.625 -13.789 1 96.69 189 THR A N 1
ATOM 1445 C CA . THR A 1 189 ? 2.953 -26.781 -13.898 1 96.69 189 THR A CA 1
ATOM 1446 C C . THR A 1 189 ? 2.373 -27.344 -12.602 1 96.69 189 THR A C 1
ATOM 1448 O O . THR A 1 189 ? 1.174 -27.625 -12.523 1 96.69 189 THR A O 1
ATOM 1451 N N . SER A 1 190 ? 3.283 -27.516 -11.68 1 96.56 190 SER A N 1
ATOM 1452 C CA . SER A 1 190 ? 2.906 -27.922 -10.328 1 96.56 190 SER A CA 1
ATOM 1453 C C . SER A 1 190 ? 3.889 -27.391 -9.297 1 96.56 190 SER A C 1
ATOM 1455 O O . SER A 1 190 ? 5.102 -27.391 -9.523 1 96.56 190 SER A O 1
ATOM 1457 N N . ILE A 1 191 ? 3.303 -26.984 -8.164 1 96.31 191 ILE A N 1
ATOM 1458 C CA . ILE A 1 191 ? 4.133 -26.453 -7.082 1 96.31 191 ILE A CA 1
ATOM 1459 C C . ILE A 1 191 ? 5.047 -27.547 -6.547 1 96.31 191 ILE A C 1
ATOM 1461 O O . ILE A 1 191 ? 6.16 -27.281 -6.098 1 96.31 191 ILE A O 1
ATOM 1465 N N . GLN A 1 192 ? 4.645 -28.734 -6.68 1 95.38 192 GLN A N 1
ATOM 1466 C CA . GLN A 1 192 ? 5.438 -29.859 -6.227 1 95.38 192 GLN A CA 1
ATOM 1467 C C . GLN A 1 192 ? 6.805 -29.891 -6.906 1 95.38 192 GLN A C 1
ATOM 1469 O O . GLN A 1 192 ? 7.801 -30.297 -6.301 1 95.38 192 GLN A O 1
ATOM 1474 N N . GLN A 1 193 ? 6.883 -29.453 -8.141 1 94.75 193 GLN A N 1
ATOM 1475 C CA . GLN A 1 193 ? 8.156 -29.406 -8.852 1 94.75 193 GLN A CA 1
ATOM 1476 C C . GLN A 1 193 ? 9.133 -28.453 -8.156 1 94.75 193 GLN A C 1
ATOM 1478 O O . GLN A 1 193 ? 10.328 -28.734 -8.078 1 94.75 193 GLN A O 1
ATOM 1483 N N . PHE A 1 194 ? 8.609 -27.375 -7.691 1 92.88 194 PHE A N 1
ATOM 1484 C CA . PHE A 1 194 ? 9.43 -26.406 -6.965 1 92.88 194 PHE A CA 1
ATOM 1485 C C . PHE A 1 194 ? 9.891 -26.984 -5.633 1 92.88 194 PHE A C 1
ATOM 1487 O O . PHE A 1 194 ? 11.062 -26.859 -5.266 1 92.88 194 PHE A O 1
ATOM 1494 N N . ILE A 1 195 ? 9.039 -27.656 -4.934 1 93.5 195 ILE A N 1
ATOM 1495 C CA . ILE A 1 195 ? 9.352 -28.297 -3.662 1 93.5 195 ILE A CA 1
ATOM 1496 C C . ILE A 1 195 ? 10.469 -29.312 -3.859 1 93.5 195 ILE A C 1
ATOM 1498 O O . ILE A 1 195 ? 11.453 -29.312 -3.121 1 93.5 195 ILE A O 1
ATOM 1502 N N . ASP A 1 196 ? 10.305 -30.094 -4.875 1 92.75 196 ASP A N 1
ATOM 1503 C CA . ASP A 1 196 ? 11.289 -31.141 -5.156 1 92.75 196 ASP A CA 1
ATOM 1504 C C . ASP A 1 196 ? 12.664 -30.531 -5.438 1 92.75 196 ASP A C 1
ATOM 1506 O O . ASP A 1 196 ? 13.68 -31.047 -4.98 1 92.75 196 ASP A O 1
ATOM 1510 N N . ALA A 1 197 ? 12.656 -29.5 -6.125 1 88.19 197 ALA A N 1
ATOM 1511 C CA . ALA A 1 197 ? 13.914 -28.844 -6.461 1 88.19 197 ALA A CA 1
ATOM 1512 C C . ALA A 1 197 ? 14.594 -28.297 -5.211 1 88.19 197 ALA A C 1
ATOM 1514 O O . ALA A 1 197 ? 15.82 -28.344 -5.094 1 88.19 197 ALA A O 1
ATOM 1515 N N . LEU A 1 198 ? 13.797 -27.75 -4.312 1 87.12 198 LEU A N 1
ATOM 1516 C CA . LEU A 1 198 ? 14.336 -27.172 -3.084 1 87.12 198 LEU A CA 1
ATOM 1517 C C . LEU A 1 198 ? 14.883 -28.266 -2.168 1 87.12 198 LEU A C 1
ATOM 1519 O O . LEU A 1 198 ? 15.875 -28.047 -1.473 1 87.12 198 LEU A O 1
ATOM 1523 N N . GLU A 1 199 ? 14.242 -29.344 -2.16 1 87.12 199 GLU A N 1
ATOM 1524 C CA . GLU A 1 199 ? 14.664 -30.453 -1.3 1 87.12 199 GLU A CA 1
ATOM 1525 C C . GLU A 1 199 ? 15.953 -31.078 -1.812 1 87.12 199 GLU A C 1
ATOM 1527 O O . GLU A 1 199 ? 16.719 -31.656 -1.034 1 87.12 199 GLU A O 1
ATOM 1532 N N . GLN A 1 200 ? 16.125 -30.969 -3.072 1 79.44 200 GLN A N 1
ATOM 1533 C CA . GLN A 1 200 ? 17.328 -31.531 -3.672 1 79.44 200 GLN A CA 1
ATOM 1534 C C . GLN A 1 200 ? 18.5 -30.562 -3.531 1 79.44 200 GLN A C 1
ATOM 1536 O O . GLN A 1 200 ? 19.656 -30.969 -3.676 1 79.44 200 GLN A O 1
ATOM 1541 N N . ALA A 1 201 ? 18.219 -29.422 -3.283 1 68.06 201 ALA A N 1
ATOM 1542 C CA . ALA A 1 201 ? 19.281 -28.453 -3.111 1 68.06 201 ALA A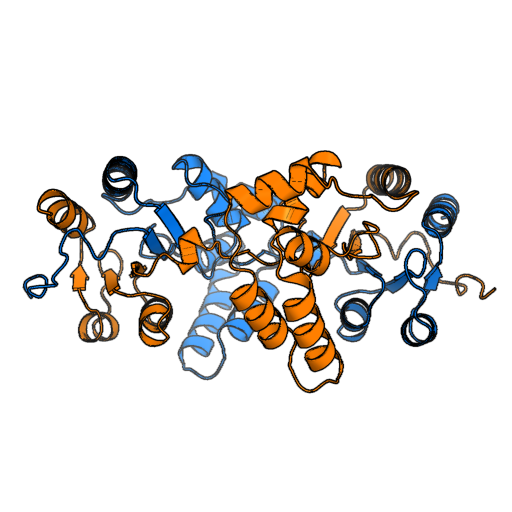 CA 1
ATOM 1543 C C . ALA A 1 201 ? 19.859 -28.516 -1.701 1 68.06 201 ALA A C 1
ATOM 1545 O O . ALA A 1 201 ? 19.156 -28.844 -0.747 1 68.06 201 ALA A O 1
ATOM 1546 N N . MET B 1 1 ? 10.125 -32.031 -21.875 1 26.39 1 MET B N 1
ATOM 1547 C CA . MET B 1 1 ? 10.023 -31.969 -20.422 1 26.39 1 MET B CA 1
ATOM 1548 C C . MET B 1 1 ? 11.195 -31.188 -19.828 1 26.39 1 MET B C 1
ATOM 1550 O O . MET B 1 1 ? 12.305 -31.719 -19.719 1 26.39 1 MET B O 1
ATOM 1554 N N . ASN B 1 2 ? 11.422 -29.938 -20.25 1 34.91 2 ASN B N 1
ATOM 1555 C CA . ASN B 1 2 ? 12.711 -29.25 -20.188 1 34.91 2 ASN B CA 1
ATOM 1556 C C . ASN B 1 2 ? 13.266 -29.219 -18.766 1 34.91 2 ASN B C 1
ATOM 1558 O O . ASN B 1 2 ? 12.516 -29.016 -17.812 1 34.91 2 ASN B O 1
ATOM 1562 N N . ALA B 1 3 ? 14.172 -30.078 -18.484 1 38.62 3 ALA B N 1
ATOM 1563 C CA . ALA B 1 3 ? 14.961 -30.172 -17.25 1 38.62 3 ALA B CA 1
ATOM 1564 C C . ALA B 1 3 ? 15.172 -28.797 -16.641 1 38.62 3 ALA B C 1
ATOM 1566 O O . ALA B 1 3 ? 15.219 -27.781 -17.359 1 38.62 3 ALA B O 1
ATOM 1567 N N . PRO B 1 4 ? 14.766 -28.609 -15.406 1 43.31 4 PRO B N 1
ATOM 1568 C CA . PRO B 1 4 ? 15.164 -27.312 -14.844 1 43.31 4 PRO B CA 1
ATOM 1569 C C . PRO B 1 4 ? 16.531 -26.844 -15.344 1 43.31 4 PRO B C 1
ATOM 1571 O O . PRO B 1 4 ? 17.422 -27.672 -15.578 1 43.31 4 PRO B O 1
ATOM 1574 N N . PRO B 1 5 ? 16.688 -26.109 -16.406 1 39.84 5 PRO B N 1
ATOM 1575 C CA . PRO B 1 5 ? 18.078 -25.859 -16.797 1 39.84 5 PRO B CA 1
ATOM 1576 C C . PRO B 1 5 ? 19.062 -26.094 -15.656 1 39.84 5 PRO B C 1
ATOM 1578 O O . PRO B 1 5 ? 18.688 -26.062 -14.484 1 39.84 5 PRO B O 1
ATOM 1581 N N . ARG B 1 6 ? 20.188 -26.828 -15.844 1 36.66 6 ARG B N 1
ATOM 1582 C CA . ARG B 1 6 ? 21.266 -26.875 -14.859 1 36.66 6 ARG B CA 1
ATOM 1583 C C . ARG B 1 6 ? 21.266 -25.625 -13.992 1 36.66 6 ARG B C 1
ATOM 1585 O O . ARG B 1 6 ? 21.859 -24.609 -14.352 1 36.66 6 ARG B O 1
ATOM 1592 N N . PHE B 1 7 ? 20.203 -25.094 -13.906 1 41.06 7 PHE B N 1
ATOM 1593 C CA . PHE B 1 7 ? 19.875 -23.938 -13.086 1 41.06 7 PHE B CA 1
ATOM 1594 C C . PHE B 1 7 ? 20.672 -23.969 -11.773 1 41.06 7 PHE B C 1
ATOM 1596 O O . PHE B 1 7 ? 20.531 -24.906 -10.984 1 41.06 7 PHE B O 1
ATOM 1603 N N . LYS B 1 8 ? 21.906 -23.797 -11.883 1 35.75 8 LYS B N 1
ATOM 1604 C CA . LYS B 1 8 ? 22.672 -23.578 -10.648 1 35.75 8 LYS B CA 1
ATOM 1605 C C . LYS B 1 8 ? 21.75 -23.109 -9.523 1 35.75 8 LYS B C 1
ATOM 1607 O O . LYS B 1 8 ? 21.609 -21.906 -9.289 1 35.75 8 LYS B O 1
ATOM 1612 N N . MET B 1 9 ? 20.516 -23.531 -9.523 1 42.22 9 MET B N 1
ATOM 1613 C CA . MET B 1 9 ? 19.781 -23.5 -8.266 1 42.22 9 MET B CA 1
ATOM 1614 C C . MET B 1 9 ? 20.703 -23.703 -7.074 1 42.22 9 MET B C 1
ATOM 1616 O O . MET B 1 9 ? 20.484 -24.578 -6.242 1 42.22 9 MET B O 1
ATOM 1620 N N . ARG B 1 10 ? 21.859 -23.812 -7.492 1 38.69 10 ARG B N 1
ATOM 1621 C CA . ARG B 1 10 ? 22.734 -23.906 -6.332 1 38.69 10 ARG B CA 1
ATOM 1622 C C . ARG B 1 10 ? 22.188 -23.109 -5.156 1 38.69 10 ARG B C 1
ATOM 1624 O O . ARG B 1 10 ? 21.656 -22.016 -5.344 1 38.69 10 ARG B O 1
ATOM 1631 N N . ASN B 1 11 ? 22.078 -23.766 -4.117 1 44.56 11 ASN B N 1
ATOM 1632 C CA . ASN B 1 11 ? 21.703 -23.344 -2.77 1 44.56 11 ASN B CA 1
ATOM 1633 C C . ASN B 1 11 ? 21.797 -21.828 -2.6 1 44.56 11 ASN B C 1
ATOM 1635 O O . ASN B 1 11 ? 21.031 -21.25 -1.827 1 44.56 11 ASN B O 1
ATOM 1639 N N . THR B 1 12 ? 22.547 -21.312 -3.551 1 46.88 12 THR B N 1
ATOM 1640 C CA . THR B 1 12 ? 22.953 -19.953 -3.221 1 46.88 12 THR B CA 1
ATOM 1641 C C . THR B 1 12 ? 21.953 -18.938 -3.777 1 46.88 12 THR B C 1
ATOM 1643 O O . THR B 1 12 ? 21.828 -17.828 -3.256 1 46.88 12 THR B O 1
ATOM 1646 N N . LEU B 1 13 ? 21.391 -19.297 -4.902 1 45.66 13 LEU B N 1
ATOM 1647 C CA . LEU B 1 13 ? 20.703 -18.188 -5.559 1 45.66 13 LEU B CA 1
ATOM 1648 C C . LEU B 1 13 ? 19.406 -17.828 -4.828 1 45.66 13 LEU B C 1
ATOM 1650 O O . LEU B 1 13 ? 19.047 -16.656 -4.746 1 45.66 13 LEU B O 1
ATOM 1654 N N . ILE B 1 14 ? 18.609 -19.031 -4.602 1 52 14 ILE B N 1
ATOM 1655 C CA . ILE B 1 14 ? 17.391 -18.625 -3.906 1 52 14 ILE B CA 1
ATOM 1656 C C . ILE B 1 14 ? 17.719 -18.266 -2.459 1 52 14 ILE B C 1
ATOM 1658 O O . ILE B 1 14 ? 17.516 -19.078 -1.554 1 52 14 ILE B O 1
ATOM 1662 N N . GLN B 1 15 ? 18.719 -17.703 -2.312 1 57.34 15 GLN B N 1
ATOM 1663 C CA . GLN B 1 15 ? 19.219 -17.641 -0.941 1 57.34 15 GLN B CA 1
ATOM 1664 C C . GLN B 1 15 ? 18.328 -16.75 -0.075 1 57.34 15 GLN B C 1
ATOM 1666 O O . GLN B 1 15 ? 18.219 -16.969 1.135 1 57.34 15 GLN B O 1
ATOM 1671 N N . HIS B 1 16 ? 17.422 -16.031 -0.857 1 70.88 16 HIS B N 1
ATOM 1672 C CA . HIS B 1 16 ? 17.031 -15.211 0.279 1 70.88 16 HIS B CA 1
ATOM 1673 C C . HIS B 1 16 ? 15.531 -14.922 0.262 1 70.88 16 HIS B C 1
ATOM 1675 O O . HIS B 1 16 ? 14.891 -14.891 1.315 1 70.88 16 HIS B O 1
ATOM 1681 N N . ALA B 1 17 ? 14.914 -14.961 -0.999 1 84.38 17 ALA B N 1
ATOM 1682 C CA . ALA B 1 17 ? 13.516 -14.562 -0.955 1 84.38 17 ALA B CA 1
ATOM 1683 C C . ALA B 1 17 ? 12.766 -15.039 -2.195 1 84.38 17 ALA B C 1
ATOM 1685 O O . ALA B 1 17 ? 13.344 -15.117 -3.283 1 84.38 17 ALA B O 1
ATOM 1686 N N . VAL B 1 18 ? 11.57 -15.484 -1.977 1 89.5 18 VAL B N 1
ATOM 1687 C CA . VAL B 1 18 ? 10.688 -15.867 -3.068 1 89.5 18 VAL B CA 1
ATOM 1688 C C . VAL B 1 18 ? 9.445 -14.977 -3.066 1 89.5 18 VAL B C 1
ATOM 1690 O O . VAL B 1 18 ? 8.789 -14.812 -2.033 1 89.5 18 VAL B O 1
ATOM 1693 N N . ALA B 1 19 ? 9.188 -14.344 -4.18 1 89.5 19 ALA B N 1
ATOM 1694 C CA . ALA B 1 19 ? 7.973 -13.555 -4.383 1 89.5 19 ALA B CA 1
ATOM 1695 C C . ALA B 1 19 ? 6.977 -14.289 -5.27 1 89.5 19 ALA B C 1
ATOM 1697 O O . ALA B 1 19 ? 7.352 -14.836 -6.309 1 89.5 19 ALA B O 1
ATOM 1698 N N . PHE B 1 20 ? 5.754 -14.266 -4.832 1 94.75 20 PHE B N 1
ATOM 1699 C CA . PHE B 1 20 ? 4.707 -14.945 -5.586 1 94.75 20 PHE B CA 1
ATOM 1700 C C . PHE B 1 20 ? 3.68 -13.953 -6.109 1 94.75 20 PHE B C 1
ATOM 1702 O O . PHE B 1 20 ? 3.197 -13.094 -5.359 1 94.75 20 PHE B O 1
ATOM 1709 N N . ASP B 1 21 ? 3.371 -14.102 -7.387 1 93.12 21 ASP B N 1
ATOM 1710 C CA . ASP B 1 21 ? 2.07 -13.602 -7.828 1 93.12 21 ASP B CA 1
ATOM 1711 C C . ASP B 1 21 ? 0.935 -14.312 -7.09 1 93.12 21 ASP B C 1
ATOM 1713 O O . ASP B 1 21 ? 1.082 -15.453 -6.664 1 93.12 21 ASP B O 1
ATOM 1717 N N . VAL B 1 22 ? -0.175 -13.602 -6.941 1 94.75 22 VAL B N 1
ATOM 1718 C CA . VAL B 1 22 ? -1.247 -14.211 -6.164 1 94.75 22 VAL B CA 1
ATOM 1719 C C . VAL B 1 22 ? -2.252 -14.875 -7.102 1 94.75 22 VAL B C 1
ATOM 1721 O O . VAL B 1 22 ? -2.371 -16.109 -7.125 1 94.75 22 VAL B O 1
ATOM 1724 N N . ASP B 1 23 ? -2.889 -14.062 -7.969 1 91.88 23 ASP B N 1
ATOM 1725 C CA . ASP B 1 23 ? -3.92 -14.586 -8.852 1 91.88 23 ASP B CA 1
ATOM 1726 C C . ASP B 1 23 ? -3.322 -15.547 -9.883 1 91.88 23 ASP B C 1
ATOM 1728 O O . ASP B 1 23 ? -2.33 -15.219 -10.539 1 91.88 23 ASP B O 1
ATOM 1732 N N . SER B 1 24 ? -3.896 -16.734 -9.977 1 93.44 24 SER B N 1
ATOM 1733 C CA . SER B 1 24 ? -3.529 -17.75 -10.945 1 93.44 24 SER B CA 1
ATOM 1734 C C . SER B 1 24 ? -2.125 -18.281 -10.672 1 93.44 24 SER B C 1
ATOM 1736 O O . SER B 1 24 ? -1.473 -18.812 -11.578 1 93.44 24 SER B O 1
ATOM 1738 N N . THR B 1 25 ? -1.555 -18.047 -9.516 1 96.31 25 THR B N 1
ATOM 1739 C CA . THR B 1 25 ? -0.253 -18.578 -9.117 1 96.31 25 THR B CA 1
ATOM 1740 C C . THR B 1 25 ? -0.298 -19.094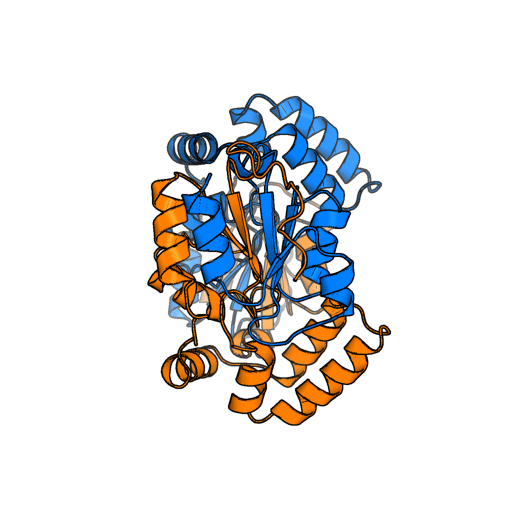 -7.68 1 96.31 25 THR B C 1
ATOM 1742 O O . THR B 1 25 ? -0.448 -20.297 -7.457 1 96.31 25 THR B O 1
ATOM 1745 N N . PHE B 1 26 ? -0.271 -18.125 -6.715 1 96.94 26 PHE B N 1
ATOM 1746 C CA . PHE B 1 26 ? -0.354 -18.469 -5.305 1 96.94 26 PHE B CA 1
ATOM 1747 C C . PHE B 1 26 ? -1.731 -19.031 -4.965 1 96.94 26 PHE B C 1
ATOM 1749 O O . PHE B 1 26 ? -1.854 -19.938 -4.141 1 96.94 26 PHE B O 1
ATOM 1756 N N . CYS B 1 27 ? -2.717 -18.531 -5.559 1 96.38 27 CYS B N 1
ATOM 1757 C CA . CYS B 1 27 ? -4.102 -18.984 -5.535 1 96.38 27 CYS B CA 1
ATOM 1758 C C . CYS B 1 27 ? -4.613 -19.266 -6.945 1 96.38 27 CYS B C 1
ATOM 1760 O O . CYS B 1 27 ? -4.148 -18.641 -7.906 1 96.38 27 CYS B O 1
ATOM 1762 N N . GLU B 1 28 ? -5.566 -20.078 -6.988 1 95.62 28 GLU B N 1
ATOM 1763 C CA . GLU B 1 28 ? -6.168 -20.391 -8.281 1 95.62 28 GLU B CA 1
ATOM 1764 C C . GLU B 1 28 ? -7.145 -19.312 -8.719 1 95.62 28 GLU B C 1
ATOM 1766 O O . GLU B 1 28 ? -7.547 -19.266 -9.883 1 95.62 28 GLU B O 1
ATOM 1771 N N . ASP B 1 29 ? -7.391 -18.422 -7.898 1 92.06 29 ASP B N 1
ATOM 1772 C CA . ASP B 1 29 ? -8.43 -17.406 -8.055 1 92.06 29 ASP B CA 1
ATOM 1773 C C . ASP B 1 29 ? -7.996 -16.328 -9.047 1 92.06 29 ASP B C 1
ATOM 1775 O O . ASP B 1 29 ? -6.809 -16.188 -9.336 1 92.06 29 ASP B O 1
ATOM 1779 N N . GLU B 1 30 ? -8.961 -15.695 -9.633 1 88.44 30 GLU B N 1
ATOM 1780 C CA . GLU B 1 30 ? -8.883 -14.375 -10.242 1 88.44 30 GLU B CA 1
ATOM 1781 C C . GLU B 1 30 ? -9.695 -13.352 -9.453 1 88.44 30 GLU B C 1
ATOM 1783 O O . GLU B 1 30 ? -10.883 -13.141 -9.742 1 88.44 30 GLU B O 1
ATOM 1788 N N . SER B 1 31 ? -9.031 -12.688 -8.578 1 88.31 31 SER B N 1
ATOM 1789 C CA . SER B 1 31 ? -9.695 -11.945 -7.512 1 88.31 31 SER B CA 1
ATOM 1790 C C . SER B 1 31 ? -10.562 -10.828 -8.078 1 88.31 31 SER B C 1
ATOM 1792 O O . SER B 1 31 ? -11.711 -10.656 -7.672 1 88.31 31 SER B O 1
ATOM 1794 N N . ILE B 1 32 ? -10.016 -10.094 -8.984 1 86 32 ILE B N 1
ATOM 1795 C CA . ILE B 1 32 ? -10.734 -8.93 -9.492 1 86 32 ILE B CA 1
ATOM 1796 C C . ILE B 1 32 ? -11.969 -9.375 -10.273 1 86 32 ILE B C 1
ATOM 1798 O O . ILE B 1 32 ? -13.07 -8.867 -10.055 1 86 32 ILE B O 1
ATOM 1802 N N . ASP B 1 33 ? -11.82 -10.375 -11.141 1 89.06 33 ASP B N 1
ATOM 1803 C CA . ASP B 1 33 ? -12.938 -10.875 -11.938 1 89.06 33 ASP B CA 1
ATOM 1804 C C . ASP B 1 33 ? -14.016 -11.5 -11.047 1 89.06 33 ASP B C 1
ATOM 1806 O O . ASP B 1 33 ? -15.211 -11.312 -11.281 1 89.06 33 ASP B O 1
ATOM 1810 N N . GLU B 1 34 ? -13.547 -12.203 -10.086 1 93.38 34 GLU B N 1
ATOM 1811 C CA . GLU B 1 34 ? -14.492 -12.867 -9.188 1 93.38 34 GLU B CA 1
ATOM 1812 C C . GLU B 1 34 ? -15.242 -11.852 -8.336 1 93.38 34 GLU B C 1
ATOM 1814 O O . GLU B 1 34 ? -16.438 -12.008 -8.094 1 93.38 34 GLU B O 1
ATOM 1819 N N . LEU B 1 35 ? -14.555 -10.844 -7.879 1 93.06 35 LEU B N 1
ATOM 1820 C CA . LEU B 1 35 ? -15.211 -9.773 -7.141 1 93.06 35 LEU B CA 1
ATOM 1821 C C . LEU B 1 35 ? -16.234 -9.055 -8.016 1 93.06 35 LEU B C 1
ATOM 1823 O O . LEU B 1 35 ? -17.344 -8.766 -7.574 1 93.06 35 LEU B O 1
ATOM 1827 N N . ALA B 1 36 ? -15.875 -8.797 -9.227 1 93.56 36 ALA B N 1
ATOM 1828 C CA . ALA B 1 36 ? -16.781 -8.133 -10.164 1 93.56 36 ALA B CA 1
ATOM 1829 C C . ALA B 1 36 ? -18.047 -8.961 -10.375 1 93.56 36 ALA B C 1
ATOM 1831 O O . ALA B 1 36 ? -19.156 -8.414 -10.383 1 93.56 36 ALA B O 1
ATOM 1832 N N . ALA B 1 37 ? -17.875 -10.242 -10.531 1 94.25 37 ALA B N 1
ATOM 1833 C CA . ALA B 1 37 ? -19.016 -11.141 -10.695 1 94.25 37 ALA B CA 1
ATOM 1834 C C . ALA B 1 37 ? -19.906 -11.117 -9.461 1 94.25 37 ALA B C 1
ATOM 1836 O O . ALA B 1 37 ? -21.141 -11.07 -9.578 1 94.25 37 ALA B O 1
ATOM 1837 N N . PHE B 1 38 ? -19.312 -11.141 -8.367 1 95 38 PHE B N 1
ATOM 1838 C CA . PHE B 1 38 ? -20.047 -11.125 -7.102 1 95 38 PHE B CA 1
ATOM 1839 C C . PHE B 1 38 ? -20.859 -9.836 -6.965 1 95 38 PHE B C 1
ATOM 1841 O O . PHE B 1 38 ? -21.969 -9.852 -6.418 1 95 38 PHE B O 1
ATOM 1848 N N . LEU B 1 39 ? -20.312 -8.734 -7.457 1 93.75 39 LEU B N 1
ATOM 1849 C CA . LEU B 1 39 ? -20.953 -7.426 -7.363 1 93.75 39 LEU B CA 1
ATOM 1850 C C . LEU B 1 39 ? -21.984 -7.234 -8.477 1 93.75 39 LEU B C 1
ATOM 1852 O O . LEU B 1 39 ? -22.656 -6.211 -8.531 1 93.75 39 LEU B O 1
ATOM 1856 N N . GLY B 1 40 ? -22.031 -8.18 -9.43 1 94.25 40 GLY B N 1
ATOM 1857 C CA . GLY B 1 40 ? -23.016 -8.141 -10.492 1 94.25 40 GLY B CA 1
ATOM 1858 C C . GLY B 1 40 ? -22.562 -7.367 -11.711 1 94.25 40 GLY B C 1
ATOM 1859 O O . GLY B 1 40 ? -23.375 -7.027 -12.578 1 94.25 40 GLY B O 1
ATOM 1860 N N . VAL B 1 41 ? -21.266 -7.051 -11.727 1 93.62 41 VAL B N 1
ATOM 1861 C CA . VAL B 1 41 ? -20.766 -6.262 -12.852 1 93.62 41 VAL B CA 1
ATOM 1862 C C . VAL B 1 41 ? -19.688 -7.043 -13.594 1 93.62 41 VAL B C 1
ATOM 1864 O O . VAL B 1 41 ? -18.781 -6.449 -14.188 1 93.62 41 VAL B O 1
ATOM 1867 N N . GLY B 1 42 ? -19.719 -8.312 -13.5 1 92.94 42 GLY B N 1
ATOM 1868 C CA . GLY B 1 42 ? -18.719 -9.18 -14.109 1 92.94 42 GLY B CA 1
ATOM 1869 C C . GLY B 1 42 ? -18.562 -8.945 -15.602 1 92.94 42 GLY B C 1
ATOM 1870 O O . GLY B 1 42 ? -17.438 -8.844 -16.109 1 92.94 42 GLY B O 1
ATOM 1871 N N . ALA B 1 43 ? -19.625 -8.805 -16.266 1 91.75 43 ALA B N 1
ATOM 1872 C CA . ALA B 1 43 ? -19.594 -8.633 -17.719 1 91.75 43 ALA B CA 1
ATOM 1873 C C . ALA B 1 43 ? -18.953 -7.312 -18.094 1 91.75 43 ALA B C 1
ATOM 1875 O O . ALA B 1 43 ? -18.172 -7.25 -19.062 1 91.75 43 ALA B O 1
ATOM 1876 N N . GLN B 1 44 ? -19.312 -6.324 -17.406 1 90.75 44 GLN B N 1
ATOM 1877 C CA . GLN B 1 44 ? -18.75 -5.008 -17.672 1 90.75 44 GLN B CA 1
ATOM 1878 C C . GLN B 1 44 ? -17.234 -5.004 -17.469 1 90.75 44 GLN B C 1
ATOM 1880 O O . GLN B 1 44 ? -16.484 -4.461 -18.281 1 90.75 44 GLN B O 1
ATOM 1885 N N . VAL B 1 45 ? -16.828 -5.605 -16.375 1 88.94 45 VAL B N 1
ATOM 1886 C CA . VAL B 1 45 ? -15.398 -5.656 -16.047 1 88.94 45 VAL B CA 1
ATOM 1887 C C . VAL B 1 45 ? -14.672 -6.52 -17.078 1 88.94 45 VAL B C 1
ATOM 1889 O O . VAL B 1 45 ? -13.555 -6.195 -17.484 1 88.94 45 VAL B O 1
ATOM 1892 N N . ALA B 1 46 ? -15.289 -7.578 -17.5 1 85.88 46 ALA B N 1
ATOM 1893 C CA . ALA B 1 46 ? -14.695 -8.438 -18.516 1 85.88 46 ALA B CA 1
ATOM 1894 C C . ALA B 1 46 ? -14.469 -7.676 -19.828 1 85.88 46 ALA B C 1
ATOM 1896 O O . ALA B 1 46 ? -13.445 -7.859 -20.484 1 85.88 46 ALA B O 1
ATOM 1897 N N . ALA B 1 47 ? -15.367 -6.902 -20.188 1 84.25 47 ALA B N 1
ATOM 1898 C CA . ALA B 1 47 ? -15.266 -6.094 -21.391 1 84.25 47 ALA B CA 1
ATOM 1899 C C . ALA B 1 47 ? -14.102 -5.113 -21.297 1 84.25 47 ALA B C 1
ATOM 1901 O O . ALA B 1 47 ? -13.359 -4.922 -22.266 1 84.25 47 ALA B O 1
ATOM 1902 N N . LEU B 1 48 ? -13.984 -4.551 -20.141 1 82 48 LEU B N 1
ATOM 1903 C CA . LEU B 1 48 ? -12.891 -3.613 -19.922 1 82 48 LEU B CA 1
ATOM 1904 C C . LEU B 1 48 ? -11.539 -4.328 -19.969 1 82 48 LEU B C 1
ATOM 1906 O O . LEU B 1 48 ? -10.562 -3.785 -20.484 1 82 48 LEU B O 1
ATOM 1910 N N . THR B 1 49 ? -11.516 -5.551 -19.391 1 74.38 49 THR B N 1
ATOM 1911 C CA . THR B 1 49 ? -10.297 -6.344 -19.391 1 74.38 49 THR B CA 1
ATOM 1912 C C . THR B 1 49 ? -9.891 -6.715 -20.812 1 74.38 49 THR B C 1
ATOM 1914 O O . THR B 1 49 ? -8.711 -6.641 -21.172 1 74.38 49 THR B O 1
ATOM 1917 N N . ALA B 1 50 ? -10.797 -7.094 -21.547 1 75 50 ALA B N 1
ATOM 1918 C CA . ALA B 1 50 ? -10.547 -7.453 -22.938 1 75 50 ALA B CA 1
ATOM 1919 C C . ALA B 1 50 ? -10 -6.262 -23.719 1 75 50 ALA B C 1
ATOM 1921 O O . ALA B 1 50 ? -9.109 -6.418 -24.562 1 75 50 ALA B O 1
ATOM 1922 N N . GLN B 1 51 ? -10.453 -5.152 -23.406 1 72.38 51 GLN B N 1
ATOM 1923 C CA . GLN B 1 51 ? -9.977 -3.93 -24.047 1 72.38 51 GLN B CA 1
ATOM 1924 C C . GLN B 1 51 ? -8.547 -3.613 -23.641 1 72.38 51 GLN B C 1
ATOM 1926 O O . GLN B 1 51 ? -7.734 -3.178 -24.453 1 72.38 51 GLN B O 1
ATOM 1931 N N . ALA B 1 52 ? -8.312 -3.863 -22.422 1 66.69 52 ALA B N 1
ATOM 1932 C CA . ALA B 1 52 ? -6.992 -3.555 -21.891 1 66.69 52 ALA B CA 1
ATOM 1933 C C . ALA B 1 52 ? -5.941 -4.535 -22.406 1 66.69 52 ALA B C 1
ATOM 1935 O O . ALA B 1 52 ? -4.805 -4.145 -22.672 1 66.69 52 ALA B O 1
ATOM 1936 N N . MET B 1 53 ? -6.223 -5.809 -22.438 1 65.31 53 MET B N 1
ATOM 1937 C CA . MET B 1 53 ? -5.305 -6.844 -22.906 1 65.31 53 MET B CA 1
ATOM 1938 C C . MET B 1 53 ? -4.91 -6.609 -24.359 1 65.31 53 MET B C 1
ATOM 1940 O O . MET B 1 53 ? -3.855 -7.066 -24.812 1 65.31 53 MET B O 1
ATOM 1944 N N . GLY B 1 54 ? -5.684 -5.902 -25.047 1 58.91 54 GLY B N 1
ATOM 1945 C CA . GLY B 1 54 ? -5.355 -5.555 -26.422 1 58.91 54 GLY B CA 1
ATOM 1946 C C . GLY B 1 54 ? -4.258 -4.516 -26.531 1 58.91 54 GLY B C 1
ATOM 1947 O O . GLY B 1 54 ? -3.867 -4.129 -27.625 1 58.91 54 GLY B O 1
ATOM 1948 N N . GLY B 1 55 ? -3.654 -4.219 -25.406 1 59.16 55 GLY B N 1
ATOM 1949 C CA . GLY B 1 55 ? -2.436 -3.428 -25.375 1 59.16 55 GLY B CA 1
ATOM 1950 C C . GLY B 1 55 ? -2.693 -1.933 -25.406 1 59.16 55 GLY B C 1
ATOM 1951 O O . GLY B 1 55 ? -1.759 -1.134 -25.312 1 59.16 55 GLY B O 1
ATOM 1952 N N . SER B 1 56 ? -3.859 -1.491 -25.469 1 60.84 56 SER B N 1
ATOM 1953 C CA . SER B 1 56 ? -4.102 -0.073 -25.703 1 60.84 56 SER B CA 1
ATOM 1954 C C . SER B 1 56 ? -4.18 0.703 -24.391 1 60.84 56 SER B C 1
ATOM 1956 O O . SER B 1 56 ? -3.986 1.921 -24.375 1 60.84 56 SER B O 1
ATOM 1958 N N . VAL B 1 57 ? -4.398 0.005 -23.344 1 66.44 57 VAL B N 1
ATOM 1959 C CA . VAL B 1 57 ? -4.617 0.685 -22.062 1 66.44 57 VAL B CA 1
ATOM 1960 C C . VAL B 1 57 ? -3.594 0.207 -21.047 1 66.44 57 VAL B C 1
ATOM 1962 O O . VAL B 1 57 ? -3.332 -0.993 -20.922 1 66.44 57 VAL B O 1
ATOM 1965 N N . ASP B 1 58 ? -2.896 1.149 -20.562 1 71.38 58 ASP B N 1
ATOM 1966 C CA . ASP B 1 58 ? -1.94 0.756 -19.531 1 71.38 58 ASP B CA 1
ATOM 1967 C C . ASP B 1 58 ? -2.654 0.166 -18.312 1 71.38 58 ASP B C 1
ATOM 1969 O O . ASP B 1 58 ? -3.848 0.398 -18.109 1 71.38 58 ASP B O 1
ATOM 1973 N N . PHE B 1 59 ? -1.989 -0.634 -17.562 1 68.38 59 PHE B N 1
ATOM 1974 C CA . PHE B 1 59 ? -2.529 -1.401 -16.453 1 68.38 59 PHE B CA 1
ATOM 1975 C C . PHE B 1 59 ? -3.254 -0.49 -15.461 1 68.38 59 PHE B C 1
ATOM 1977 O O . PHE B 1 59 ? -4.352 -0.812 -15.008 1 68.38 59 PHE B O 1
ATOM 1984 N N . LYS B 1 60 ? -2.557 0.604 -15.125 1 68.5 60 LYS B N 1
ATOM 1985 C CA . LYS B 1 60 ? -3.121 1.522 -14.141 1 68.5 60 LYS B CA 1
ATOM 1986 C C . LYS B 1 60 ? -4.477 2.055 -14.602 1 68.5 60 LYS B C 1
ATOM 1988 O O . LYS B 1 60 ? -5.434 2.082 -13.82 1 68.5 60 LYS B O 1
ATOM 1993 N N . THR B 1 61 ? -4.531 2.43 -15.805 1 73.44 61 THR B N 1
ATOM 1994 C CA . THR B 1 61 ? -5.777 2.938 -16.375 1 73.44 61 THR B CA 1
ATOM 1995 C C . THR B 1 61 ? -6.844 1.844 -16.406 1 73.44 61 THR B C 1
ATOM 1997 O O . THR B 1 61 ? -7.996 2.082 -16.031 1 73.44 61 THR B O 1
ATOM 2000 N N . ALA B 1 62 ? -6.395 0.671 -16.797 1 75.81 62 ALA B N 1
ATOM 2001 C CA . ALA B 1 62 ? -7.324 -0.455 -16.875 1 75.81 62 ALA B CA 1
ATOM 2002 C C . ALA B 1 62 ? -7.902 -0.773 -15.492 1 75.81 62 ALA B C 1
ATOM 2004 O O . ALA B 1 62 ? -9.102 -1.001 -15.359 1 75.81 62 ALA B O 1
ATOM 2005 N N . LEU B 1 63 ? -7.066 -0.74 -14.555 1 78.56 63 LEU B N 1
ATOM 2006 C CA . LEU B 1 63 ? -7.5 -1.046 -13.195 1 78.56 63 LEU B CA 1
ATOM 2007 C C . LEU B 1 63 ? -8.453 0.025 -12.68 1 78.56 63 LEU B C 1
ATOM 2009 O O . LEU B 1 63 ? -9.477 -0.293 -12.062 1 78.56 63 LEU B O 1
ATOM 2013 N N . THR B 1 64 ? -8.156 1.262 -12.945 1 75.19 64 THR B N 1
ATOM 2014 C CA . THR B 1 64 ? -8.992 2.379 -12.523 1 75.19 64 THR B CA 1
ATOM 2015 C C . THR B 1 64 ? -10.391 2.268 -13.125 1 75.19 64 THR B C 1
ATOM 2017 O O . THR B 1 64 ? -11.391 2.49 -12.43 1 75.19 64 THR B O 1
ATOM 2020 N N . GLN B 1 65 ? -10.414 1.896 -14.312 1 79.12 65 GLN B N 1
ATOM 2021 C CA . GLN B 1 65 ? -11.695 1.753 -15 1 79.12 65 GLN B CA 1
ATOM 2022 C C . GLN B 1 65 ? -12.516 0.611 -14.406 1 79.12 65 GLN B C 1
ATOM 2024 O O . GLN B 1 65 ? -13.727 0.74 -14.219 1 79.12 65 GLN B O 1
ATOM 2029 N N . ARG B 1 66 ? -11.82 -0.427 -14.133 1 82.81 66 ARG B N 1
ATOM 2030 C CA . ARG B 1 66 ? -12.5 -1.572 -13.539 1 82.81 66 ARG B CA 1
ATOM 2031 C C . ARG B 1 66 ? -13.047 -1.226 -12.156 1 82.81 66 ARG B C 1
ATOM 2033 O O . ARG B 1 66 ? -14.18 -1.582 -11.828 1 82.81 66 ARG B O 1
ATOM 2040 N N . LEU B 1 67 ? -12.328 -0.472 -11.477 1 80.12 67 LEU B N 1
ATOM 2041 C CA . LEU B 1 67 ? -12.742 -0.086 -10.133 1 80.12 67 LEU B CA 1
ATOM 2042 C C . LEU B 1 67 ? -13.93 0.874 -10.18 1 80.12 67 LEU B C 1
ATOM 2044 O O . LEU B 1 67 ? -14.805 0.827 -9.32 1 80.12 67 LEU B O 1
ATOM 2048 N N . ALA B 1 68 ? -13.891 1.692 -11.148 1 78.5 68 ALA B N 1
ATOM 2049 C CA . ALA B 1 68 ? -14.969 2.67 -11.305 1 78.5 68 ALA B CA 1
ATOM 2050 C C . ALA B 1 68 ? -16.312 1.979 -11.555 1 78.5 68 ALA B C 1
ATOM 2052 O O . ALA B 1 68 ? -17.359 2.477 -11.141 1 78.5 68 ALA B O 1
ATOM 2053 N N . VAL B 1 69 ? -16.203 0.876 -12.148 1 84.56 69 VAL B N 1
ATOM 2054 C CA . VAL B 1 69 ? -17.406 0.106 -12.453 1 84.56 69 VAL B CA 1
ATOM 2055 C C . VAL B 1 69 ? -17.828 -0.701 -11.227 1 84.56 69 VAL B C 1
ATOM 2057 O O . VAL B 1 69 ? -19.016 -0.813 -10.938 1 84.56 69 VAL B O 1
ATOM 2060 N N . MET B 1 70 ? -16.953 -1.259 -10.5 1 87.44 70 MET B N 1
ATOM 2061 C CA . MET B 1 70 ? -17.234 -2.168 -9.391 1 87.44 70 MET B CA 1
ATOM 2062 C C . MET B 1 70 ? -17.75 -1.401 -8.172 1 87.44 70 MET B C 1
ATOM 2064 O O . MET B 1 70 ? -18.75 -1.778 -7.578 1 87.44 70 MET B O 1
ATOM 2068 N N . GLN B 1 71 ? -17.094 -0.309 -7.758 1 80.44 71 GLN B N 1
ATOM 2069 C CA . GLN B 1 71 ? -17.406 0.525 -6.605 1 80.44 71 GLN B CA 1
ATOM 2070 C C . GLN B 1 71 ? -17.781 -0.328 -5.395 1 80.44 71 GLN B C 1
ATOM 2072 O O . GLN B 1 71 ? -18.875 -0.179 -4.832 1 80.44 71 GLN B O 1
ATOM 2077 N N . PRO B 1 72 ? -16.875 -1.201 -5.102 1 86.69 72 PRO B N 1
ATOM 2078 C CA . PRO B 1 72 ? -17.203 -2.109 -4 1 86.69 72 PRO B CA 1
ATOM 2079 C C . PRO B 1 72 ? -17.266 -1.402 -2.648 1 86.69 72 PRO B C 1
ATOM 2081 O O . PRO B 1 72 ? -16.469 -0.495 -2.393 1 86.69 72 PRO B O 1
ATOM 2084 N N . SER B 1 73 ? -18.266 -1.837 -1.811 1 82.31 73 SER B N 1
ATOM 2085 C CA . SER B 1 73 ? -18.281 -1.411 -0.415 1 82.31 73 SER B CA 1
ATOM 2086 C C . SER B 1 73 ? -17.453 -2.346 0.457 1 82.31 73 SER B C 1
ATOM 2088 O O . SER B 1 73 ? -17.156 -3.479 0.066 1 82.31 73 SER B O 1
ATOM 2090 N N . ARG B 1 74 ? -17.031 -1.861 1.605 1 82 74 ARG B N 1
ATOM 2091 C CA . ARG B 1 74 ? -16.312 -2.697 2.566 1 82 74 ARG B CA 1
ATOM 2092 C C . ARG B 1 74 ? -17.141 -3.934 2.926 1 82 74 ARG B C 1
ATOM 2094 O O . ARG B 1 74 ? -16.594 -5.043 2.977 1 82 74 ARG B O 1
ATOM 2101 N N . ALA B 1 75 ? -18.344 -3.658 3.156 1 87.31 75 ALA B N 1
ATOM 2102 C CA . ALA B 1 75 ? -19.234 -4.758 3.514 1 87.31 75 ALA B CA 1
ATOM 2103 C C . ALA B 1 75 ? -19.328 -5.781 2.387 1 87.31 75 ALA B C 1
ATOM 2105 O O . ALA B 1 75 ? -19.359 -6.988 2.637 1 87.31 75 ALA B O 1
ATOM 2106 N N . ALA B 1 76 ? -19.406 -5.332 1.22 1 89.75 76 ALA B N 1
ATOM 2107 C CA . ALA B 1 76 ? -19.5 -6.219 0.065 1 89.75 76 ALA B CA 1
ATOM 2108 C C . ALA B 1 76 ? -18.234 -7.066 -0.079 1 89.75 76 ALA B C 1
ATOM 2110 O O . ALA B 1 76 ? -18.312 -8.266 -0.371 1 89.75 76 ALA B O 1
ATOM 2111 N N . VAL B 1 77 ? -17.125 -6.449 0.124 1 90.06 77 VAL B N 1
ATOM 2112 C CA . VAL B 1 77 ? -15.867 -7.164 0.004 1 90.06 77 VAL B CA 1
ATOM 2113 C C . VAL B 1 77 ? -15.742 -8.195 1.124 1 90.06 77 VAL B C 1
ATOM 2115 O O . VAL B 1 77 ? -15.312 -9.328 0.892 1 90.06 77 VAL B O 1
ATOM 2118 N N . ALA B 1 78 ? -16.141 -7.797 2.291 1 90 78 ALA B N 1
ATOM 2119 C CA . ALA B 1 78 ? -16.125 -8.734 3.412 1 90 78 ALA B CA 1
ATOM 2120 C C . ALA B 1 78 ? -17.031 -9.93 3.139 1 90 78 ALA B C 1
ATOM 2122 O O . ALA B 1 78 ? -16.656 -11.07 3.395 1 90 78 ALA B O 1
ATOM 2123 N N . LYS B 1 79 ? -18.172 -9.617 2.684 1 94.31 79 LYS B N 1
ATOM 2124 C CA . LYS B 1 79 ? -19.109 -10.672 2.342 1 94.31 79 LYS B CA 1
ATOM 2125 C C . LYS B 1 79 ? -18.562 -11.578 1.242 1 94.31 79 LYS B C 1
ATOM 2127 O O . LYS B 1 79 ? -18.703 -12.797 1.299 1 94.31 79 LYS B O 1
ATOM 2132 N N . PHE B 1 80 ? -18 -10.992 0.296 1 94.94 80 PHE B N 1
ATOM 2133 C CA . PHE B 1 80 ? -17.359 -11.727 -0.791 1 94.94 80 PHE B CA 1
ATOM 2134 C C . PHE B 1 80 ? -16.328 -12.711 -0.251 1 94.94 80 PHE B C 1
ATOM 2136 O O . PHE B 1 80 ? -16.312 -13.883 -0.637 1 94.94 80 PHE B O 1
ATOM 2143 N N . LEU B 1 81 ? -15.516 -12.242 0.66 1 93.38 81 LEU B N 1
ATOM 2144 C CA . LEU B 1 81 ? -14.422 -13.055 1.189 1 93.38 81 LEU B CA 1
ATOM 2145 C C . LEU B 1 81 ? -14.969 -14.211 2.02 1 93.38 81 LEU B C 1
ATOM 2147 O O . LEU B 1 81 ? -14.375 -15.297 2.041 1 93.38 81 LEU B O 1
ATOM 2151 N N . ILE B 1 82 ? -16.062 -14.008 2.684 1 93.81 82 ILE B N 1
ATOM 2152 C CA . ILE B 1 82 ? -16.703 -15.047 3.482 1 93.81 82 ILE B CA 1
ATOM 2153 C C . ILE B 1 82 ? -17.297 -16.109 2.562 1 93.81 82 ILE B C 1
ATOM 2155 O O . ILE B 1 82 ? -17.125 -17.312 2.793 1 93.81 82 ILE B O 1
ATOM 2159 N N . GLU B 1 83 ? -17.938 -15.695 1.54 1 95.25 83 GLU B N 1
ATOM 2160 C CA . GLU B 1 83 ? -18.672 -16.594 0.654 1 95.25 83 GLU B CA 1
ATOM 2161 C C . GLU B 1 83 ? -17.734 -17.25 -0.355 1 95.25 83 GLU B C 1
ATOM 2163 O O . GLU B 1 83 ? -18.047 -18.312 -0.914 1 95.25 83 GLU B O 1
ATOM 2168 N N . HIS B 1 84 ? -16.594 -16.625 -0.601 1 93.69 84 HIS B N 1
ATOM 2169 C CA . HIS B 1 84 ? -15.641 -17.109 -1.592 1 93.69 84 HIS B CA 1
ATOM 2170 C C . HIS B 1 84 ? -14.227 -17.156 -1.016 1 93.69 84 HIS B C 1
ATOM 2172 O O . HIS B 1 84 ? -13.344 -16.422 -1.449 1 93.69 84 HIS B O 1
ATOM 2178 N N . PRO B 1 85 ? -14.016 -18.078 -0.151 1 92.94 85 PRO B N 1
ATOM 2179 C CA . PRO B 1 85 ? -12.664 -18.188 0.398 1 92.94 85 PRO B CA 1
ATOM 2180 C C . PRO B 1 85 ? -11.609 -18.453 -0.675 1 92.94 85 PRO B C 1
ATOM 2182 O O . PRO B 1 85 ? -11.914 -19.062 -1.709 1 92.94 85 PRO B O 1
ATOM 2185 N N . HIS B 1 86 ? -10.406 -18.031 -0.419 1 94.19 86 HIS B N 1
ATOM 2186 C CA . HIS B 1 86 ? -9.312 -18.203 -1.369 1 94.19 86 HIS B CA 1
ATOM 2187 C C . HIS B 1 86 ? -9.078 -19.688 -1.664 1 94.19 86 HIS B C 1
ATOM 2189 O O . HIS B 1 86 ? -9.133 -20.516 -0.759 1 94.19 86 HIS B O 1
ATOM 2195 N N . ARG B 1 87 ? -8.93 -19.984 -2.887 1 96.12 87 ARG B N 1
ATOM 2196 C CA . ARG B 1 87 ? -8.5 -21.312 -3.305 1 96.12 87 ARG B CA 1
ATOM 2197 C C . ARG B 1 87 ? -6.988 -21.375 -3.48 1 96.12 87 ARG B C 1
ATOM 2199 O O . ARG B 1 87 ? -6.477 -21.141 -4.578 1 96.12 87 ARG B O 1
ATOM 2206 N N . ILE B 1 88 ? -6.34 -21.75 -2.496 1 96.81 88 ILE B N 1
ATOM 2207 C CA . ILE B 1 88 ? -4.879 -21.797 -2.49 1 96.81 88 ILE B CA 1
ATOM 2208 C C . ILE B 1 88 ? -4.402 -22.906 -3.438 1 96.81 88 ILE B C 1
ATOM 2210 O O . ILE B 1 88 ? -4.922 -24.016 -3.416 1 96.81 88 ILE B O 1
ATOM 2214 N N . SER B 1 89 ? -3.4 -22.547 -4.281 1 96.62 89 SER B N 1
ATOM 2215 C CA . SER B 1 89 ? -2.873 -23.547 -5.211 1 96.62 89 SER B CA 1
ATOM 2216 C C . SER B 1 89 ? -2.303 -24.75 -4.465 1 96.62 8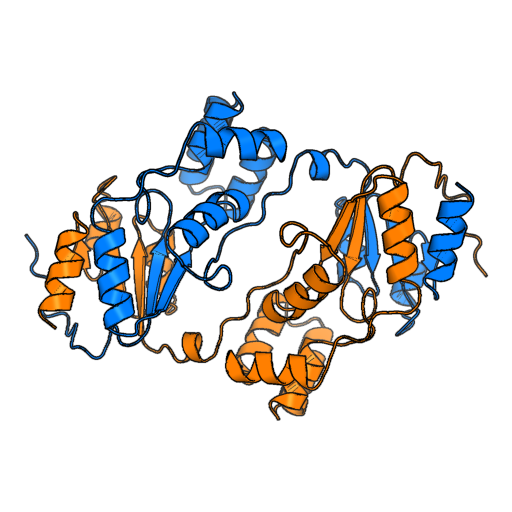9 SER B C 1
ATOM 2218 O O . SER B 1 89 ? -1.616 -24.594 -3.455 1 96.62 89 SER B O 1
ATOM 2220 N N . PRO B 1 90 ? -2.576 -25.922 -4.961 1 96.81 90 PRO B N 1
ATOM 2221 C CA . PRO B 1 90 ? -2.049 -27.109 -4.297 1 96.81 90 PRO B CA 1
ATOM 2222 C C . PRO B 1 90 ? -0.526 -27.094 -4.164 1 96.81 90 PRO B C 1
ATOM 2224 O O . PRO B 1 90 ? 0.175 -26.781 -5.129 1 96.81 90 PRO B O 1
ATOM 2227 N N . GLY B 1 91 ? -0.055 -27.406 -2.924 1 97.12 91 GLY B N 1
ATOM 2228 C CA . GLY B 1 91 ? 1.379 -27.469 -2.688 1 97.12 91 GLY B CA 1
ATOM 2229 C C . GLY B 1 91 ? 1.933 -26.219 -2.031 1 97.12 91 GLY B C 1
ATOM 2230 O O . GLY B 1 91 ? 3.041 -26.234 -1.49 1 97.12 91 GLY B O 1
ATOM 2231 N N . ILE B 1 92 ? 1.183 -25.062 -2.059 1 97.06 92 ILE B N 1
ATOM 2232 C CA . ILE B 1 92 ? 1.671 -23.781 -1.555 1 97.06 92 ILE B CA 1
ATOM 2233 C C . ILE B 1 92 ? 1.941 -23.891 -0.056 1 97.06 92 ILE B C 1
ATOM 2235 O O . ILE B 1 92 ? 3.008 -23.5 0.419 1 97.06 92 ILE B O 1
ATOM 2239 N N . PRO B 1 93 ? 0.973 -24.5 0.719 1 96.69 93 PRO B N 1
ATOM 2240 C CA . PRO B 1 93 ? 1.254 -24.609 2.152 1 96.69 93 PRO B CA 1
ATOM 2241 C C . PRO B 1 93 ? 2.533 -25.375 2.453 1 96.69 93 PRO B C 1
ATOM 2243 O O . PRO B 1 93 ? 3.328 -24.969 3.299 1 96.69 93 PRO B O 1
ATOM 2246 N N . GLU B 1 94 ? 2.771 -26.453 1.749 1 96.5 94 GLU B N 1
ATOM 2247 C CA . GLU B 1 94 ? 3.988 -27.25 1.912 1 96.5 94 GLU B CA 1
ATOM 2248 C C . GLU B 1 94 ? 5.223 -26.453 1.488 1 96.5 94 GLU B C 1
ATOM 2250 O O . GLU B 1 94 ? 6.25 -26.484 2.168 1 96.5 94 GLU B O 1
ATOM 2255 N N . LEU B 1 95 ? 5.125 -25.812 0.396 1 96.38 95 LEU B N 1
ATOM 2256 C CA . LEU B 1 95 ? 6.227 -25 -0.092 1 96.38 95 LEU B CA 1
ATOM 2257 C C . LEU B 1 95 ? 6.586 -23.906 0.917 1 96.38 95 LEU B C 1
ATOM 2259 O O . LEU B 1 95 ? 7.766 -23.672 1.185 1 96.38 95 LEU B O 1
ATOM 2263 N N . LEU B 1 96 ? 5.539 -23.234 1.453 1 96.31 96 LEU B N 1
ATOM 2264 C CA . LEU B 1 96 ? 5.762 -22.188 2.438 1 96.31 96 LEU B CA 1
ATOM 2265 C C . LEU B 1 96 ? 6.512 -22.719 3.65 1 96.31 96 LEU B C 1
ATOM 2267 O O . LEU B 1 96 ? 7.426 -22.078 4.16 1 96.31 96 LEU B O 1
ATOM 2271 N N . THR B 1 97 ? 6.09 -23.859 4.098 1 95.56 97 THR B N 1
ATOM 2272 C CA . THR B 1 97 ? 6.754 -24.5 5.234 1 95.56 97 THR B CA 1
ATOM 2273 C C . THR B 1 97 ? 8.227 -24.75 4.926 1 95.56 97 THR B C 1
ATOM 2275 O O . THR B 1 97 ? 9.094 -24.438 5.738 1 95.56 97 THR B O 1
ATOM 2278 N N . LEU B 1 98 ? 8.484 -25.297 3.781 1 94 98 LEU B N 1
ATOM 2279 C CA . LEU B 1 98 ? 9.844 -25.594 3.365 1 94 98 LEU B CA 1
ATOM 2280 C C . LEU B 1 98 ? 10.68 -24.312 3.266 1 94 98 LEU B C 1
ATOM 2282 O O . LEU B 1 98 ? 11.82 -24.281 3.721 1 94 98 LEU B O 1
ATOM 2286 N N . LEU B 1 99 ? 10.125 -23.297 2.652 1 92.69 99 LEU B N 1
ATOM 2287 C CA . LEU B 1 99 ? 10.828 -22.016 2.518 1 92.69 99 LEU B CA 1
ATOM 2288 C C . LEU B 1 99 ? 11.164 -21.438 3.885 1 92.69 99 LEU B C 1
ATOM 2290 O O . LEU B 1 99 ? 12.273 -20.953 4.098 1 92.69 99 LEU B O 1
ATOM 2294 N N . ARG B 1 100 ? 10.25 -21.5 4.781 1 91 100 ARG B N 1
ATOM 2295 C CA . ARG B 1 100 ? 10.461 -21.016 6.137 1 91 100 ARG B CA 1
ATOM 2296 C C . ARG B 1 100 ? 11.562 -21.812 6.836 1 91 100 ARG B C 1
ATOM 2298 O O . ARG B 1 100 ? 12.422 -21.234 7.504 1 91 100 ARG B O 1
ATOM 2305 N N . GLN B 1 101 ? 11.539 -23.062 6.672 1 91.5 101 GLN B N 1
ATOM 2306 C CA . GLN B 1 101 ? 12.555 -23.922 7.262 1 91.5 101 GLN B CA 1
ATOM 2307 C C . GLN B 1 101 ? 13.945 -23.578 6.734 1 91.5 101 GLN B C 1
ATOM 2309 O O . GLN B 1 101 ? 14.938 -23.688 7.457 1 91.5 101 GLN B O 1
ATOM 2314 N N . GLN B 1 102 ? 13.969 -23.141 5.59 1 88.19 102 GLN B N 1
ATOM 2315 C CA . GLN B 1 102 ? 15.242 -22.812 4.957 1 88.19 102 GLN B CA 1
ATOM 2316 C C . GLN B 1 102 ? 15.602 -21.344 5.188 1 88.19 102 GLN B C 1
ATOM 2318 O O . GLN B 1 102 ? 16.562 -20.844 4.605 1 88.19 102 GLN B O 1
ATOM 2323 N N . GLY B 1 103 ? 14.75 -20.672 5.902 1 85.25 103 GLY B N 1
ATOM 2324 C CA . GLY B 1 103 ? 15.047 -19.297 6.273 1 85.25 103 GLY B CA 1
ATOM 2325 C C . GLY B 1 103 ? 14.789 -18.297 5.152 1 85.25 103 GLY B C 1
ATOM 2326 O O . GLY B 1 103 ? 15.375 -17.219 5.125 1 85.25 103 GLY B O 1
ATOM 2327 N N . LYS B 1 104 ? 13.992 -18.703 4.195 1 85.62 104 LYS B N 1
ATOM 2328 C CA . LYS B 1 104 ? 13.695 -17.828 3.064 1 85.62 104 LYS B CA 1
ATOM 2329 C C . LYS B 1 104 ? 12.469 -16.969 3.34 1 85.62 104 LYS B C 1
ATOM 2331 O O . LYS B 1 104 ? 11.484 -17.438 3.912 1 85.62 104 LYS B O 1
ATOM 2336 N N . GLU B 1 105 ? 12.523 -15.758 2.875 1 85.56 105 GLU B N 1
ATOM 2337 C CA . GLU B 1 105 ? 11.391 -14.852 3.016 1 85.56 105 GLU B CA 1
ATOM 2338 C C . GLU B 1 105 ? 10.406 -15.008 1.858 1 85.56 105 GLU B C 1
ATOM 2340 O O . GLU B 1 105 ? 10.82 -15.227 0.716 1 85.56 105 GLU B O 1
ATOM 2345 N N . VAL B 1 106 ? 9.211 -14.875 2.279 1 90.88 106 VAL B N 1
ATOM 2346 C CA . VAL B 1 106 ? 8.164 -15.016 1.267 1 90.88 106 VAL B CA 1
ATOM 2347 C C . VAL B 1 106 ? 7.434 -13.688 1.095 1 90.88 106 VAL B C 1
ATOM 2349 O O . VAL B 1 106 ? 7.066 -13.039 2.078 1 90.88 106 VAL B O 1
ATOM 2352 N N . PHE B 1 107 ? 7.238 -13.336 -0.18 1 86.81 107 PHE B N 1
ATOM 2353 C CA . PHE B 1 107 ? 6.492 -12.125 -0.514 1 86.81 107 PHE B CA 1
ATOM 2354 C C . PHE B 1 107 ? 5.324 -12.453 -1.439 1 86.81 107 PHE B C 1
ATOM 2356 O O . PHE B 1 107 ? 5.418 -13.352 -2.271 1 86.81 107 PHE B O 1
ATOM 2363 N N . LEU B 1 108 ? 4.215 -11.719 -1.224 1 91.44 108 LEU B N 1
ATOM 2364 C CA . LEU B 1 108 ? 3.1 -11.742 -2.16 1 91.44 108 LEU B CA 1
ATOM 2365 C C . LEU B 1 108 ? 3.023 -10.438 -2.945 1 91.44 108 LEU B C 1
ATOM 2367 O O . LEU B 1 108 ? 2.982 -9.352 -2.355 1 91.44 108 LEU B O 1
ATOM 2371 N N . VAL B 1 109 ? 3.041 -10.57 -4.266 1 86.88 109 VAL B N 1
ATOM 2372 C CA . VAL B 1 109 ? 2.953 -9.422 -5.16 1 86.88 109 VAL B CA 1
ATOM 2373 C C . VAL B 1 109 ? 1.752 -9.578 -6.09 1 86.88 109 VAL B C 1
ATOM 2375 O O . VAL B 1 109 ? 1.651 -10.562 -6.824 1 86.88 109 VAL B O 1
ATOM 2378 N N . SER B 1 110 ? 0.879 -8.594 -6.027 1 87.12 110 SER B N 1
ATOM 2379 C CA . SER B 1 110 ? -0.348 -8.758 -6.801 1 87.12 110 SER B CA 1
ATOM 2380 C C . SER B 1 110 ? -0.879 -7.41 -7.285 1 87.12 110 SER B C 1
ATOM 2382 O O . SER B 1 110 ? -0.738 -6.395 -6.598 1 87.12 110 SER B O 1
ATOM 2384 N N . GLY B 1 111 ? -1.46 -7.477 -8.469 1 77 111 GLY B N 1
ATOM 2385 C CA . GLY B 1 111 ? -2.217 -6.328 -8.93 1 77 111 GLY B CA 1
ATOM 2386 C C . GLY B 1 111 ? -3.586 -6.211 -8.289 1 77 111 GLY B C 1
ATOM 2387 O O . GLY B 1 111 ? -4.297 -5.227 -8.5 1 77 111 GLY B O 1
ATOM 2388 N N . GLY B 1 112 ? -3.904 -7.109 -7.508 1 82.19 112 GLY B N 1
ATOM 2389 C CA . GLY B 1 112 ? -5.176 -7.062 -6.801 1 82.19 112 GLY B CA 1
ATOM 2390 C C . GLY B 1 112 ? -5.137 -6.184 -5.566 1 82.19 112 GLY B C 1
ATOM 2391 O O . GLY B 1 112 ? -4.289 -5.297 -5.453 1 82.19 112 GLY B O 1
ATOM 2392 N N . PHE B 1 113 ? -6.121 -6.473 -4.664 1 84.5 113 PHE B N 1
ATOM 2393 C CA . PHE B 1 113 ? -6.312 -5.523 -3.576 1 84.5 113 PHE B CA 1
ATOM 2394 C C . PHE B 1 113 ? -5.863 -6.121 -2.248 1 84.5 113 PHE B C 1
ATOM 2396 O O . PHE B 1 113 ? -6.125 -7.293 -1.969 1 84.5 113 PHE B O 1
ATOM 2403 N N . ARG B 1 114 ? -5.223 -5.227 -1.49 1 85.62 114 ARG B N 1
ATOM 2404 C CA . ARG B 1 114 ? -4.695 -5.641 -0.193 1 85.62 114 ARG B CA 1
ATOM 2405 C C . ARG B 1 114 ? -5.805 -6.211 0.689 1 85.62 114 ARG B C 1
ATOM 2407 O O . ARG B 1 114 ? -5.586 -7.172 1.428 1 85.62 114 ARG B O 1
ATOM 2414 N N . GLN B 1 115 ? -6.953 -5.609 0.634 1 85 115 GLN B N 1
ATOM 2415 C CA . GLN B 1 115 ? -8.07 -6.023 1.476 1 85 115 GLN B CA 1
ATOM 2416 C C . GLN B 1 115 ? -8.492 -7.457 1.164 1 85 115 GLN B C 1
ATOM 2418 O O . GLN B 1 115 ? -9.055 -8.141 2.018 1 85 115 GLN B O 1
ATOM 2423 N N . ILE B 1 116 ? -8.227 -7.855 0.003 1 89.75 116 ILE B N 1
ATOM 2424 C CA . ILE B 1 116 ? -8.555 -9.211 -0.415 1 89.75 116 ILE B CA 1
ATOM 2425 C C . ILE B 1 116 ? -7.402 -10.156 -0.076 1 89.75 116 ILE B C 1
ATOM 2427 O O . ILE B 1 116 ? -7.625 -11.305 0.311 1 89.75 116 ILE B O 1
ATOM 2431 N N . ILE B 1 117 ? -6.191 -9.656 -0.139 1 92.06 117 ILE B N 1
ATOM 2432 C CA . ILE B 1 117 ? -5.004 -10.5 -0.055 1 92.06 117 ILE B CA 1
ATOM 2433 C C . ILE B 1 117 ? -4.57 -10.633 1.402 1 92.06 117 ILE B C 1
ATOM 2435 O O . ILE B 1 117 ? -4.016 -11.664 1.799 1 92.06 117 ILE B O 1
ATOM 2439 N N . HIS B 1 118 ? -4.816 -9.633 2.232 1 90.81 118 HIS B N 1
ATOM 2440 C CA . HIS B 1 118 ? -4.348 -9.625 3.615 1 90.81 118 HIS B CA 1
ATOM 2441 C C . HIS B 1 118 ? -4.906 -10.805 4.395 1 90.81 118 HIS B C 1
ATOM 2443 O O . HIS B 1 118 ? -4.168 -11.492 5.105 1 90.81 118 HIS B O 1
ATOM 2449 N N . PRO B 1 119 ? -6.18 -11.062 4.277 1 91.62 119 PRO B N 1
ATOM 2450 C CA . PRO B 1 119 ? -6.684 -12.242 4.984 1 91.62 119 PRO B CA 1
ATOM 2451 C C . PRO B 1 119 ? -5.969 -13.523 4.574 1 91.62 119 PRO B C 1
ATOM 2453 O O . PRO B 1 119 ? -5.75 -14.406 5.406 1 91.62 119 PRO B O 1
ATOM 2456 N N . LEU B 1 120 ? -5.629 -13.664 3.34 1 94.25 120 LEU B N 1
ATOM 2457 C CA . LEU B 1 120 ? -4.863 -14.797 2.838 1 94.25 120 LEU B CA 1
ATOM 2458 C C . LEU B 1 120 ? -3.496 -14.867 3.508 1 94.25 120 LEU B C 1
ATOM 2460 O O . LEU B 1 120 ? -3.084 -15.93 3.979 1 94.25 120 LEU B O 1
ATOM 2464 N N . ALA B 1 121 ? -2.807 -13.75 3.5 1 94.69 121 ALA B N 1
ATOM 2465 C CA . ALA B 1 121 ? -1.48 -13.672 4.105 1 94.69 121 ALA B CA 1
ATOM 2466 C C . ALA B 1 121 ? -1.53 -14.031 5.59 1 94.69 121 ALA B C 1
ATOM 2468 O O . ALA B 1 121 ? -0.7 -14.805 6.074 1 94.69 121 ALA B O 1
ATOM 2469 N N . GLN B 1 122 ? -2.5 -13.492 6.266 1 92.38 122 GLN B N 1
ATOM 2470 C CA . GLN B 1 122 ? -2.662 -13.773 7.688 1 92.38 122 GLN B CA 1
ATOM 2471 C C . GLN B 1 122 ? -2.912 -15.258 7.934 1 92.38 122 GLN B C 1
ATOM 2473 O O . GLN B 1 122 ? -2.33 -15.852 8.844 1 92.38 122 GLN B O 1
ATOM 2478 N N . HIS B 1 123 ? -3.732 -15.844 7.125 1 93.44 123 HIS B N 1
ATOM 2479 C CA . HIS B 1 123 ? -4.062 -17.25 7.23 1 93.44 123 HIS B CA 1
ATOM 2480 C C . HIS B 1 123 ? -2.82 -18.125 7.082 1 93.44 123 HIS B C 1
ATOM 2482 O O . HIS B 1 123 ? -2.715 -19.172 7.715 1 93.44 123 HIS B O 1
ATOM 2488 N N . LEU B 1 124 ? -1.888 -17.703 6.332 1 96.12 124 LEU B N 1
ATOM 2489 C CA . LEU B 1 124 ? -0.712 -18.516 6.02 1 96.12 124 LEU B CA 1
ATOM 2490 C C . LEU B 1 124 ? 0.511 -18 6.777 1 96.12 124 LEU B C 1
ATOM 2492 O O . LEU B 1 124 ? 1.64 -18.391 6.48 1 96.12 124 LEU B O 1
ATOM 2496 N N . ASP B 1 125 ? 0.286 -17.047 7.652 1 94.25 125 ASP B N 1
ATOM 2497 C CA . ASP B 1 125 ? 1.308 -16.484 8.539 1 94.25 125 ASP B CA 1
ATOM 2498 C C . ASP B 1 125 ? 2.387 -15.758 7.738 1 94.25 125 ASP B C 1
ATOM 2500 O O . ASP B 1 125 ? 3.576 -15.891 8.031 1 94.25 125 ASP B O 1
ATOM 2504 N N . ILE B 1 126 ? 2.014 -15.141 6.723 1 92.38 126 ILE B N 1
ATOM 2505 C CA . ILE B 1 126 ? 2.885 -14.227 5.988 1 92.38 126 ILE B CA 1
ATOM 2506 C C . ILE B 1 126 ? 2.717 -12.812 6.523 1 92.38 126 ILE B C 1
ATOM 2508 O O . ILE B 1 126 ? 1.597 -12.297 6.605 1 92.38 126 ILE B O 1
ATOM 2512 N N . PRO B 1 127 ? 3.803 -12.195 6.895 1 85.06 127 PRO B N 1
ATOM 2513 C CA . PRO B 1 127 ? 3.678 -10.828 7.41 1 85.06 127 PRO B CA 1
ATOM 2514 C C . PRO B 1 127 ? 3.012 -9.883 6.418 1 85.06 127 PRO B C 1
ATOM 2516 O O . PRO B 1 127 ? 3.312 -9.93 5.219 1 85.06 127 PRO B O 1
ATOM 2519 N N . LEU B 1 128 ? 2.162 -9.008 6.914 1 83.19 128 LEU B N 1
ATOM 2520 C CA . LEU B 1 128 ? 1.438 -8.078 6.055 1 83.19 128 LEU B CA 1
ATOM 2521 C C . LEU B 1 128 ? 2.402 -7.121 5.359 1 83.19 128 LEU B C 1
ATOM 2523 O O . LEU B 1 128 ? 2.141 -6.676 4.242 1 83.19 128 LEU B O 1
ATOM 2527 N N . ASP B 1 129 ? 3.527 -6.887 5.914 1 75.31 129 ASP B N 1
ATOM 2528 C CA . ASP B 1 129 ? 4.543 -6.023 5.32 1 75.31 129 ASP B CA 1
ATOM 2529 C C . ASP B 1 129 ? 5.164 -6.672 4.086 1 75.31 129 ASP B C 1
ATOM 2531 O O . ASP B 1 129 ? 5.82 -6 3.289 1 75.31 129 ASP B O 1
ATOM 2535 N N . ASN B 1 130 ? 4.953 -7.996 3.938 1 82.62 130 ASN B N 1
ATOM 2536 C CA . ASN B 1 130 ? 5.492 -8.719 2.789 1 82.62 130 ASN B CA 1
ATOM 2537 C C . ASN B 1 130 ? 4.477 -8.805 1.654 1 82.62 130 ASN B C 1
ATOM 2539 O O . ASN B 1 130 ? 4.711 -9.492 0.66 1 82.62 130 ASN B O 1
ATOM 2543 N N . VAL B 1 131 ? 3.367 -8.062 1.86 1 86.44 131 VAL B N 1
ATOM 2544 C CA . VAL B 1 131 ? 2.334 -8.055 0.829 1 86.44 131 VAL B CA 1
ATOM 2545 C C . VAL B 1 131 ? 2.391 -6.746 0.048 1 86.44 131 VAL B C 1
ATOM 2547 O O . VAL B 1 131 ? 2.264 -5.664 0.628 1 86.44 131 VAL B O 1
ATOM 2550 N N . PHE B 1 132 ? 2.6 -6.93 -1.237 1 80.62 132 PHE B N 1
ATOM 2551 C CA . PHE B 1 132 ? 2.611 -5.793 -2.15 1 80.62 132 PHE B CA 1
ATOM 2552 C C . PHE B 1 132 ? 1.431 -5.863 -3.113 1 80.62 132 PHE B C 1
ATOM 2554 O O . PHE B 1 132 ? 1.454 -6.629 -4.078 1 80.62 132 PHE B O 1
ATOM 2561 N N . ALA B 1 133 ? 0.417 -5.121 -2.775 1 83.38 133 ALA B N 1
ATOM 2562 C CA . ALA B 1 133 ? -0.829 -5.094 -3.535 1 83.38 133 ALA B CA 1
ATOM 2563 C C . ALA B 1 133 ? -1.443 -3.695 -3.531 1 83.38 133 ALA B C 1
ATOM 2565 O O . ALA B 1 133 ? -0.943 -2.793 -2.855 1 83.38 133 ALA B O 1
ATOM 2566 N N . ASN B 1 134 ? -2.434 -3.547 -4.316 1 74.69 134 ASN B N 1
ATOM 2567 C CA . ASN B 1 134 ? -3.084 -2.246 -4.434 1 74.69 134 ASN B CA 1
ATOM 2568 C C . ASN B 1 134 ? -4.125 -2.039 -3.338 1 74.69 134 ASN B C 1
ATOM 2570 O O . ASN B 1 134 ? -4.656 -3.008 -2.789 1 74.69 134 ASN B O 1
ATOM 2574 N N . ASN B 1 135 ? -4.328 -0.74 -3.016 1 70.62 135 ASN B N 1
ATOM 2575 C CA . ASN B 1 135 ? -5.391 -0.389 -2.082 1 70.62 135 ASN B CA 1
ATOM 2576 C C . ASN B 1 135 ? -6.723 -0.182 -2.799 1 70.62 135 ASN B C 1
ATOM 2578 O O . ASN B 1 135 ? -6.773 0.465 -3.846 1 70.62 135 ASN B O 1
ATOM 2582 N N . LEU B 1 136 ? -7.715 -0.863 -2.25 1 70.38 136 LEU B N 1
ATOM 2583 C CA . LEU B 1 136 ? -9.062 -0.681 -2.771 1 70.38 136 LEU B CA 1
ATOM 2584 C C . LEU B 1 136 ? -9.719 0.553 -2.162 1 70.38 136 LEU B C 1
ATOM 2586 O O . LEU B 1 136 ? -9.758 0.7 -0.939 1 70.38 136 LEU B O 1
ATOM 2590 N N . LEU B 1 137 ? -10.094 1.466 -3.115 1 65.44 137 LEU B N 1
ATOM 2591 C CA . LEU B 1 137 ? -10.922 2.574 -2.646 1 65.44 137 LEU B CA 1
ATOM 2592 C C . LEU B 1 137 ? -12.391 2.176 -2.605 1 65.44 137 LEU B C 1
ATOM 2594 O O . LEU B 1 137 ? -12.984 1.874 -3.643 1 65.44 137 LEU B O 1
ATOM 2598 N N . PHE B 1 138 ? -12.922 2.127 -1.474 1 66.44 138 PHE B N 1
ATOM 2599 C CA . PHE B 1 138 ? -14.297 1.675 -1.288 1 66.44 138 PHE B CA 1
ATOM 2600 C C . PHE B 1 138 ? -15.281 2.746 -1.735 1 66.44 138 PHE B C 1
ATOM 2602 O O . PHE B 1 138 ? -14.953 3.934 -1.765 1 66.44 138 PHE B O 1
ATOM 2609 N N . GLN B 1 139 ? -16.359 2.213 -2.137 1 61.5 139 GLN B N 1
ATOM 2610 C CA . GLN B 1 139 ? -17.469 3.082 -2.529 1 61.5 139 GLN B CA 1
ATOM 2611 C C . GLN B 1 139 ? -17.719 4.152 -1.475 1 61.5 139 GLN B C 1
ATOM 2613 O O . GLN B 1 139 ? -18.031 5.301 -1.808 1 61.5 139 GLN B O 1
ATOM 2618 N N . GLU B 1 140 ? -17.641 3.631 -0.264 1 60.62 140 GLU B N 1
ATOM 2619 C CA . GLU B 1 140 ? -17.828 4.582 0.828 1 60.62 140 GLU B CA 1
ATOM 2620 C C . GLU B 1 140 ? -16.859 5.758 0.707 1 60.62 140 GLU B C 1
ATOM 2622 O O . GLU B 1 140 ? -17.219 6.891 1.044 1 60.62 140 GLU B O 1
ATOM 2627 N N . THR B 1 141 ? -15.766 5.309 0.144 1 58.03 141 THR B N 1
ATOM 2628 C CA . THR B 1 141 ? -14.75 6.34 -0.034 1 58.03 141 THR B CA 1
ATOM 2629 C C . THR B 1 141 ? -15.008 7.141 -1.308 1 58.03 141 THR B C 1
ATOM 2631 O O . THR B 1 141 ? -14.797 8.352 -1.338 1 58.03 141 THR B O 1
ATOM 2634 N N . TRP B 1 142 ? -15.43 6.32 -2.246 1 53.53 142 TRP B N 1
ATOM 2635 C CA . TRP B 1 142 ? -15.766 6.965 -3.514 1 53.53 142 TRP B CA 1
ATOM 2636 C C . TRP B 1 142 ? -16.984 7.863 -3.367 1 53.53 142 TRP B C 1
ATOM 2638 O O . TRP B 1 142 ? -17.047 8.93 -3.979 1 53.53 142 TRP B O 1
ATOM 2648 N N . GLY B 1 143 ? -17.875 7.172 -2.791 1 53.16 143 GLY B N 1
ATOM 2649 C CA . GLY B 1 143 ? -19.094 7.945 -2.551 1 53.16 143 GLY B CA 1
ATOM 2650 C C . GLY B 1 143 ? -18.859 9.133 -1.633 1 53.16 143 GLY B C 1
ATOM 2651 O O . GLY B 1 143 ? -19.766 9.953 -1.437 1 53.16 143 GLY B O 1
ATOM 2652 N N . LEU B 1 144 ? -17.734 8.914 -1.101 1 53.53 144 LEU B N 1
ATOM 2653 C CA . LEU B 1 144 ? -17.453 10.062 -0.248 1 53.53 144 LEU B CA 1
ATOM 2654 C C . LEU B 1 144 ? -17.297 11.328 -1.08 1 53.53 144 LEU B C 1
ATOM 2656 O O . LEU B 1 144 ? -16.312 11.492 -1.791 1 53.53 144 LEU B O 1
ATOM 2660 N N . ARG B 1 145 ? -18.375 11.633 -1.733 1 53.84 145 ARG B N 1
ATOM 2661 C CA . ARG B 1 145 ? -18.484 12.844 -2.537 1 53.84 145 ARG B CA 1
ATOM 2662 C C . ARG B 1 145 ? -17.703 14 -1.914 1 53.84 145 ARG B C 1
ATOM 2664 O O . ARG B 1 145 ? -17.406 14.984 -2.586 1 53.84 145 ARG B O 1
ATOM 2671 N N . GLN B 1 146 ? -17.328 13.789 -0.658 1 66.56 146 GLN B N 1
ATOM 2672 C CA . GLN B 1 146 ? -16.734 15 -0.09 1 66.56 146 GLN B CA 1
ATOM 2673 C C . GLN B 1 146 ? -15.594 14.656 0.861 1 66.56 146 GLN B C 1
ATOM 2675 O O . GLN B 1 146 ? -15.82 14.414 2.049 1 66.56 146 GLN B O 1
ATOM 2680 N N . ILE B 1 147 ? -14.398 14.477 0.244 1 78.12 147 ILE B N 1
ATOM 2681 C CA . ILE B 1 147 ? -13.219 14.258 1.076 1 78.12 147 ILE B CA 1
ATOM 2682 C C . ILE B 1 147 ? -12.508 15.586 1.328 1 78.12 147 ILE B C 1
ATOM 2684 O O . ILE B 1 147 ? -12.359 16.406 0.414 1 78.12 147 ILE B O 1
ATOM 2688 N N . VAL B 1 148 ? -12.273 15.773 2.609 1 87.75 148 VAL B N 1
ATOM 2689 C CA . VAL B 1 148 ? -11.445 16.922 2.969 1 87.75 148 VAL B CA 1
ATOM 2690 C C . VAL B 1 148 ? -9.984 16.469 3.088 1 87.75 148 VAL B C 1
ATOM 2692 O O . VAL B 1 148 ? -9.672 15.531 3.814 1 87.75 148 VAL B O 1
ATOM 2695 N N . MET B 1 149 ? -9.164 17.062 2.301 1 90.06 149 MET B N 1
ATOM 2696 C CA . MET B 1 149 ? -7.727 16.812 2.414 1 90.06 149 MET B CA 1
ATOM 2697 C C . MET B 1 149 ? -7.062 17.859 3.297 1 90.06 149 MET B C 1
ATOM 2699 O O . MET B 1 149 ? -7.281 19.062 3.119 1 90.06 149 MET B O 1
ATOM 2703 N N . VAL B 1 150 ? -6.332 17.391 4.316 1 94.69 150 VAL B N 1
ATOM 2704 C CA . VAL B 1 150 ? -5.531 18.266 5.16 1 94.69 150 VAL B CA 1
ATOM 2705 C C . VAL B 1 150 ? -4.047 18 4.926 1 94.69 150 VAL B C 1
ATOM 2707 O O . VAL B 1 150 ? -3.584 16.859 5.074 1 94.69 150 VAL B O 1
ATOM 2710 N N . GLY B 1 151 ? -3.312 18.938 4.527 1 95 151 GLY B N 1
ATOM 2711 C CA . GLY B 1 151 ? -1.899 18.734 4.254 1 95 151 GLY B CA 1
ATOM 2712 C C . GLY B 1 151 ? -1.107 20.016 4.168 1 95 151 GLY B C 1
ATOM 2713 O O . GLY B 1 151 ? -1.684 21.109 4.176 1 95 151 GLY B O 1
ATOM 2714 N N . ASP B 1 152 ? 0.201 19.844 4.07 1 93.69 152 ASP B N 1
ATOM 2715 C CA . ASP B 1 152 ? 1.056 21.031 4.125 1 93.69 152 ASP B CA 1
ATOM 2716 C C . ASP B 1 152 ? 1.685 21.312 2.764 1 93.69 152 ASP B C 1
ATOM 2718 O O . ASP B 1 152 ? 2.291 22.375 2.564 1 93.69 152 ASP B O 1
ATOM 2722 N N . GLY B 1 153 ? 1.524 20.422 1.846 1 88.44 153 GLY B N 1
ATOM 2723 C CA . GLY B 1 153 ? 2.355 20.562 0.66 1 88.44 153 GLY B CA 1
ATOM 2724 C C . GLY B 1 153 ? 1.556 20.594 -0.628 1 88.44 153 GLY B C 1
ATOM 2725 O O . GLY B 1 153 ? 0.326 20.5 -0.604 1 88.44 153 GLY B O 1
ATOM 2726 N N . ALA B 1 154 ? 2.354 20.656 -1.694 1 81.88 154 ALA B N 1
ATOM 2727 C CA . ALA B 1 154 ? 1.788 20.781 -3.035 1 81.88 154 ALA B CA 1
ATOM 2728 C C . ALA B 1 154 ? 1.082 19.484 -3.447 1 81.88 154 ALA B C 1
ATOM 2730 O O . ALA B 1 154 ? 0.049 19.531 -4.121 1 81.88 154 ALA B O 1
ATOM 2731 N N . THR B 1 155 ? 1.622 18.422 -3.025 1 78.62 155 THR B N 1
ATOM 2732 C CA . THR B 1 155 ? 1.021 17.141 -3.393 1 78.62 155 THR B CA 1
ATOM 2733 C C . THR B 1 155 ? -0.365 17 -2.77 1 78.62 155 THR B C 1
ATOM 2735 O O . THR B 1 155 ? -1.27 16.422 -3.381 1 78.62 155 THR B O 1
ATOM 2738 N N . ASP B 1 156 ? -0.517 17.453 -1.629 1 85.94 156 ASP B N 1
ATOM 2739 C CA . ASP B 1 156 ? -1.824 17.438 -0.98 1 85.94 156 ASP B CA 1
ATOM 2740 C C . ASP B 1 156 ? -2.814 18.328 -1.726 1 85.94 156 ASP B C 1
ATOM 2742 O O . ASP B 1 156 ? -3.971 17.953 -1.923 1 85.94 156 ASP B O 1
ATOM 2746 N N . LEU B 1 157 ? -2.316 19.469 -2.092 1 83.31 157 LEU B N 1
ATOM 2747 C CA . LEU B 1 157 ? -3.121 20.422 -2.861 1 83.31 157 LEU B CA 1
ATOM 2748 C C . LEU B 1 157 ? -3.574 19.797 -4.18 1 83.31 157 LEU B C 1
ATOM 2750 O O . LEU B 1 157 ? -4.707 20.016 -4.613 1 83.31 157 LEU B O 1
ATOM 2754 N N . GLU B 1 158 ? -2.723 19.062 -4.773 1 76.62 158 GLU B N 1
ATOM 2755 C CA . GLU B 1 158 ? -3.016 18.438 -6.059 1 76.62 158 GLU B CA 1
ATOM 2756 C C . GLU B 1 158 ? -4.188 17.469 -5.949 1 76.62 158 GLU B C 1
ATOM 2758 O O . GLU B 1 158 ? -4.969 17.312 -6.891 1 76.62 158 GLU B O 1
ATOM 2763 N N . ALA B 1 159 ? -4.348 16.844 -4.82 1 71.75 159 ALA B N 1
ATOM 2764 C CA . ALA B 1 159 ? -5.484 15.961 -4.59 1 71.75 159 ALA B CA 1
ATOM 2765 C C . ALA B 1 159 ? -6.809 16.703 -4.781 1 71.75 159 ALA B C 1
ATOM 2767 O O . ALA B 1 159 ? -7.766 16.141 -5.316 1 71.75 159 ALA B O 1
ATOM 2768 N N . ARG B 1 160 ? -6.859 17.938 -4.371 1 69.62 160 ARG B N 1
ATOM 2769 C CA . ARG B 1 160 ? -8.031 18.781 -4.551 1 69.62 160 ARG B CA 1
ATOM 2770 C C . ARG B 1 160 ? -8.164 19.234 -6 1 69.62 160 ARG B C 1
ATOM 2772 O O . ARG B 1 160 ? -9.258 19.203 -6.57 1 69.62 160 ARG B O 1
ATOM 2779 N N . LEU B 1 161 ? -7.043 19.516 -6.547 1 65.62 161 LEU B N 1
ATOM 2780 C CA . LEU B 1 161 ? -7.047 20.047 -7.906 1 65.62 161 LEU B CA 1
ATOM 2781 C C . LEU B 1 161 ? -7.449 18.953 -8.906 1 65.62 161 LEU B C 1
ATOM 2783 O O . LEU B 1 161 ? -8.109 19.25 -9.906 1 65.62 161 LEU B O 1
ATOM 2787 N N . GLU B 1 162 ? -7.152 17.766 -8.531 1 62.66 162 GLU B N 1
ATOM 2788 C CA . GLU B 1 162 ? -7.445 16.656 -9.43 1 62.66 162 GLU B CA 1
ATOM 2789 C C . GLU B 1 162 ? -8.812 16.047 -9.133 1 62.66 162 GLU B C 1
ATOM 2791 O O . GLU B 1 162 ? -9.219 15.078 -9.766 1 62.66 162 GLU B O 1
ATOM 2796 N N . GLY B 1 163 ? -9.477 16.656 -8.18 1 66.75 163 GLY B N 1
ATOM 2797 C CA . GLY B 1 163 ? -10.844 16.234 -7.918 1 66.75 163 GLY B CA 1
ATOM 2798 C C . GLY B 1 163 ? -10.953 15.109 -6.914 1 66.75 163 GLY B C 1
ATOM 2799 O O . GLY B 1 163 ? -12.039 14.586 -6.672 1 66.75 163 GLY B O 1
ATOM 2800 N N . ALA B 1 164 ? -9.875 14.734 -6.336 1 66.25 164 ALA B N 1
ATOM 2801 C CA . ALA B 1 164 ? -9.883 13.656 -5.352 1 66.25 164 ALA B CA 1
ATOM 2802 C C . ALA B 1 164 ? -10.422 14.141 -4.008 1 66.25 164 ALA B C 1
ATOM 2804 O O . ALA B 1 164 ? -10.977 13.359 -3.236 1 66.25 164 ALA B O 1
ATOM 2805 N N . ALA B 1 165 ? -10.273 15.406 -3.795 1 76.81 165 ALA B N 1
ATOM 2806 C CA . ALA B 1 165 ? -10.797 16.016 -2.578 1 76.81 165 ALA B CA 1
ATOM 2807 C C . ALA B 1 165 ? -11.758 17.156 -2.908 1 76.81 165 ALA B C 1
ATOM 2809 O O . ALA B 1 165 ? -11.555 17.875 -3.893 1 76.81 165 ALA B O 1
ATOM 2810 N N . SER B 1 166 ? -12.781 17.266 -2.123 1 79.56 166 SER B N 1
ATOM 2811 C CA . SER B 1 166 ? -13.742 18.344 -2.312 1 79.56 166 SER B CA 1
ATOM 2812 C C . SER B 1 166 ? -13.266 19.641 -1.671 1 79.56 166 SER B C 1
ATOM 2814 O O . SER B 1 166 ? -13.641 20.734 -2.107 1 79.56 166 SER B O 1
ATOM 2816 N N . LEU B 1 167 ? -12.492 19.516 -0.641 1 84.25 167 LEU B N 1
ATOM 2817 C CA . LEU B 1 167 ? -11.93 20.641 0.102 1 84.25 167 LEU B CA 1
ATOM 2818 C C . LEU B 1 167 ? -10.484 20.359 0.501 1 84.25 167 LEU B C 1
ATOM 2820 O O . LEU B 1 167 ? -10.148 19.234 0.876 1 84.25 167 LEU B O 1
ATOM 2824 N N . PHE B 1 168 ? -9.703 21.359 0.406 1 90.12 168 PHE B N 1
ATOM 2825 C CA . PHE B 1 168 ? -8.32 21.281 0.864 1 90.12 168 PHE B CA 1
ATOM 2826 C C . PHE B 1 168 ? -8.062 22.266 1.995 1 90.12 168 PHE B C 1
ATOM 2828 O O . PHE B 1 168 ? -8.211 23.484 1.814 1 90.12 168 PHE B O 1
ATOM 2835 N N . ILE B 1 169 ? -7.73 21.734 3.1 1 93.31 169 ILE B N 1
ATOM 2836 C CA . ILE B 1 169 ? -7.273 22.531 4.23 1 93.31 169 ILE B CA 1
ATOM 2837 C C . ILE B 1 169 ? -5.75 22.5 4.305 1 93.31 169 ILE B C 1
ATOM 2839 O O . ILE B 1 169 ? -5.156 21.484 4.664 1 93.31 169 ILE B O 1
ATOM 2843 N N . GLY B 1 170 ? -5.172 23.578 3.92 1 95.38 170 GLY B N 1
ATOM 2844 C CA . GLY B 1 170 ? -3.736 23.703 4.098 1 95.38 170 GLY B CA 1
ATOM 2845 C C . GLY B 1 170 ? -3.326 23.844 5.551 1 95.38 170 GLY B C 1
ATOM 2846 O O . GLY B 1 170 ? -3.99 24.547 6.324 1 95.38 170 GLY B O 1
ATOM 2847 N N . TYR B 1 171 ? -2.273 23.141 5.91 1 96.12 171 TYR B N 1
ATOM 2848 C CA . TYR B 1 171 ? -1.803 23.203 7.289 1 96.12 171 TYR B CA 1
ATOM 2849 C C . TYR B 1 171 ? -0.411 23.812 7.367 1 96.12 171 TYR B C 1
ATOM 2851 O O . TYR B 1 171 ? 0.534 23.297 6.758 1 96.12 171 TYR B O 1
ATOM 2859 N N . GLY B 1 172 ? -0.279 24.859 8.117 1 96.25 172 GLY B N 1
ATOM 2860 C CA . GLY B 1 172 ? 0.983 25.562 8.289 1 96.25 172 GLY B CA 1
ATOM 2861 C C . GLY B 1 172 ? 1.474 25.562 9.727 1 96.25 172 GLY B C 1
ATOM 2862 O O . GLY B 1 172 ? 2.236 26.438 10.125 1 96.25 172 GLY B O 1
ATOM 2863 N N . GLY B 1 173 ? 0.958 24.625 10.531 1 95.19 173 GLY B N 1
ATOM 2864 C CA . GLY B 1 173 ? 1.319 24.594 11.938 1 95.19 173 GLY B CA 1
ATOM 2865 C C . GLY B 1 173 ? 2.756 24.172 12.172 1 95.19 173 GLY B C 1
ATOM 2866 O O . GLY B 1 173 ? 3.363 24.547 13.18 1 95.19 173 GLY B O 1
ATOM 2867 N N . VAL B 1 174 ? 3.307 23.375 11.312 1 93.62 174 VAL B N 1
ATOM 2868 C CA . VAL B 1 174 ? 4.699 22.953 11.43 1 93.62 174 VAL B CA 1
ATOM 2869 C C . VAL B 1 174 ? 5.586 23.875 10.586 1 93.62 174 VAL B C 1
ATOM 2871 O O . VAL B 1 174 ? 6.547 24.453 11.086 1 93.62 174 VAL B O 1
ATOM 2874 N N . VAL B 1 175 ? 5.297 23.984 9.352 1 91.62 175 VAL B N 1
ATOM 2875 C CA . VAL B 1 175 ? 5.988 24.891 8.438 1 91.62 175 VAL B CA 1
ATOM 2876 C C . VAL B 1 175 ? 4.969 25.672 7.605 1 91.62 175 VAL B C 1
ATOM 2878 O O . V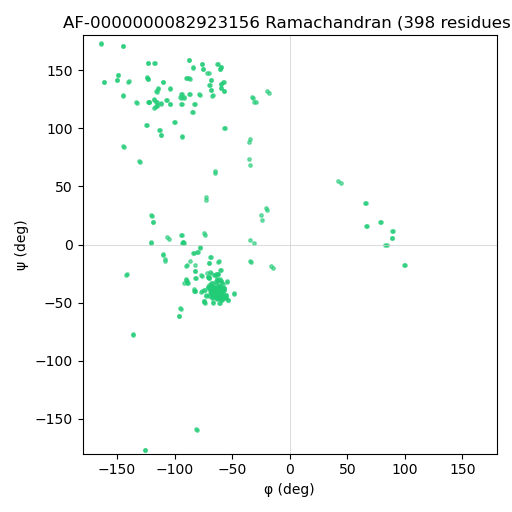AL B 1 175 ? 4.121 25.078 6.934 1 91.62 175 VAL B O 1
ATOM 2881 N N . MET B 1 176 ? 4.992 26.906 7.66 1 94.19 176 MET B N 1
ATOM 2882 C CA . MET B 1 176 ? 4.117 27.75 6.844 1 94.19 176 MET B CA 1
ATOM 2883 C C . MET B 1 176 ? 4.637 27.844 5.414 1 94.19 176 MET B C 1
ATOM 2885 O O . MET B 1 176 ? 5.816 28.109 5.195 1 94.19 176 MET B O 1
ATOM 2889 N N . ARG B 1 177 ? 3.775 27.578 4.5 1 93.19 177 ARG B N 1
ATOM 2890 C CA . ARG B 1 177 ? 4.105 27.656 3.078 1 93.19 177 ARG B CA 1
ATOM 2891 C C . ARG B 1 177 ? 3.146 28.594 2.35 1 93.19 177 ARG B C 1
ATOM 2893 O O . ARG B 1 177 ? 2.041 28.203 1.979 1 93.19 177 ARG B O 1
ATOM 2900 N N . PRO B 1 178 ? 3.629 29.766 2.078 1 94.38 178 PRO B N 1
ATOM 2901 C CA . PRO B 1 178 ? 2.756 30.797 1.511 1 94.38 178 PRO B CA 1
ATOM 2902 C C . PRO B 1 178 ? 2.113 30.375 0.194 1 94.38 178 PRO B C 1
ATOM 2904 O O . PRO B 1 178 ? 0.964 30.719 -0.081 1 94.38 178 PRO B O 1
ATOM 2907 N N . ASN B 1 179 ? 2.893 29.672 -0.61 1 92 179 ASN B N 1
ATOM 2908 C CA . ASN B 1 179 ? 2.354 29.234 -1.89 1 92 179 ASN B CA 1
ATOM 2909 C C . ASN B 1 179 ? 1.201 28.25 -1.699 1 92 179 ASN B C 1
ATOM 2911 O O . ASN B 1 179 ? 0.286 28.188 -2.523 1 92 179 ASN B O 1
ATOM 2915 N N . ILE B 1 180 ? 1.267 27.5 -0.678 1 92.31 180 ILE B N 1
ATOM 2916 C CA . ILE B 1 180 ? 0.187 26.562 -0.365 1 92.31 180 ILE B CA 1
ATOM 2917 C C . ILE B 1 180 ? -0.985 27.328 0.253 1 92.31 180 ILE B C 1
ATOM 2919 O O . ILE B 1 180 ? -2.143 27.078 -0.092 1 92.31 180 ILE B O 1
ATOM 2923 N N . ALA B 1 181 ? -0.667 28.25 1.096 1 94.12 181 ALA B N 1
ATOM 2924 C CA . ALA B 1 181 ? -1.685 29.062 1.759 1 94.12 181 ALA B CA 1
ATOM 2925 C C . ALA B 1 181 ? -2.539 29.812 0.739 1 94.12 181 ALA B C 1
ATOM 2927 O O . ALA B 1 181 ? -3.758 29.906 0.896 1 94.12 181 ALA B O 1
ATOM 2928 N N . ALA B 1 182 ? -1.97 30.281 -0.282 1 94.12 182 ALA B N 1
ATOM 2929 C CA . ALA B 1 182 ? -2.635 31.094 -1.299 1 94.12 182 ALA B CA 1
ATOM 2930 C C . ALA B 1 182 ? -3.629 30.25 -2.102 1 94.12 182 ALA B C 1
ATOM 2932 O O . ALA B 1 182 ? -4.59 30.781 -2.662 1 94.12 182 ALA B O 1
ATOM 2933 N N . LYS B 1 183 ? -3.412 29.016 -2.131 1 92.38 183 LYS B N 1
ATOM 2934 C CA . LYS B 1 183 ? -4.207 28.172 -3.018 1 92.38 183 LYS B CA 1
ATOM 2935 C C . LYS B 1 183 ? -5.176 27.312 -2.223 1 92.38 183 LYS B C 1
ATOM 2937 O O . LYS B 1 183 ? -6.078 26.688 -2.797 1 92.38 183 LYS B O 1
ATOM 2942 N N . ALA B 1 184 ? -5 27.219 -0.965 1 93.31 184 ALA B N 1
ATOM 2943 C CA . ALA B 1 184 ? -5.844 26.375 -0.122 1 93.31 184 ALA B CA 1
ATOM 2944 C C . ALA B 1 184 ? -7.25 26.953 0.003 1 93.31 184 ALA B C 1
ATOM 2946 O O . ALA B 1 184 ? -7.434 28.172 -0.052 1 93.31 184 ALA B O 1
ATOM 2947 N N . ASP B 1 185 ? -8.281 26.094 0.137 1 90.06 185 ASP B N 1
ATOM 2948 C CA . ASP B 1 185 ? -9.633 26.547 0.427 1 90.06 185 ASP B CA 1
ATOM 2949 C C . ASP B 1 185 ? -9.719 27.172 1.82 1 90.06 185 ASP B C 1
ATOM 2951 O O . ASP B 1 185 ? -10.492 28.094 2.047 1 90.06 185 ASP B O 1
ATOM 2955 N N . TRP B 1 186 ? -9.016 26.609 2.727 1 92.75 186 TRP B N 1
ATOM 2956 C CA . TRP B 1 186 ? -8.836 27.047 4.105 1 92.75 186 TRP B CA 1
ATOM 2957 C C . TRP B 1 186 ? -7.422 26.75 4.594 1 92.75 186 TRP B C 1
ATOM 2959 O O . TRP B 1 186 ? -6.883 25.672 4.328 1 92.75 186 TRP B O 1
ATOM 2969 N N . TYR B 1 187 ? -6.789 27.719 5.102 1 95.5 187 TYR B N 1
ATOM 2970 C CA . TYR B 1 187 ? -5.43 27.547 5.598 1 95.5 187 TYR B CA 1
ATOM 2971 C C . TYR B 1 187 ? -5.367 27.766 7.105 1 95.5 187 TYR B C 1
ATOM 2973 O O . TYR B 1 187 ? -5.695 28.844 7.602 1 95.5 187 TYR B O 1
ATOM 2981 N N . ILE B 1 188 ? -4.965 26.766 7.801 1 96 188 ILE B N 1
ATOM 2982 C CA . ILE B 1 188 ? -4.949 26.828 9.258 1 96 188 ILE B CA 1
ATOM 2983 C C . ILE B 1 188 ? -3.518 26.688 9.766 1 96 188 ILE B C 1
ATOM 2985 O O . ILE B 1 188 ? -2.67 26.094 9.094 1 96 188 ILE B O 1
ATOM 2989 N N . THR B 1 189 ? -3.24 27.203 10.984 1 96.81 189 THR B N 1
ATOM 2990 C CA . THR B 1 189 ? -1.913 27.125 11.586 1 96.81 189 THR B CA 1
ATOM 2991 C C . THR B 1 189 ? -1.97 26.375 12.922 1 96.81 189 THR B C 1
ATOM 2993 O O . THR B 1 189 ? -0.959 26.266 13.617 1 96.81 189 THR B O 1
ATOM 2996 N N . SER B 1 190 ? -3.162 25.969 13.203 1 96.69 190 SER B N 1
ATOM 2997 C CA . SER B 1 190 ? -3.393 25.125 14.367 1 96.69 190 SER B CA 1
ATOM 2998 C C . SER B 1 190 ? -4.574 24.188 14.148 1 96.69 190 SER B C 1
ATOM 3000 O O . SER B 1 190 ? -5.594 24.578 13.586 1 96.69 190 SER B O 1
ATOM 3002 N N . ILE B 1 191 ? -4.395 22.953 14.672 1 96.38 191 ILE B N 1
ATOM 3003 C CA . ILE B 1 191 ? -5.453 21.953 14.531 1 96.38 191 ILE B CA 1
ATOM 3004 C C . ILE B 1 191 ? -6.684 22.406 15.32 1 96.38 191 ILE B C 1
ATOM 3006 O O . ILE B 1 191 ? -7.816 22.094 14.938 1 96.38 191 ILE B O 1
ATOM 3010 N N . GLN B 1 192 ? -6.477 23.172 16.297 1 95.5 192 GLN B N 1
ATOM 3011 C CA . GLN B 1 192 ? -7.574 23.688 17.109 1 95.5 192 GLN B CA 1
ATOM 3012 C C . GLN B 1 192 ? -8.57 24.469 16.25 1 95.5 192 GLN B C 1
ATOM 3014 O O . GLN B 1 192 ? -9.773 24.453 16.516 1 95.5 192 GLN B O 1
ATOM 3019 N N . GLN B 1 193 ? -8.102 25.141 15.242 1 94.88 193 GLN B N 1
ATOM 3020 C CA . GLN B 1 193 ? -8.984 25.891 14.352 1 94.88 193 GLN B CA 1
ATOM 3021 C C . GLN B 1 193 ? -9.961 24.953 13.633 1 94.88 193 GLN B C 1
ATOM 3023 O O . GLN B 1 193 ? -11.133 25.297 13.445 1 94.88 193 GLN B O 1
ATOM 3028 N N . PHE B 1 194 ? -9.469 23.828 13.258 1 93.19 194 PHE B N 1
ATOM 3029 C CA . PHE B 1 194 ? -10.312 22.828 12.609 1 93.19 194 PHE B CA 1
ATOM 3030 C C . PHE B 1 194 ? -11.336 22.25 13.594 1 93.19 194 PHE B C 1
ATOM 3032 O O . PHE B 1 194 ? -12.508 22.109 13.25 1 93.19 194 PHE B O 1
ATOM 3039 N N . ILE B 1 195 ? -10.93 21.984 14.781 1 93.62 195 ILE B N 1
ATOM 3040 C CA . ILE B 1 195 ? -11.812 21.469 15.836 1 93.62 195 ILE B CA 1
ATOM 3041 C C . ILE B 1 195 ? -12.938 22.469 16.094 1 93.62 195 ILE B C 1
ATOM 3043 O O . ILE B 1 195 ? -14.109 22.094 16.125 1 93.62 195 ILE B O 1
ATOM 3047 N N . ASP B 1 196 ? -12.539 23.719 16.203 1 92.88 196 ASP B N 1
ATOM 3048 C CA . ASP B 1 196 ? -13.516 24.766 16.484 1 92.88 196 ASP B CA 1
ATOM 3049 C C . ASP B 1 196 ? -14.555 24.844 15.359 1 92.88 196 ASP B C 1
ATOM 3051 O O . ASP B 1 196 ? -15.75 25.016 15.625 1 92.88 196 ASP B O 1
ATOM 3055 N N . ALA B 1 197 ? -14.125 24.734 14.211 1 88.44 197 ALA B N 1
ATOM 3056 C CA . ALA B 1 197 ? -15.016 24.797 13.062 1 88.44 197 ALA B CA 1
ATOM 3057 C C . ALA B 1 197 ? -16 23.625 13.07 1 88.44 197 ALA B C 1
ATOM 3059 O O . ALA B 1 197 ? -17.172 23.797 12.711 1 88.44 197 ALA B O 1
ATOM 3060 N N . LEU B 1 198 ? -15.516 22.469 13.445 1 87.38 198 LEU B N 1
ATOM 3061 C CA . LEU B 1 198 ? -16.359 21.266 13.461 1 87.38 198 LEU B CA 1
ATOM 3062 C C . LEU B 1 198 ? -17.391 21.359 14.578 1 87.38 198 LEU B C 1
ATOM 3064 O O . LEU B 1 198 ? -18.516 20.875 14.422 1 87.38 198 LEU B O 1
ATOM 3068 N N . GLU B 1 199 ? -17 21.922 15.656 1 87.44 199 GLU B N 1
ATOM 3069 C CA . GLU B 1 199 ? -17.906 22.031 16.797 1 87.44 199 GLU B CA 1
ATOM 3070 C C . GLU B 1 199 ? -19 23.062 16.516 1 87.44 199 GLU B C 1
ATOM 3072 O O . GLU B 1 199 ? -20.094 22.969 17.078 1 87.44 199 GLU B O 1
ATOM 3077 N N . GLN B 1 200 ? -18.656 23.922 15.648 1 79.88 200 GLN B N 1
ATOM 3078 C CA . GLN B 1 200 ? -19.625 24.953 15.305 1 79.88 200 GLN B CA 1
ATOM 3079 C C . GLN B 1 200 ? -20.562 24.469 14.195 1 79.88 200 GLN B C 1
ATOM 3081 O O . GLN B 1 200 ? -21.641 25.016 14 1 79.88 200 GLN B O 1
ATOM 3086 N N . ALA B 1 201 ? -20.203 23.484 13.617 1 67.38 201 ALA B N 1
ATOM 3087 C CA . ALA B 1 201 ? -21.047 22.938 12.555 1 67.38 201 ALA B CA 1
ATOM 3088 C C . ALA B 1 201 ? -22.094 21.984 13.125 1 67.38 201 ALA B C 1
ATOM 3090 O O . ALA B 1 201 ? -23.25 22 12.695 1 67.38 201 ALA B O 1
#

Radius of gyration: 22.96 Å; Cα contacts (8 Å, |Δi|>4): 663; chains: 2; bounding box: 47×68×46 Å

Organism: Haematococcus lacustris (NCBI:txid44745)

Solvent-accessible surface area (backbone atoms only — not comparable to full-atom values): 21398 Å² total; per-residue (Å²): 129,81,64,68,52,92,55,71,58,43,65,65,44,66,46,35,28,39,34,28,25,35,62,33,41,49,19,59,43,53,64,65,61,52,51,24,42,74,71,69,38,30,66,62,40,49,54,51,47,57,51,22,73,69,67,78,38,56,66,69,59,41,50,52,54,42,45,68,69,54,47,47,37,66,67,55,52,53,51,46,47,71,77,51,61,84,47,65,29,74,48,45,72,58,40,52,52,53,36,49,75,68,63,32,44,67,31,41,41,38,91,46,39,36,83,69,45,46,62,55,32,57,74,70,70,39,61,70,88,36,52,45,48,36,82,72,74,27,23,69,56,61,64,27,74,19,23,31,32,34,17,45,47,68,71,49,48,44,36,34,74,72,62,70,18,68,37,34,34,25,30,30,58,67,55,72,42,68,76,44,47,73,68,32,71,33,64,39,60,45,48,56,59,56,44,53,53,56,70,71,77,129,82,61,68,51,91,54,72,57,43,67,65,44,68,47,35,28,42,34,28,25,35,60,33,40,50,19,59,42,54,62,66,60,53,49,23,43,74,73,71,39,29,68,62,41,48,52,51,47,57,52,24,74,69,67,77,38,57,65,69,58,41,49,51,52,42,46,69,69,53,48,48,37,69,67,55,52,52,50,47,48,69,77,52,61,85,47,66,28,73,49,46,72,61,40,51,51,52,37,49,73,69,65,30,45,67,32,40,41,38,90,47,38,37,82,69,45,46,60,55,31,56,74,70,70,37,62,70,88,36,51,45,49,35,81,74,74,28,23,70,57,60,63,27,73,18,24,31,32,36,18,44,47,68,71,50,49,44,37,34,74,71,63,70,18,68,38,33,35,25,30,31,58,68,53,72,42,68,78,42,46,74,68,32,71,33,63,40,59,46,50,57,59,56,44,51,53,58,73,69,81

Nearest PDB structures (foldseek):
  6hyj-assembly2_B  TM=6.418E-01  e=3.616E-17  Homo sapiens
  1nnl-assembly2_B  TM=5.900E-01  e=4.312E-16  Homo sapiens
  1nnl-assembly1_A  TM=5.785E-01  e=7.265E-16  Homo sapiens
  1l8o-assembly1_B  TM=6.351E-01  e=2.159E-14  Homo sapiens
  7qpl-assembly1_A  TM=5.898E-01  e=1.956E-09  Brucella melitensis bv. 1 str. 16M

InterPro domains:
  IPR023214 HAD superfamily [G3DSA:3.40.50.1000] (10-200)
  IPR036412 HAD-like superfamily [SSF56784] (17-200)
  IPR050582 HAD-like hydrolase superfamily, SerB [PTHR43344] (14-140)

Sequence (402 aa):
MNAPPRFKMRNTLIQHAVAFDVDSTFCEDESIDELAAFLGVGAQVAALTAQAMGGSVDFKTALTQRLAVMQPSRAAVAKFLIEHPHRISPGIPELLTLLRQQGKEVFLVSGGFRQIIHPLAQHLDIPLDNVFANNLLFQETWGLRQIVMVGDGATDLEARLEGAASLFIGYGGVVMRPNIAAKADWYITSIQQFIDALEQAMNAPPRFKMRNTLIQHAVAFDVDSTFCEDESIDELAAFLGVGAQVAALTAQAMGGSVDFKTALTQRLAVMQPSRAAVAKFLIEHPHRISPGIPELLTLLRQQGKEVFLVSGGFRQIIHPLAQHLDIPLDNVFANNLLFQETWGLRQIVMVGDGATDLEARLEGAASLFIGYGGVVMRPNIAAKADWYITSIQQFIDALEQA

Foldseek 3Di:
DDPPPVPCVPCPPLQAADEWEVDVTQFVDDVLLLLCVLLVNNVVLVVLVVVVVVPPDDPVRSVVVSLVRRQAAPVSLVVSCVVDPTHGPPCNLVVLVVCVVSNYAYAYAYQAALSNCVVVCVVSVHDSVRYHYHHRQHNVQVVCQAAEFEEADDVSVVCCVVSVHVAYEHECLPHHDVVCCVRHPHYDNDVVVVVVVVVVD/DDDPPVPCVVCPPLQAADEWEVDVTQFVDDVLLLLCVLLVNNVVLVVLVVVVVVPPDDPVRSVVVSLVRRQAAPVSLVVSCVVDPTHGPPCNLVVLVVCVVSNYAYAYAYQAALSNCVVVCVVSVHDSVRYHYHHRQHNVQVVCQAAEFEEADDVSVVCCVVSVHVAYEHECLPHHDVVCCVRHPHYDNDVVVVVVVVVVD